Protein AF-R7I5U3-F1 (afdb_monomer_lite)

Structure (mmCIF, N/CA/C/O backbone):
data_AF-R7I5U3-F1
#
_entry.id   AF-R7I5U3-F1
#
loop_
_atom_site.group_PDB
_atom_site.id
_atom_site.type_symbol
_atom_site.label_atom_id
_atom_site.label_alt_id
_atom_site.label_comp_id
_atom_site.label_asym_id
_atom_site.label_entity_id
_atom_site.label_seq_id
_atom_site.pdbx_PDB_ins_code
_atom_site.Cartn_x
_atom_site.Cartn_y
_atom_site.Cartn_z
_atom_site.occupancy
_atom_site.B_iso_or_equiv
_atom_site.auth_seq_id
_atom_site.auth_comp_id
_atom_site.auth_asym_id
_atom_site.auth_atom_id
_atom_site.pdbx_PDB_model_num
ATOM 1 N N . MET A 1 1 ? 17.805 25.022 -20.061 1.00 55.03 1 MET A N 1
ATOM 2 C CA . MET A 1 1 ? 18.228 23.949 -20.995 1.00 55.03 1 MET A CA 1
ATOM 3 C C . MET A 1 1 ? 17.853 22.538 -20.528 1.00 55.03 1 MET A C 1
ATOM 5 O O . MET A 1 1 ? 17.214 21.851 -21.310 1.00 55.03 1 MET A O 1
ATOM 9 N N . GLU A 1 2 ? 18.171 22.097 -19.298 1.00 58.34 2 GLU A N 1
ATOM 10 C CA . GLU A 1 2 ? 17.779 20.752 -18.794 1.00 58.34 2 GLU A CA 1
ATOM 11 C C . GLU A 1 2 ? 16.257 20.509 -18.832 1.00 58.34 2 GLU A C 1
ATOM 13 O O . GLU A 1 2 ? 15.817 19.548 -19.460 1.00 58.34 2 GLU A O 1
ATOM 18 N N . CYS A 1 3 ? 15.448 21.423 -18.274 1.00 56.50 3 CYS A N 1
ATOM 19 C CA . CYS A 1 3 ? 13.983 21.308 -18.304 1.00 56.50 3 CYS A CA 1
ATOM 20 C C . CYS A 1 3 ? 13.439 21.276 -19.739 1.00 56.50 3 CYS A C 1
ATOM 22 O O . CYS A 1 3 ? 12.719 20.353 -20.096 1.00 56.50 3 CYS A O 1
ATOM 24 N N . LYS A 1 4 ? 13.855 22.223 -20.596 1.00 60.97 4 LYS A N 1
ATOM 25 C CA . LYS A 1 4 ? 13.428 22.302 -22.008 1.00 60.97 4 LYS A CA 1
ATOM 26 C C . LYS A 1 4 ? 13.752 21.020 -22.790 1.00 60.97 4 LYS A C 1
ATOM 28 O O . LYS A 1 4 ? 12.966 20.612 -23.633 1.00 60.97 4 LYS A O 1
ATOM 33 N N . ARG A 1 5 ? 14.872 20.356 -22.485 1.00 64.25 5 ARG A N 1
ATOM 34 C CA . ARG A 1 5 ? 15.287 19.095 -23.121 1.00 64.25 5 ARG A CA 1
ATOM 35 C C . ARG A 1 5 ? 14.478 17.887 -22.641 1.00 64.25 5 ARG A C 1
ATOM 37 O O . ARG A 1 5 ? 14.132 17.023 -23.432 1.00 64.25 5 ARG A O 1
ATOM 44 N N . ILE A 1 6 ? 14.206 17.803 -21.343 1.00 64.19 6 ILE A N 1
ATOM 45 C CA . ILE A 1 6 ? 13.430 16.701 -20.757 1.00 64.19 6 ILE A CA 1
ATOM 46 C C . ILE A 1 6 ? 11.965 16.822 -21.185 1.00 64.19 6 ILE A C 1
ATOM 48 O O . ILE A 1 6 ? 11.371 15.851 -21.644 1.00 64.19 6 ILE A O 1
ATOM 52 N N . ILE A 1 7 ? 11.431 18.041 -21.168 1.00 61.38 7 ILE A N 1
ATOM 53 C CA . ILE A 1 7 ? 10.089 18.361 -21.658 1.00 61.38 7 ILE A CA 1
ATOM 54 C C . ILE A 1 7 ? 9.967 18.130 -23.174 1.00 61.38 7 ILE A C 1
ATOM 56 O O . ILE A 1 7 ? 8.913 17.699 -23.632 1.00 61.38 7 ILE A O 1
ATOM 60 N N . SER A 1 8 ? 11.023 18.334 -23.973 1.00 61.25 8 SER A N 1
ATOM 61 C CA . SER A 1 8 ? 10.965 18.076 -25.422 1.00 61.25 8 SER A CA 1
ATOM 62 C C . SER A 1 8 ? 11.029 16.588 -25.796 1.00 61.25 8 SER A C 1
ATOM 64 O O . SER A 1 8 ? 10.743 16.209 -26.938 1.00 61.25 8 SER A O 1
ATOM 66 N N . GLU A 1 9 ? 11.343 15.697 -24.850 1.00 68.81 9 GLU A N 1
ATOM 67 C CA . GLU A 1 9 ? 11.298 14.262 -25.101 1.00 68.81 9 GLU A CA 1
ATOM 68 C C . GLU A 1 9 ? 9.861 13.724 -25.054 1.00 68.81 9 GLU A C 1
ATOM 70 O O . GLU A 1 9 ? 9.331 13.396 -23.991 1.00 68.81 9 GLU A O 1
ATOM 75 N N . LYS A 1 10 ? 9.286 13.446 -26.235 1.00 68.56 10 LYS A N 1
ATOM 76 C CA . LYS A 1 10 ? 7.972 12.779 -26.406 1.00 68.56 10 LYS A CA 1
ATOM 77 C C . LYS A 1 10 ? 7.779 11.501 -25.559 1.00 68.56 10 LYS A C 1
ATOM 79 O O . LYS A 1 10 ? 6.658 11.060 -25.340 1.00 68.56 10 LYS A O 1
ATOM 84 N N . LYS A 1 11 ? 8.864 10.865 -25.096 1.00 62.97 11 LYS A N 1
ATOM 85 C CA . LYS A 1 11 ? 8.825 9.662 -24.244 1.00 62.97 11 LYS A CA 1
ATOM 86 C C . LYS A 1 11 ? 8.378 9.943 -22.810 1.00 62.97 11 LYS A C 1
ATOM 88 O O . LYS A 1 11 ? 7.820 9.048 -22.194 1.00 62.97 11 LYS A O 1
ATOM 93 N N . ILE A 1 12 ? 8.676 11.128 -22.277 1.00 71.25 12 ILE A N 1
ATOM 94 C CA . ILE A 1 12 ? 8.297 11.499 -20.907 1.00 71.25 12 ILE A CA 1
ATOM 95 C C . ILE A 1 12 ? 6.809 11.809 -20.864 1.00 71.25 12 ILE A C 1
ATOM 97 O O . ILE A 1 12 ? 6.116 11.264 -20.020 1.00 71.25 12 ILE A O 1
ATOM 101 N N . TRP A 1 13 ? 6.302 12.540 -21.853 1.00 74.19 13 TRP A N 1
ATOM 102 C CA . TRP A 1 13 ? 4.867 12.771 -22.010 1.00 74.19 13 TRP A CA 1
ATOM 103 C C . TRP A 1 13 ? 4.068 11.485 -22.220 1.00 74.19 13 TRP A C 1
ATOM 105 O O . TRP A 1 13 ? 3.013 11.322 -21.622 1.00 74.19 13 TRP A O 1
ATOM 115 N N . LEU A 1 14 ? 4.597 10.526 -22.990 1.00 68.75 14 LEU A N 1
ATOM 116 C CA . LEU A 1 14 ? 3.963 9.212 -23.110 1.00 68.75 14 LEU A CA 1
ATOM 117 C C . LEU A 1 14 ? 3.950 8.456 -21.775 1.00 68.75 14 LEU A C 1
ATOM 119 O O . LEU A 1 14 ? 2.947 7.836 -21.455 1.00 68.75 14 LEU A O 1
ATOM 123 N N . LEU A 1 15 ? 5.033 8.510 -20.992 1.00 71.88 15 LEU A N 1
ATOM 124 C CA . LEU A 1 15 ? 5.065 7.903 -19.658 1.00 71.88 15 LEU A CA 1
ATOM 125 C C . LEU A 1 15 ? 4.045 8.560 -18.718 1.00 71.88 15 LEU A C 1
ATOM 127 O O . LEU A 1 15 ? 3.314 7.844 -18.046 1.00 71.88 15 LEU A O 1
ATOM 131 N N . VAL A 1 16 ? 3.987 9.894 -18.700 1.00 75.25 16 VAL A N 1
ATOM 132 C CA . VAL A 1 16 ? 3.009 10.674 -17.926 1.00 75.25 16 VAL A CA 1
ATOM 133 C C . VAL A 1 16 ? 1.592 10.250 -18.297 1.00 75.25 16 VAL A C 1
ATOM 135 O O . VAL A 1 16 ? 0.823 9.912 -17.407 1.00 75.25 16 VAL A O 1
ATOM 138 N N . LEU A 1 17 ? 1.274 10.176 -19.593 1.00 72.25 17 LEU A N 1
ATOM 139 C CA . LEU A 1 17 ? -0.041 9.755 -20.079 1.00 72.25 17 LEU A CA 1
ATOM 140 C C . LEU A 1 17 ? -0.365 8.307 -19.693 1.00 72.25 17 LEU A C 1
ATOM 142 O O . LEU A 1 17 ? -1.458 8.035 -19.214 1.00 72.25 17 LEU A O 1
ATOM 146 N N . VAL A 1 18 ? 0.578 7.378 -19.862 1.00 68.12 18 VAL A N 1
ATOM 147 C CA . VAL A 1 18 ? 0.372 5.965 -19.505 1.00 68.12 18 VAL A CA 1
ATOM 148 C C . VAL A 1 18 ? 0.143 5.808 -18.003 1.00 68.12 18 VAL A C 1
ATOM 150 O O . VAL A 1 18 ? -0.809 5.146 -17.607 1.00 68.12 18 VAL A O 1
ATOM 153 N N . LEU A 1 19 ? 0.974 6.432 -17.163 1.00 70.06 19 LEU A N 1
ATOM 154 C CA . LEU A 1 19 ? 0.813 6.379 -15.709 1.00 70.06 19 LEU A CA 1
ATOM 155 C C . LEU A 1 19 ? -0.480 7.060 -15.258 1.00 70.06 19 LEU A C 1
ATOM 157 O O . LEU A 1 19 ? -1.141 6.549 -14.363 1.00 70.06 19 LEU A O 1
ATOM 161 N N . PHE A 1 20 ? -0.866 8.162 -15.900 1.00 78.44 20 PHE A N 1
ATOM 162 C CA . PHE A 1 20 ? -2.133 8.845 -15.659 1.00 78.44 20 PHE A CA 1
ATOM 163 C C . PHE A 1 20 ? -3.337 7.944 -15.968 1.00 78.44 20 PHE A C 1
ATOM 165 O O . PHE A 1 20 ? -4.187 7.736 -15.105 1.00 78.44 20 PHE A O 1
ATOM 172 N N . VAL A 1 21 ? -3.377 7.343 -17.162 1.00 70.75 21 VAL A N 1
ATOM 173 C CA . VAL A 1 21 ? -4.465 6.443 -17.578 1.00 70.75 21 VAL A CA 1
ATOM 174 C C . VAL A 1 21 ? -4.519 5.201 -16.689 1.00 70.75 21 VAL A C 1
ATOM 176 O O . VAL A 1 21 ? -5.592 4.842 -16.211 1.00 70.75 21 VAL A O 1
ATOM 179 N N . ILE A 1 22 ? -3.373 4.569 -16.409 1.00 73.06 22 ILE A N 1
ATOM 180 C CA . ILE A 1 22 ? -3.304 3.411 -15.506 1.00 73.06 22 ILE A CA 1
ATOM 181 C C . ILE A 1 22 ? -3.803 3.789 -14.110 1.00 73.06 22 ILE A C 1
ATOM 183 O O . ILE A 1 22 ? -4.559 3.026 -13.521 1.00 73.06 22 ILE A O 1
ATOM 187 N N . ASN A 1 23 ? -3.423 4.957 -13.587 1.00 80.75 23 ASN A N 1
ATOM 188 C CA . ASN A 1 23 ? -3.857 5.415 -12.271 1.00 80.75 23 ASN A CA 1
ATOM 189 C C . ASN A 1 23 ? -5.383 5.578 -12.193 1.00 80.75 23 ASN A C 1
ATOM 191 O O . ASN A 1 23 ? -5.994 5.116 -11.234 1.00 80.75 23 ASN A O 1
ATOM 195 N N . LEU A 1 24 ? -6.009 6.175 -13.210 1.00 79.19 24 LEU A N 1
ATOM 196 C CA . LEU A 1 24 ? -7.467 6.317 -13.252 1.00 79.19 24 LEU A CA 1
ATOM 197 C C . LEU A 1 24 ? -8.178 4.972 -13.427 1.00 79.19 24 LEU A C 1
ATOM 199 O O . LEU A 1 24 ? -9.157 4.710 -12.735 1.00 79.19 24 LEU A O 1
ATOM 203 N N . LEU A 1 25 ? -7.672 4.091 -14.297 1.00 71.50 25 LEU A N 1
ATOM 204 C CA . LEU A 1 25 ? -8.241 2.754 -14.491 1.00 71.50 25 LEU A CA 1
ATOM 205 C C . LEU A 1 25 ? -8.122 1.886 -13.234 1.00 71.50 25 LEU A C 1
ATOM 207 O O . LEU A 1 25 ? -9.058 1.161 -12.910 1.00 71.50 25 LEU A O 1
ATOM 211 N N . LEU A 1 26 ? -6.996 1.964 -12.518 1.00 73.38 26 LEU A N 1
ATOM 212 C CA . LEU A 1 26 ? -6.799 1.270 -11.245 1.00 73.38 26 LEU A CA 1
ATOM 213 C C . LEU A 1 26 ? -7.704 1.829 -10.153 1.00 73.38 26 LEU A C 1
ATOM 215 O O . LEU A 1 26 ? -8.273 1.064 -9.383 1.00 73.38 26 LEU A O 1
ATOM 219 N N . PHE A 1 27 ? -7.861 3.149 -10.080 1.00 79.06 27 PHE A N 1
ATOM 220 C CA . PHE A 1 27 ? -8.810 3.748 -9.153 1.00 79.06 27 PHE A CA 1
ATOM 221 C C . PHE A 1 27 ? -10.243 3.301 -9.471 1.00 79.06 27 PHE A C 1
ATOM 223 O O . PHE A 1 27 ? -10.938 2.824 -8.580 1.00 79.06 27 PHE A O 1
ATOM 230 N N . ALA A 1 28 ? -10.655 3.350 -10.741 1.00 73.50 28 ALA A N 1
ATOM 231 C CA . ALA A 1 28 ? -11.969 2.893 -11.182 1.00 73.50 28 ALA A CA 1
ATOM 232 C C . ALA A 1 28 ? -12.201 1.407 -10.868 1.00 73.50 28 ALA A C 1
ATOM 234 O O . ALA A 1 28 ? -13.245 1.052 -10.326 1.00 73.50 28 ALA A O 1
ATOM 235 N N . SER A 1 29 ? -11.233 0.535 -11.169 1.00 67.06 29 SER A N 1
ATOM 236 C CA . SER A 1 29 ? -11.353 -0.903 -10.905 1.00 67.06 29 SER A CA 1
ATOM 237 C C . SER A 1 29 ? -11.411 -1.206 -9.412 1.00 67.06 29 SER A C 1
ATOM 239 O O . SER A 1 29 ? -12.210 -2.039 -8.992 1.00 67.06 29 SER A O 1
ATOM 241 N N . LEU A 1 30 ? -10.638 -0.487 -8.596 1.00 67.88 30 LEU A N 1
ATOM 242 C CA . LEU A 1 30 ? -10.693 -0.625 -7.148 1.00 67.88 30 LEU A CA 1
ATOM 243 C C . LEU A 1 30 ? -12.000 -0.115 -6.575 1.00 67.88 30 LEU A C 1
ATOM 245 O O . LEU A 1 30 ? -12.495 -0.758 -5.662 1.00 67.88 30 LEU A O 1
ATOM 249 N N . GLN A 1 31 ? -12.576 0.973 -7.086 1.00 70.56 31 GLN A N 1
ATOM 250 C CA . GLN A 1 31 ? -13.908 1.396 -6.654 1.00 70.56 31 GLN A CA 1
ATOM 251 C C . GLN A 1 31 ? -14.981 0.384 -7.074 1.00 70.56 31 GLN A C 1
ATOM 253 O O . GLN A 1 31 ? -15.892 0.125 -6.295 1.00 70.56 31 GLN A O 1
ATOM 258 N N . MET A 1 32 ? -14.834 -0.264 -8.238 1.00 61.50 32 MET A N 1
ATOM 259 C CA . MET A 1 32 ? -15.730 -1.343 -8.683 1.00 61.50 32 MET A CA 1
ATOM 260 C C . MET A 1 32 ? -15.578 -2.631 -7.855 1.00 61.50 32 MET A C 1
ATOM 262 O O . MET A 1 32 ? -16.527 -3.399 -7.733 1.00 61.50 32 MET A O 1
ATOM 266 N N . GLU A 1 33 ? -14.392 -2.889 -7.297 1.00 52.12 33 GLU A N 1
ATOM 267 C CA . GLU A 1 33 ? -14.101 -4.066 -6.466 1.00 52.12 33 GLU A CA 1
ATOM 268 C C . GLU A 1 33 ? -14.397 -3.821 -4.971 1.00 52.12 33 GLU A C 1
ATOM 270 O O . GLU A 1 33 ? -14.913 -4.704 -4.285 1.00 52.12 33 GLU A O 1
ATOM 275 N N . HIS A 1 34 ? -14.097 -2.622 -4.446 1.00 46.09 34 HIS A N 1
ATOM 276 C CA . HIS A 1 34 ? -14.433 -2.213 -3.073 1.00 46.09 34 HIS A CA 1
ATOM 277 C C . HIS A 1 34 ? -15.923 -1.974 -2.889 1.00 46.09 34 HIS A C 1
ATOM 279 O O . HIS A 1 34 ? -16.414 -2.118 -1.764 1.00 46.09 34 HIS A O 1
ATOM 285 N N . SER A 1 35 ? -16.646 -1.662 -3.968 1.00 45.41 35 SER A N 1
ATOM 286 C CA . SER A 1 35 ? -18.092 -1.739 -3.968 1.00 45.41 35 SER A CA 1
ATOM 287 C C . SER A 1 35 ? -18.499 -3.216 -3.848 1.00 45.41 35 SER A C 1
ATOM 289 O O . SER A 1 35 ? -18.861 -3.894 -4.804 1.00 45.41 35 SER A O 1
ATOM 291 N N . LYS A 1 36 ? -18.543 -3.706 -2.602 1.00 41.16 36 LYS A N 1
ATOM 292 C CA . LYS A 1 36 ? -19.412 -4.829 -2.191 1.00 41.16 36 LYS A CA 1
ATOM 293 C C . LYS A 1 36 ? -20.891 -4.581 -2.559 1.00 41.16 36 LYS A C 1
ATOM 295 O O . LYS A 1 36 ? -21.723 -5.477 -2.470 1.00 41.16 36 LYS A O 1
ATOM 300 N N . ILE A 1 37 ? -21.184 -3.362 -2.999 1.00 37.59 37 ILE A N 1
ATOM 301 C CA . ILE A 1 37 ? -22.385 -2.859 -3.641 1.00 37.59 37 ILE A CA 1
ATOM 302 C C . ILE A 1 37 ? -22.209 -3.041 -5.158 1.00 37.59 37 ILE A C 1
ATOM 304 O O . ILE A 1 37 ? -21.301 -2.468 -5.745 1.00 37.59 37 ILE A O 1
ATOM 308 N N . GLY A 1 38 ? -23.033 -3.866 -5.802 1.00 38.56 38 GLY A N 1
ATOM 309 C CA . GLY A 1 38 ? -22.925 -4.123 -7.243 1.00 38.56 38 GLY A CA 1
ATOM 310 C C . GLY A 1 38 ? -22.929 -2.848 -8.098 1.00 38.56 38 GLY A C 1
ATOM 311 O O . GLY A 1 38 ? -23.612 -1.889 -7.755 1.00 38.56 38 GLY A O 1
ATOM 312 N N . ASN A 1 39 ? -22.175 -2.888 -9.206 1.00 40.72 39 ASN A N 1
ATOM 313 C CA . ASN A 1 39 ? -22.045 -1.896 -10.285 1.00 40.72 39 ASN A CA 1
ATOM 314 C C . ASN A 1 39 ? -22.204 -0.421 -9.862 1.00 40.72 39 ASN A C 1
ATOM 316 O O . ASN A 1 39 ? -23.306 0.041 -9.596 1.00 40.72 39 ASN A O 1
ATOM 320 N N . ILE A 1 40 ? -21.130 0.368 -9.955 1.00 41.66 40 ILE A N 1
ATOM 321 C CA . ILE A 1 40 ? -21.120 1.830 -9.721 1.00 41.66 40 ILE A CA 1
ATOM 322 C C . ILE A 1 40 ? -22.217 2.572 -10.517 1.00 41.66 40 ILE A C 1
ATOM 324 O O . ILE A 1 40 ? -22.818 3.518 -10.022 1.00 41.66 40 ILE A O 1
ATOM 328 N N . TRP A 1 41 ? -22.559 2.103 -11.720 1.00 38.62 41 TRP A N 1
ATOM 329 C CA . TRP A 1 41 ? -23.683 2.644 -12.498 1.00 38.62 41 TRP A CA 1
ATOM 330 C C . TRP A 1 41 ? -25.049 2.426 -11.828 1.00 38.62 41 TRP A C 1
ATOM 332 O O . TRP A 1 41 ? -25.949 3.253 -11.963 1.00 38.62 41 TRP A O 1
ATOM 342 N N . SER A 1 42 ? -25.183 1.357 -11.039 1.00 43.25 42 SER A N 1
ATOM 343 C CA . SER A 1 42 ? -26.342 1.123 -10.185 1.00 43.25 42 SER A CA 1
ATOM 344 C C . SER A 1 42 ? -26.386 2.103 -9.012 1.00 43.25 42 SER A C 1
ATOM 346 O O . SER A 1 42 ? -27.478 2.559 -8.718 1.00 43.25 42 SER A O 1
ATOM 348 N N . TYR A 1 43 ? -25.255 2.540 -8.431 1.00 46.06 43 TYR A N 1
ATOM 349 C CA . TYR A 1 43 ? -25.210 3.493 -7.301 1.00 46.06 43 TYR A CA 1
ATOM 350 C C . TYR A 1 43 ? -25.944 4.808 -7.599 1.00 46.06 43 TYR A C 1
ATOM 352 O O . TYR A 1 43 ? -26.825 5.208 -6.840 1.00 46.06 43 TYR A O 1
ATOM 360 N N . LYS A 1 44 ? -25.651 5.440 -8.743 1.00 49.56 44 LYS A N 1
ATOM 361 C CA . LYS A 1 44 ? -26.286 6.705 -9.151 1.00 49.56 44 LYS A CA 1
ATOM 362 C C . LYS A 1 44 ? -27.787 6.535 -9.420 1.00 49.56 44 LYS A C 1
ATOM 364 O O . LYS A 1 44 ? -28.594 7.346 -8.977 1.00 49.56 44 LYS A O 1
ATOM 369 N N . SER A 1 45 ? -28.172 5.440 -10.082 1.00 44.31 45 SER A N 1
ATOM 370 C CA . SER A 1 45 ? -29.585 5.106 -10.329 1.00 44.31 45 SER A CA 1
ATOM 371 C C . SER A 1 45 ? -30.339 4.654 -9.066 1.00 44.31 45 SER A C 1
ATOM 373 O O . SER A 1 45 ? -31.547 4.853 -8.958 1.00 44.31 45 SER A O 1
ATOM 375 N N . ALA A 1 46 ? -29.626 4.063 -8.104 1.00 47.25 46 ALA A N 1
ATOM 376 C CA . ALA A 1 46 ? -30.134 3.534 -6.847 1.00 47.25 46 ALA A CA 1
ATOM 377 C C . ALA A 1 46 ? -30.367 4.652 -5.840 1.00 47.25 46 ALA A C 1
ATOM 379 O O . ALA A 1 46 ? -31.449 4.703 -5.276 1.00 47.25 46 ALA A O 1
ATOM 380 N N . LYS A 1 47 ? -29.405 5.567 -5.658 1.00 51.66 47 LYS A N 1
ATOM 381 C CA . LYS A 1 47 ? -29.537 6.742 -4.783 1.00 51.66 47 LYS A CA 1
ATOM 382 C C . LYS A 1 47 ? -30.740 7.596 -5.197 1.00 51.66 47 LYS A C 1
ATOM 384 O O . LYS A 1 47 ? -31.618 7.842 -4.379 1.00 51.66 47 LYS A O 1
ATOM 389 N N . TYR A 1 48 ? -30.851 7.891 -6.494 1.00 51.47 48 TYR A N 1
ATOM 390 C CA . TYR A 1 48 ? -31.979 8.635 -7.062 1.00 51.47 48 TYR A CA 1
ATOM 391 C C . TYR A 1 48 ? -33.338 7.923 -6.894 1.00 51.47 48 TYR A C 1
ATOM 393 O O . TYR A 1 48 ? -34.351 8.571 -6.648 1.00 51.47 48 TYR A O 1
ATOM 401 N N . LYS A 1 49 ? -33.385 6.584 -7.004 1.00 49.41 49 LYS A N 1
ATOM 402 C CA . LYS A 1 49 ? -34.612 5.803 -6.745 1.00 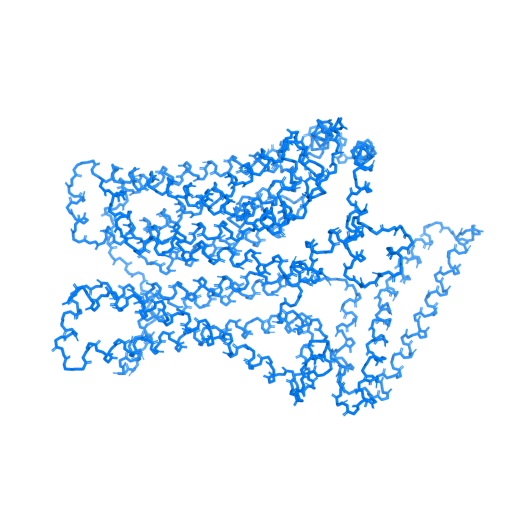49.41 49 LYS A CA 1
ATOM 403 C C . LYS A 1 49 ? -34.958 5.703 -5.256 1.00 49.41 49 LYS A C 1
ATOM 405 O O . LYS A 1 49 ? -36.134 5.660 -4.924 1.00 49.41 49 LYS A O 1
ATOM 410 N N . LEU A 1 50 ? -33.961 5.658 -4.375 1.00 50.28 50 LEU A N 1
ATOM 411 C CA . LEU A 1 50 ? -34.133 5.449 -2.934 1.00 50.28 50 LEU A CA 1
ATOM 412 C C . LEU A 1 50 ? -34.560 6.731 -2.204 1.00 50.28 50 LEU A C 1
ATOM 414 O O . LEU A 1 50 ? -35.336 6.654 -1.255 1.00 50.28 50 LEU A O 1
ATOM 418 N N . GLU A 1 51 ? -34.115 7.896 -2.683 1.00 53.81 51 GLU A N 1
ATOM 419 C CA . GLU A 1 51 ? -34.585 9.217 -2.231 1.00 53.81 51 GLU A CA 1
ATOM 420 C C . GLU A 1 51 ? -36.061 9.480 -2.576 1.00 53.81 51 GLU A C 1
ATOM 422 O O . GLU A 1 51 ? -36.697 10.306 -1.928 1.00 53.81 51 GLU A O 1
ATOM 427 N N . LYS A 1 52 ? -36.627 8.759 -3.556 1.00 55.44 52 LYS A N 1
ATOM 428 C CA . LYS A 1 52 ? -38.021 8.908 -4.011 1.00 55.44 52 LYS A CA 1
ATOM 429 C C . LYS A 1 52 ? -38.998 7.835 -3.498 1.00 55.44 52 LYS A C 1
ATOM 431 O O . LYS A 1 52 ? -40.173 7.909 -3.835 1.00 55.44 52 LYS A O 1
ATOM 436 N N . MET A 1 53 ? -38.547 6.851 -2.715 1.00 54.91 53 MET A N 1
ATOM 437 C CA . MET A 1 53 ? -39.396 5.764 -2.188 1.00 54.91 53 MET A CA 1
ATOM 438 C C . MET A 1 53 ? -39.938 6.078 -0.787 1.00 54.91 53 MET A C 1
ATOM 440 O O . MET A 1 53 ? -39.203 6.581 0.067 1.00 54.91 53 MET A O 1
ATOM 444 N N . THR A 1 54 ? -41.197 5.714 -0.521 1.00 56.28 54 THR A N 1
ATOM 445 C CA . THR A 1 54 ? -41.796 5.783 0.829 1.00 56.28 54 THR A CA 1
ATOM 446 C C . THR A 1 54 ? -41.209 4.706 1.751 1.00 56.28 54 THR A C 1
ATOM 448 O O . THR A 1 54 ? -40.698 3.683 1.290 1.00 56.28 54 THR A O 1
ATOM 451 N N . ASP A 1 55 ? -41.266 4.903 3.074 1.00 54.78 55 ASP A N 1
ATOM 452 C CA . ASP A 1 55 ? -40.626 3.990 4.040 1.00 54.78 55 ASP A CA 1
ATOM 453 C C . ASP A 1 55 ? -41.171 2.547 3.978 1.00 54.78 55 ASP A C 1
ATOM 455 O O . ASP A 1 55 ? -40.408 1.597 4.161 1.00 54.78 55 ASP A O 1
ATOM 459 N N . ALA A 1 56 ? -42.433 2.367 3.573 1.00 50.06 56 ALA A N 1
ATOM 460 C CA . ALA A 1 56 ? -43.043 1.057 3.320 1.00 50.06 56 ALA A CA 1
ATOM 461 C C . ALA A 1 56 ? -42.504 0.349 2.050 1.00 50.06 56 ALA A C 1
ATOM 463 O O . ALA A 1 56 ? -42.426 -0.880 1.992 1.00 50.06 56 ALA A O 1
ATOM 464 N N . GLU A 1 57 ? -42.072 1.095 1.026 1.00 50.56 57 GLU A N 1
ATOM 465 C CA . GLU A 1 57 ? -41.517 0.547 -0.226 1.00 50.56 57 GLU A CA 1
ATOM 466 C C . GLU A 1 57 ? -40.033 0.165 -0.094 1.00 50.56 57 GLU A C 1
ATOM 468 O O . GLU A 1 57 ? -39.565 -0.803 -0.713 1.00 50.56 57 GLU A O 1
ATOM 473 N N . LYS A 1 58 ? -39.296 0.879 0.770 1.00 54.47 58 LYS A N 1
ATOM 474 C CA . LYS A 1 58 ? -37.911 0.547 1.152 1.00 54.47 58 LYS A CA 1
ATOM 475 C C . LYS A 1 58 ? -37.822 -0.812 1.844 1.00 54.47 58 LYS A C 1
ATOM 477 O O . LYS A 1 58 ? -36.821 -1.517 1.700 1.00 54.47 58 LYS A O 1
ATOM 482 N N . GLU A 1 59 ? -38.864 -1.197 2.578 1.00 51.44 59 GLU A N 1
ATOM 483 C CA . GLU A 1 59 ? -38.907 -2.464 3.301 1.00 51.44 59 GLU A CA 1
ATOM 484 C C . GLU A 1 59 ? -39.157 -3.662 2.371 1.00 51.44 59 GLU A C 1
ATOM 486 O O . GLU A 1 59 ? -38.510 -4.703 2.518 1.00 51.44 59 GLU A O 1
ATOM 491 N N . LYS A 1 60 ? -40.002 -3.476 1.347 1.00 46.72 60 LYS A N 1
ATOM 492 C CA . LYS A 1 60 ? -40.364 -4.493 0.344 1.00 46.72 60 LYS A CA 1
ATOM 493 C C . LYS A 1 60 ? -39.273 -4.726 -0.712 1.00 46.72 60 LYS A C 1
ATOM 495 O O . LYS A 1 60 ? -39.099 -5.845 -1.190 1.00 46.72 60 LYS A O 1
ATOM 500 N N . THR A 1 61 ? -38.484 -3.702 -1.048 1.00 45.59 61 THR A N 1
ATOM 501 C CA . THR A 1 61 ? -37.483 -3.750 -2.136 1.00 45.59 61 THR A CA 1
ATOM 502 C C . THR A 1 61 ? -36.063 -4.068 -1.638 1.00 45.59 61 THR A C 1
ATOM 504 O O . THR A 1 61 ? -35.067 -3.527 -2.120 1.00 45.59 61 THR A O 1
ATOM 507 N N . LYS A 1 62 ? -35.916 -4.980 -0.670 1.00 44.50 62 LYS A N 1
ATOM 508 C CA . LYS A 1 62 ? -34.605 -5.425 -0.159 1.00 44.50 62 LYS A CA 1
ATOM 509 C C . LYS A 1 62 ? -33.951 -6.467 -1.080 1.00 44.50 62 LYS A C 1
ATOM 511 O O . LYS A 1 62 ? -33.760 -7.624 -0.716 1.00 44.50 62 LYS A O 1
ATOM 516 N N . LYS A 1 63 ? -33.499 -6.050 -2.269 1.00 49.41 63 LYS A N 1
ATOM 517 C CA . LYS A 1 63 ? -32.375 -6.741 -2.936 1.00 49.41 63 LYS A CA 1
ATOM 518 C C . LYS A 1 63 ? -31.115 -6.475 -2.103 1.00 49.41 63 LYS A C 1
ATOM 520 O O . LYS A 1 63 ? -30.841 -5.324 -1.773 1.00 49.41 63 LYS A O 1
ATOM 525 N N . GLN A 1 64 ? -30.339 -7.518 -1.785 1.00 46.12 64 GLN A N 1
ATOM 526 C CA . GLN A 1 64 ? -29.160 -7.517 -0.886 1.00 46.12 64 GLN A CA 1
ATOM 527 C C . GLN A 1 64 ? -28.171 -6.335 -1.048 1.00 46.12 64 GLN A C 1
ATOM 529 O O . GLN A 1 64 ? -27.443 -6.022 -0.110 1.00 46.12 64 GLN A O 1
ATOM 534 N N . GLN A 1 65 ? -28.144 -5.669 -2.208 1.00 48.81 65 GLN A N 1
ATOM 535 C CA . GLN A 1 65 ? -27.287 -4.517 -2.517 1.00 48.81 65 GLN A CA 1
ATOM 536 C C . GLN A 1 65 ? -27.773 -3.194 -1.887 1.00 48.81 65 GLN A C 1
ATOM 538 O O . GLN A 1 65 ? -26.945 -2.425 -1.406 1.00 48.81 65 GLN A O 1
ATOM 543 N N . PHE A 1 66 ? -29.088 -2.945 -1.817 1.00 51.22 66 PHE A N 1
ATOM 544 C CA . PHE A 1 66 ? -29.652 -1.710 -1.239 1.00 51.22 66 PHE A CA 1
ATOM 545 C C . PHE A 1 66 ? -29.547 -1.683 0.290 1.00 51.22 66 PHE A C 1
ATOM 547 O O . PHE A 1 66 ? -29.324 -0.630 0.885 1.00 51.22 66 PHE A O 1
ATOM 554 N N . LEU A 1 67 ? -29.621 -2.859 0.923 1.00 52.56 67 LEU A N 1
ATOM 555 C CA . LEU A 1 67 ? -29.502 -3.007 2.372 1.00 52.56 67 LEU A CA 1
ATOM 556 C C . LEU A 1 67 ? -28.129 -2.545 2.881 1.00 52.56 67 LEU A C 1
ATOM 558 O O . LEU A 1 67 ? -28.050 -1.901 3.916 1.00 52.56 67 LEU A O 1
ATOM 562 N N . GLN A 1 68 ? -27.043 -2.826 2.153 1.00 52.91 68 GLN A N 1
ATOM 563 C CA . GLN A 1 68 ? -25.696 -2.439 2.590 1.00 52.91 68 GLN A CA 1
ATOM 564 C C . GLN A 1 68 ? -25.454 -0.926 2.522 1.00 52.91 68 GLN A C 1
ATOM 566 O O . GLN A 1 68 ? -24.771 -0.392 3.392 1.00 52.91 68 GLN A O 1
ATOM 571 N N . ILE A 1 69 ? -26.031 -0.238 1.530 1.00 56.34 69 ILE A N 1
ATOM 572 C CA . ILE A 1 69 ? -25.949 1.226 1.407 1.00 56.34 69 ILE A CA 1
ATOM 573 C C . ILE A 1 69 ? -26.755 1.887 2.526 1.00 56.34 69 ILE A C 1
ATOM 575 O O . ILE A 1 69 ? -26.233 2.758 3.215 1.00 56.34 69 ILE A O 1
ATOM 579 N N . ALA A 1 70 ? -27.991 1.429 2.750 1.00 59.03 70 ALA A N 1
ATOM 580 C CA . ALA A 1 70 ? -28.832 1.925 3.836 1.00 59.03 70 ALA A CA 1
ATOM 581 C C . ALA A 1 70 ? -28.177 1.687 5.207 1.00 59.03 70 ALA A C 1
ATOM 583 O O . ALA A 1 70 ? -28.126 2.596 6.027 1.00 59.03 70 ALA A O 1
ATOM 584 N N . LEU A 1 71 ? -27.576 0.509 5.422 1.00 62.19 71 LEU A N 1
ATOM 585 C CA . LEU A 1 71 ? -26.801 0.206 6.630 1.00 62.19 71 LEU A CA 1
ATOM 586 C C . LEU A 1 71 ? -25.565 1.102 6.777 1.00 62.19 71 LEU A C 1
ATOM 588 O O . LEU A 1 71 ? -25.230 1.488 7.892 1.00 62.19 71 LEU A O 1
ATOM 592 N N . TYR A 1 72 ? -24.863 1.429 5.687 1.00 67.38 72 TYR A N 1
ATOM 593 C CA . TYR A 1 72 ? -23.719 2.345 5.732 1.00 67.38 72 TYR A CA 1
ATOM 594 C C . TYR A 1 72 ? -24.160 3.772 6.084 1.00 67.38 72 TYR A C 1
ATOM 596 O O . TYR A 1 72 ? -23.578 4.388 6.973 1.00 67.38 72 TYR A O 1
ATOM 604 N N . GLN A 1 73 ? -25.226 4.272 5.455 1.00 67.69 73 GLN A N 1
ATOM 605 C CA . GLN A 1 73 ? -25.795 5.585 5.763 1.00 67.69 73 GLN A CA 1
ATOM 606 C C . GLN A 1 73 ? -26.308 5.652 7.204 1.00 67.69 73 GLN A C 1
ATOM 608 O O . GLN A 1 73 ? -26.031 6.623 7.900 1.00 67.69 73 GLN A O 1
ATOM 613 N N . GLN A 1 74 ? -26.990 4.607 7.678 1.00 69.62 74 GLN A N 1
ATOM 614 C CA . GLN A 1 74 ? -27.445 4.509 9.063 1.00 69.62 74 GLN A CA 1
ATOM 615 C C . GLN A 1 74 ? -26.260 4.531 10.035 1.00 69.62 74 GLN A C 1
ATOM 617 O O . GLN A 1 74 ? -26.246 5.347 10.947 1.00 69.62 74 GLN A O 1
ATOM 622 N N . LYS A 1 75 ? -25.201 3.755 9.770 1.00 75.00 75 LYS A N 1
ATOM 623 C CA . LYS A 1 75 ? -23.963 3.800 10.565 1.00 75.00 75 LYS A CA 1
ATOM 624 C C . LYS A 1 75 ? -23.309 5.179 10.580 1.00 75.00 75 LYS A C 1
ATOM 626 O O . LYS A 1 75 ? -22.799 5.586 11.617 1.00 75.00 75 LYS A O 1
ATOM 631 N N . ALA A 1 76 ? -23.309 5.897 9.457 1.00 73.75 76 ALA A N 1
ATOM 632 C CA . ALA A 1 76 ? -22.773 7.254 9.394 1.00 73.75 76 ALA A CA 1
ATOM 633 C C . ALA A 1 76 ? -23.621 8.238 10.223 1.00 73.75 76 ALA A C 1
ATOM 635 O O . ALA A 1 76 ? -23.068 9.100 10.905 1.00 73.75 76 ALA A O 1
ATOM 636 N N . LYS A 1 77 ? -24.953 8.078 10.229 1.00 78.44 77 LYS A N 1
ATOM 637 C CA . LYS A 1 77 ? -25.868 8.854 11.084 1.00 78.44 77 LYS A CA 1
ATOM 638 C C . LYS A 1 77 ? -25.662 8.559 12.566 1.00 78.44 77 LYS A C 1
ATOM 640 O O . LYS A 1 77 ? -25.535 9.492 13.356 1.00 78.44 77 LYS A O 1
ATOM 645 N N . ASP A 1 78 ? -25.583 7.282 12.927 1.00 82.19 78 ASP A N 1
ATOM 646 C CA . ASP A 1 78 ? -25.348 6.840 14.303 1.00 82.19 78 ASP A CA 1
ATOM 647 C C . ASP A 1 78 ? -23.986 7.342 14.804 1.00 82.19 78 ASP A C 1
ATOM 649 O O . ASP A 1 78 ? -23.891 7.906 15.892 1.00 82.19 78 ASP A O 1
ATOM 653 N N . TYR A 1 79 ? -22.950 7.263 13.960 1.00 86.00 79 TYR A N 1
ATOM 654 C CA . TYR A 1 79 ? -21.631 7.829 14.241 1.00 86.00 79 TYR A CA 1
ATOM 655 C C . TYR A 1 79 ? -21.692 9.329 14.554 1.00 86.00 79 TYR A C 1
ATOM 657 O O . TYR A 1 79 ? -21.122 9.756 15.557 1.00 86.00 79 TYR A O 1
ATOM 665 N N . ARG A 1 80 ? -22.389 10.129 13.734 1.00 84.56 80 ARG A N 1
ATOM 666 C CA . ARG A 1 80 ? -22.496 11.581 13.950 1.00 84.56 80 ARG A CA 1
ATOM 667 C C . ARG A 1 80 ? -23.202 11.916 15.265 1.00 84.56 80 ARG A C 1
ATOM 669 O O . ARG A 1 80 ? -22.761 12.820 15.969 1.00 84.56 80 ARG A O 1
ATOM 676 N N . LYS A 1 81 ? -24.248 11.165 15.631 1.00 84.62 81 LYS A N 1
ATOM 677 C CA . LYS A 1 81 ? -24.964 11.334 16.909 1.00 84.62 81 LYS A CA 1
ATOM 678 C C . LYS A 1 81 ? -24.101 10.972 18.119 1.00 84.62 81 LYS A C 1
ATOM 680 O O . LYS A 1 81 ? -24.126 11.674 19.126 1.00 84.62 81 LYS A O 1
ATOM 685 N N . ASP A 1 82 ? -23.333 9.890 18.024 1.00 86.50 82 ASP A N 1
ATOM 686 C CA . ASP A 1 82 ? -22.523 9.384 19.135 1.00 86.50 82 ASP A CA 1
ATOM 687 C C . ASP A 1 82 ? -21.094 9.955 19.175 1.00 86.50 82 ASP A C 1
ATOM 689 O O . ASP A 1 82 ? -20.330 9.639 20.091 1.00 86.50 82 ASP A O 1
ATOM 693 N N . TYR A 1 83 ? -20.710 10.823 18.235 1.00 85.31 83 TYR A N 1
ATOM 694 C CA . TYR A 1 83 ? -19.356 11.379 18.159 1.00 85.31 83 TYR A CA 1
ATOM 695 C C . TYR A 1 83 ? -18.955 12.148 19.424 1.00 85.31 83 TYR A C 1
ATOM 697 O O . TYR A 1 83 ? -17.877 11.915 19.975 1.00 85.31 83 TYR A O 1
ATOM 705 N N . THR A 1 84 ? -19.839 13.001 19.947 1.00 84.75 84 THR A N 1
ATOM 706 C CA . THR A 1 84 ? -19.588 13.739 21.195 1.00 84.75 84 THR A CA 1
ATOM 707 C C . THR A 1 84 ? -19.395 12.780 22.369 1.00 84.75 84 THR A C 1
ATOM 709 O O . THR A 1 84 ? -18.447 12.934 23.139 1.00 84.75 84 THR A O 1
ATOM 712 N N . LYS A 1 85 ? -20.210 11.717 22.447 1.00 85.88 85 LYS A N 1
ATOM 713 C CA . LYS A 1 85 ? -20.066 10.669 23.469 1.00 85.88 85 LYS A CA 1
ATOM 714 C C . LYS A 1 85 ? -18.746 9.911 23.326 1.00 85.88 85 LYS A C 1
ATOM 716 O O . LYS A 1 85 ? -18.139 9.568 24.334 1.00 85.88 85 LYS A O 1
ATOM 721 N N . LYS A 1 86 ? -18.269 9.654 22.100 1.00 85.25 86 LYS A N 1
ATOM 722 C CA . LYS A 1 86 ? -16.946 9.045 21.855 1.00 85.25 86 LYS A CA 1
ATOM 723 C C . LYS A 1 86 ? -15.832 9.910 22.450 1.00 85.25 86 LYS A C 1
ATOM 725 O O . LYS A 1 86 ? -14.954 9.374 23.118 1.00 85.25 86 LYS A O 1
ATOM 730 N N . ILE A 1 87 ? -15.868 11.226 22.234 1.00 85.25 87 ILE A N 1
ATOM 731 C CA . ILE A 1 87 ? -14.867 12.152 22.791 1.00 85.25 87 ILE A CA 1
ATOM 732 C C . ILE A 1 87 ? -14.942 12.184 24.323 1.00 85.25 87 ILE A C 1
ATOM 734 O O . ILE A 1 87 ? -13.911 12.182 24.992 1.00 85.25 87 ILE A O 1
ATOM 738 N N . GLU A 1 88 ? -16.146 12.170 24.894 1.00 85.88 88 GLU A N 1
ATOM 739 C CA . GLU A 1 88 ? -16.330 12.131 26.349 1.00 85.88 88 GLU A CA 1
ATOM 740 C C . GLU A 1 88 ? -15.839 10.821 26.969 1.00 85.88 88 GLU A C 1
ATOM 742 O O . GLU A 1 88 ? -15.200 10.857 28.020 1.00 85.88 88 GLU A O 1
ATOM 747 N N . ARG A 1 89 ? -16.027 9.685 26.286 1.00 86.69 89 ARG A N 1
ATOM 748 C CA . ARG A 1 89 ? -15.444 8.399 26.696 1.00 86.69 89 ARG A CA 1
ATOM 749 C C . ARG A 1 89 ? -13.923 8.440 26.739 1.00 86.69 89 ARG A C 1
ATOM 751 O O . ARG A 1 89 ? -13.365 7.966 27.709 1.00 86.69 89 ARG A O 1
ATOM 758 N N . ILE A 1 90 ? -13.251 9.077 25.774 1.00 85.06 90 ILE A N 1
ATOM 759 C CA . ILE A 1 90 ? -11.780 9.220 25.805 1.00 85.06 90 ILE A CA 1
ATOM 760 C C . ILE A 1 90 ? -11.319 9.928 27.089 1.00 85.06 90 ILE A C 1
ATOM 762 O O . ILE A 1 90 ? -10.278 9.584 27.648 1.00 85.06 90 ILE A O 1
ATOM 766 N N . ARG A 1 91 ? -12.093 10.907 27.573 1.00 83.50 91 ARG A N 1
ATOM 767 C CA . ARG A 1 91 ? -11.810 11.590 28.839 1.00 83.50 91 ARG A CA 1
ATOM 768 C C . ARG A 1 91 ? -12.092 10.695 30.046 1.00 83.50 91 ARG A C 1
ATOM 770 O O . ARG A 1 91 ? -11.222 10.570 30.896 1.00 83.50 91 ARG A O 1
ATOM 777 N N . ALA A 1 92 ? -13.257 10.050 30.091 1.00 83.50 92 ALA A N 1
ATOM 778 C CA . ALA A 1 92 ? -13.617 9.137 31.177 1.00 83.50 92 ALA A CA 1
ATOM 779 C C . ALA A 1 92 ? -12.634 7.954 31.293 1.00 83.50 92 ALA A C 1
ATOM 781 O O . ALA A 1 92 ? -12.228 7.584 32.394 1.00 83.50 92 ALA A O 1
ATOM 782 N N . ASP A 1 93 ? -12.191 7.412 30.157 1.00 82.56 93 ASP A N 1
ATOM 783 C CA . ASP A 1 93 ? -11.177 6.364 30.078 1.00 82.56 93 ASP A CA 1
ATOM 784 C C . ASP A 1 93 ? -9.844 6.870 30.641 1.00 82.56 93 ASP A C 1
ATOM 786 O O . ASP A 1 93 ? -9.239 6.198 31.475 1.00 82.56 93 ASP A O 1
ATOM 790 N N . ALA A 1 94 ? -9.413 8.079 30.263 1.00 79.81 94 ALA A N 1
ATOM 791 C CA . ALA A 1 94 ? -8.203 8.692 30.807 1.00 79.81 94 ALA A CA 1
ATOM 792 C C . ALA A 1 94 ? -8.285 8.908 32.328 1.00 79.81 94 ALA A C 1
ATOM 794 O O . ALA A 1 94 ? -7.315 8.628 33.029 1.00 79.81 94 ALA A O 1
ATOM 795 N N . ASP A 1 95 ? -9.432 9.349 32.847 1.00 80.12 95 ASP A N 1
ATOM 796 C CA . ASP A 1 95 ? -9.649 9.536 34.285 1.00 80.12 95 ASP A CA 1
ATO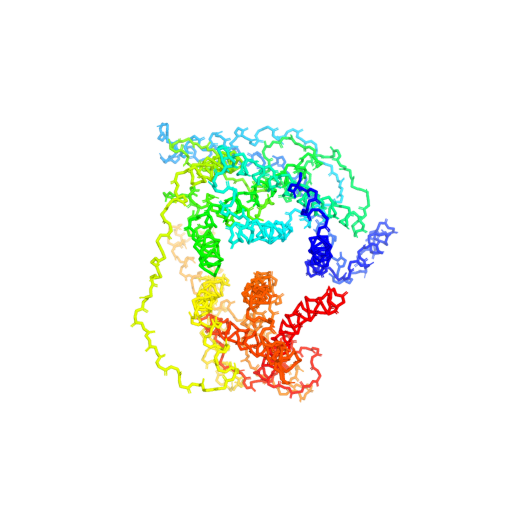M 797 C C . ASP A 1 95 ? -9.619 8.186 35.032 1.00 80.12 95 ASP A C 1
ATOM 799 O O . ASP A 1 95 ? -8.979 8.068 36.076 1.00 80.12 95 ASP A O 1
ATOM 803 N N . SER A 1 96 ? -10.198 7.122 34.458 1.00 78.00 96 SER A N 1
ATOM 804 C CA . SER A 1 96 ? -10.139 5.765 35.029 1.00 78.00 96 SER A CA 1
ATOM 805 C C . SER A 1 96 ? -8.724 5.161 35.022 1.00 78.00 96 SER A C 1
ATOM 807 O O . SER A 1 96 ? -8.346 4.422 35.934 1.00 78.00 96 SER A O 1
ATOM 809 N N . MET A 1 97 ? -7.903 5.507 34.023 1.00 73.44 97 MET A N 1
ATOM 810 C CA . MET A 1 97 ? -6.533 5.008 33.873 1.00 73.44 97 MET A CA 1
ATOM 811 C C . MET A 1 97 ? -5.532 5.689 34.821 1.00 73.44 97 MET A C 1
ATOM 813 O O . MET A 1 97 ? -4.463 5.125 35.068 1.00 73.44 97 MET A O 1
ATOM 817 N N . GLN A 1 98 ? -5.870 6.842 35.417 1.00 65.50 98 GLN A N 1
ATOM 818 C CA . GLN A 1 98 ? -5.030 7.514 36.427 1.00 65.50 98 GLN A CA 1
ATOM 819 C C . GLN A 1 98 ? -4.821 6.670 37.699 1.00 65.50 98 GLN A C 1
ATOM 821 O O . GLN A 1 98 ? -3.829 6.857 38.406 1.00 65.50 98 GLN A O 1
ATOM 826 N N . GLY A 1 99 ? -5.701 5.702 37.980 1.00 61.97 99 GLY A N 1
ATOM 827 C CA . GLY A 1 99 ? -5.551 4.766 39.102 1.00 61.97 99 GLY A CA 1
ATOM 828 C C . GLY A 1 99 ? -4.452 3.707 38.918 1.00 61.97 99 GLY A C 1
ATOM 829 O O . GLY A 1 99 ? -4.098 3.020 39.873 1.00 61.97 99 GLY A O 1
ATOM 830 N N . ILE A 1 100 ? -3.893 3.556 37.711 1.00 73.06 100 ILE A N 1
ATOM 831 C CA . ILE A 1 100 ? -2.907 2.515 37.383 1.00 73.06 100 ILE A CA 1
ATOM 832 C C . ILE A 1 100 ? -1.480 3.062 37.566 1.00 73.06 100 ILE A C 1
ATOM 834 O O . ILE A 1 100 ? -1.127 4.108 37.020 1.00 73.06 100 ILE A O 1
ATOM 838 N N . SER A 1 101 ? -0.610 2.317 38.264 1.00 61.34 101 SER A N 1
ATOM 839 C CA . SER A 1 101 ? 0.740 2.774 38.667 1.00 61.34 101 SER A CA 1
ATOM 840 C C . SER A 1 101 ? 1.639 3.257 37.515 1.00 61.34 101 SER A C 1
ATOM 842 O O . SER A 1 101 ? 2.497 4.121 37.702 1.00 61.34 101 SER A O 1
ATOM 844 N N . ILE A 1 102 ? 1.430 2.740 36.299 1.00 61.66 102 ILE A N 1
ATOM 845 C CA . ILE A 1 102 ? 2.165 3.134 35.087 1.00 61.66 102 ILE A CA 1
ATOM 846 C C . ILE A 1 102 ? 1.868 4.594 34.699 1.00 61.66 102 ILE A C 1
ATOM 848 O O . ILE A 1 102 ? 2.755 5.276 34.187 1.00 61.66 102 ILE A O 1
ATOM 852 N N . PHE A 1 103 ? 0.658 5.084 34.981 1.00 63.72 103 PHE A N 1
ATOM 853 C CA . PHE A 1 103 ? 0.215 6.450 34.688 1.00 63.72 103 PHE A CA 1
ATOM 854 C C . PHE A 1 103 ? 0.411 7.417 35.868 1.00 63.72 103 PHE A C 1
ATOM 856 O O . PHE A 1 103 ? 0.397 8.625 35.661 1.00 63.72 103 PHE A O 1
ATOM 863 N N . GLN A 1 104 ? 0.672 6.904 37.077 1.00 64.62 104 GLN A N 1
ATOM 864 C CA . GLN A 1 104 ? 0.964 7.705 38.279 1.00 64.62 104 GLN A CA 1
ATOM 865 C C . GLN A 1 104 ? 2.426 8.164 38.371 1.00 64.62 104 GLN A C 1
ATOM 867 O O . GLN A 1 104 ? 2.747 9.104 39.100 1.00 64.62 104 GLN A O 1
ATOM 872 N N . LYS A 1 105 ? 3.342 7.518 37.634 1.00 69.62 105 LYS A N 1
ATOM 873 C CA . LYS A 1 105 ? 4.754 7.921 37.609 1.00 69.62 105 LYS A CA 1
ATOM 874 C C . LYS A 1 105 ? 4.899 9.301 36.970 1.00 69.62 105 LYS A C 1
ATOM 876 O O . LYS A 1 105 ? 4.791 9.438 35.747 1.00 69.62 105 LYS A O 1
ATOM 881 N N . ARG A 1 106 ? 5.212 10.294 37.808 1.00 62.34 106 ARG A N 1
ATOM 882 C CA . ARG A 1 106 ? 5.427 11.692 37.418 1.00 62.34 106 ARG A CA 1
ATOM 883 C C . ARG A 1 106 ? 6.455 11.780 36.285 1.00 62.34 106 ARG A C 1
ATOM 885 O O . ARG A 1 106 ? 7.529 11.191 36.363 1.00 62.34 106 ARG A O 1
ATOM 892 N N . HIS A 1 107 ? 6.107 12.504 35.221 1.00 69.06 107 HIS A N 1
ATOM 893 C CA . HIS A 1 107 ? 6.908 12.686 33.997 1.00 69.06 107 HIS A CA 1
ATOM 894 C C . HIS A 1 107 ? 7.097 11.446 33.105 1.00 69.06 107 HIS A C 1
ATOM 896 O O . HIS A 1 107 ? 7.851 11.524 32.126 1.00 69.06 107 HIS A O 1
ATOM 902 N N . SER A 1 108 ? 6.395 10.341 33.370 1.00 79.56 108 SER A N 1
ATOM 903 C CA . SER A 1 108 ? 6.415 9.169 32.492 1.00 79.56 108 SER A CA 1
ATOM 904 C C . SER A 1 108 ? 5.799 9.466 31.117 1.00 79.56 108 SER A C 1
ATOM 906 O O . SER A 1 108 ? 4.917 10.316 30.964 1.00 79.56 108 SER A O 1
ATOM 908 N N . PHE A 1 109 ? 6.255 8.742 30.088 1.00 81.00 109 PHE A N 1
ATOM 909 C CA . PHE A 1 109 ? 5.683 8.838 28.740 1.00 81.00 109 PHE A CA 1
ATOM 910 C C . PHE A 1 109 ? 4.186 8.499 28.733 1.00 81.00 109 PHE A C 1
ATOM 912 O O . PHE A 1 109 ? 3.421 9.182 28.063 1.00 81.00 109 PHE A O 1
ATOM 919 N N . ALA A 1 110 ? 3.768 7.486 29.500 1.00 81.00 110 ALA A N 1
ATOM 920 C CA . ALA A 1 110 ? 2.377 7.045 29.573 1.00 81.00 110 ALA A CA 1
ATOM 921 C C . ALA A 1 110 ? 1.449 8.161 30.079 1.00 81.00 110 ALA A C 1
ATOM 923 O O . ALA A 1 110 ? 0.444 8.453 29.433 1.00 81.00 110 ALA A O 1
ATOM 924 N N . GLN A 1 111 ? 1.839 8.845 31.160 1.00 83.56 111 GLN A N 1
ATOM 925 C CA . GLN A 1 111 ? 1.107 9.993 31.695 1.00 83.56 111 GLN A CA 1
ATOM 926 C C . GLN A 1 111 ? 1.024 11.139 30.673 1.00 83.56 111 GLN A C 1
ATOM 928 O O . GLN A 1 111 ? -0.067 11.569 30.303 1.00 83.56 111 GLN A O 1
ATOM 933 N N . LYS A 1 112 ? 2.173 11.593 30.150 1.00 84.50 112 LYS A N 1
ATOM 934 C CA . LYS A 1 112 ? 2.227 12.694 29.169 1.00 84.50 112 LYS A CA 1
ATOM 935 C C . LYS A 1 112 ? 1.423 12.379 27.905 1.00 84.50 112 LYS A C 1
ATOM 937 O O . LYS A 1 112 ? 0.813 13.269 27.316 1.00 84.50 112 LYS A O 1
ATOM 942 N N . ASN A 1 113 ? 1.449 11.123 27.459 1.00 87.12 113 ASN A N 1
ATOM 943 C CA . ASN A 1 113 ? 0.705 10.666 26.293 1.00 87.12 113 ASN A CA 1
ATOM 944 C C . ASN A 1 113 ? -0.810 10.722 26.531 1.00 87.12 113 ASN A C 1
ATOM 946 O O . ASN A 1 113 ? -1.553 11.190 25.668 1.00 87.12 113 ASN A O 1
ATOM 950 N N . MET A 1 114 ? -1.259 10.284 27.707 1.00 84.62 114 MET A N 1
ATOM 951 C CA . MET A 1 114 ? -2.664 10.332 28.106 1.00 84.62 114 MET A CA 1
ATOM 952 C C . MET A 1 114 ? -3.171 11.780 28.182 1.00 84.62 114 MET A C 1
ATOM 954 O O . MET A 1 114 ? -4.153 12.118 27.524 1.00 84.62 114 MET A O 1
ATOM 958 N N . GLU A 1 115 ? -2.442 12.663 28.872 1.00 86.81 115 GLU A N 1
ATOM 959 C CA . GLU A 1 115 ? -2.769 14.094 28.973 1.00 86.81 115 GLU A CA 1
ATOM 960 C C . GLU A 1 115 ? -2.833 14.772 27.596 1.00 86.81 115 GLU A C 1
ATOM 962 O O . GLU A 1 115 ? -3.762 15.529 27.300 1.00 86.81 115 GLU A O 1
ATOM 967 N N . LYS A 1 116 ? -1.862 14.477 26.721 1.00 88.94 116 LYS A N 1
ATOM 968 C CA . LYS A 1 116 ? -1.852 14.985 25.346 1.00 88.94 116 LYS A CA 1
ATOM 969 C C . LYS A 1 116 ? -3.043 14.468 24.539 1.00 88.94 116 LYS A C 1
ATOM 971 O O . LYS A 1 116 ? -3.621 15.238 23.782 1.00 88.94 116 LYS A O 1
ATOM 976 N N . THR A 1 117 ? -3.417 13.200 24.700 1.00 88.56 117 THR A N 1
ATOM 977 C CA . THR A 1 117 ? -4.550 12.601 23.977 1.00 88.56 117 THR A CA 1
ATOM 978 C C . THR A 1 117 ? -5.859 13.289 24.345 1.00 88.56 117 THR A C 1
ATOM 980 O O . THR A 1 117 ? -6.587 13.723 23.454 1.00 88.56 117 THR A O 1
ATOM 983 N N . VAL A 1 118 ? -6.123 13.488 25.640 1.00 87.88 118 VAL A N 1
ATOM 984 C CA . VAL A 1 118 ? -7.312 14.225 26.099 1.00 87.88 118 VAL A CA 1
ATOM 985 C C . VAL A 1 118 ? -7.319 15.648 25.536 1.00 87.88 118 VAL A C 1
ATOM 987 O O . VAL A 1 118 ? -8.327 16.086 24.986 1.00 87.88 118 VAL A O 1
ATOM 990 N N . ARG A 1 119 ? -6.183 16.352 25.606 1.00 88.81 119 ARG A N 1
ATOM 991 C CA . ARG A 1 119 ? -6.048 17.721 25.086 1.00 88.81 119 ARG A CA 1
ATOM 992 C C . ARG A 1 119 ? -6.281 17.808 23.576 1.00 88.81 119 ARG A C 1
ATOM 994 O O . ARG A 1 119 ? -6.983 18.702 23.117 1.00 88.81 119 ARG A O 1
ATOM 1001 N N . ASP A 1 120 ? -5.709 16.887 22.804 1.00 88.94 120 ASP A N 1
ATOM 1002 C CA . ASP A 1 120 ? -5.836 16.873 21.347 1.00 88.94 120 ASP A CA 1
ATOM 1003 C C . ASP A 1 120 ? -7.304 16.662 20.919 1.00 88.94 120 ASP A C 1
ATOM 1005 O O . ASP A 1 120 ? -7.778 17.340 20.010 1.00 88.94 120 ASP A O 1
ATOM 1009 N N . PHE A 1 121 ? -8.051 15.772 21.589 1.00 88.06 121 PHE A N 1
ATOM 1010 C CA . PHE A 1 121 ? -9.463 15.512 21.269 1.00 88.06 121 PHE A CA 1
ATOM 1011 C C . PHE A 1 121 ? -10.441 16.567 21.812 1.00 88.06 121 PHE A C 1
ATOM 1013 O O . PHE A 1 121 ? -11.537 16.718 21.271 1.00 88.06 121 PHE A O 1
ATOM 1020 N N . GLN A 1 122 ? -10.064 17.350 22.827 1.00 85.81 122 GLN A N 1
ATOM 1021 C CA . GLN A 1 122 ? -10.884 18.473 23.301 1.00 85.81 122 GLN A CA 1
ATOM 1022 C C . GLN A 1 122 ? -11.086 19.547 22.223 1.00 85.81 122 GLN A C 1
ATOM 1024 O O . GLN A 1 122 ? -12.183 20.091 22.109 1.00 85.81 122 GLN A O 1
ATOM 1029 N N . ASN A 1 123 ? -10.077 19.783 21.379 1.00 83.31 123 ASN A N 1
ATOM 1030 C CA . ASN A 1 123 ? -10.130 20.775 20.296 1.00 83.31 123 ASN A CA 1
ATOM 1031 C C . ASN A 1 123 ? -11.216 20.490 19.246 1.00 83.31 123 ASN A C 1
ATOM 1033 O O . ASN A 1 123 ? -11.572 21.374 18.471 1.00 83.31 123 ASN A O 1
ATOM 1037 N N . VAL A 1 124 ? -11.723 19.256 19.195 1.00 85.06 124 VAL A N 1
ATOM 1038 C CA . VAL A 1 124 ? -12.716 18.807 18.210 1.00 85.06 124 VAL A CA 1
ATOM 1039 C C . VAL A 1 124 ? -14.074 18.472 18.837 1.00 85.06 124 VAL A C 1
ATOM 1041 O O . VAL A 1 124 ? -14.951 17.970 18.137 1.00 85.06 124 VAL A O 1
ATOM 1044 N N . LYS A 1 125 ? -14.278 18.767 20.133 1.00 79.62 125 LYS A N 1
ATOM 1045 C CA . LYS A 1 125 ? -15.518 18.445 20.866 1.00 79.62 125 LYS A CA 1
ATOM 1046 C C . LYS A 1 125 ? -16.740 19.229 20.369 1.00 79.62 125 LYS A C 1
ATOM 1048 O O . LYS A 1 125 ? -17.836 18.684 20.351 1.00 79.62 125 LYS A O 1
ATOM 1053 N N . THR A 1 126 ? -16.567 20.492 19.987 1.00 78.12 126 THR A N 1
ATOM 1054 C CA . THR A 1 126 ? -17.664 21.429 19.664 1.00 78.12 126 THR A CA 1
ATOM 1055 C C . THR A 1 126 ? -18.021 21.486 18.177 1.00 78.12 126 THR A C 1
ATOM 1057 O O . THR A 1 126 ? -18.762 22.366 17.747 1.00 78.12 126 THR A O 1
ATOM 1060 N N . ILE A 1 127 ? -17.489 20.571 17.366 1.00 80.62 127 ILE A N 1
ATOM 1061 C CA . ILE A 1 127 ? -17.691 20.587 15.917 1.00 80.62 127 ILE A CA 1
ATOM 1062 C C . ILE A 1 127 ? -19.100 20.087 15.574 1.00 80.62 127 ILE A C 1
ATOM 1064 O O . ILE A 1 127 ? -19.459 18.959 15.907 1.00 80.62 127 ILE A O 1
ATOM 1068 N N . ALA A 1 128 ? -19.863 20.897 14.838 1.00 78.56 128 ALA A N 1
ATOM 1069 C CA . ALA A 1 128 ? -21.103 20.457 14.207 1.00 78.56 128 ALA A CA 1
ATOM 1070 C C . ALA A 1 128 ? -20.789 19.518 13.028 1.00 78.56 128 ALA A C 1
ATOM 1072 O O . ALA A 1 128 ? -20.048 19.882 12.112 1.00 78.56 128 ALA A O 1
ATOM 1073 N N . LEU A 1 129 ? -21.329 18.297 13.068 1.00 84.75 129 LEU A N 1
ATOM 1074 C CA . LEU A 1 129 ? -21.145 17.296 12.016 1.00 84.75 129 LEU A CA 1
ATOM 1075 C C . LEU A 1 129 ? -22.312 17.355 11.030 1.00 84.75 129 LEU A C 1
ATOM 1077 O O . LEU A 1 129 ? -23.466 17.184 11.421 1.00 84.75 129 LEU A O 1
ATOM 1081 N N . GLU A 1 130 ? -22.006 17.552 9.751 1.00 84.25 130 GLU A N 1
ATOM 1082 C CA . GLU A 1 130 ? -23.007 17.708 8.690 1.00 84.25 130 GLU A CA 1
ATOM 1083 C C . GLU A 1 130 ? -23.162 16.426 7.860 1.00 84.25 130 GLU A C 1
ATOM 1085 O O . GLU A 1 130 ? -22.205 15.673 7.646 1.00 84.25 130 GLU A O 1
ATOM 1090 N N . GLU A 1 131 ? -24.370 16.176 7.349 1.00 79.69 131 GLU A N 1
ATOM 1091 C CA . GLU A 1 131 ? -24.604 15.076 6.408 1.00 79.69 131 GLU A CA 1
ATOM 1092 C C . GLU A 1 131 ? -24.041 15.415 5.019 1.00 79.69 131 GLU A C 1
ATOM 1094 O O . GLU A 1 131 ? -24.085 16.557 4.570 1.00 79.69 131 GLU A O 1
ATOM 1099 N N . GLY A 1 132 ? -23.498 14.418 4.320 1.00 76.31 132 GLY A N 1
ATOM 1100 C CA . GLY A 1 132 ? -23.007 14.591 2.956 1.00 76.31 132 GLY A CA 1
ATOM 1101 C C . GLY A 1 132 ? -22.485 13.294 2.347 1.00 76.31 132 GLY A C 1
ATOM 1102 O O . GLY A 1 132 ? -22.542 12.231 2.963 1.00 76.31 132 GLY A O 1
ATOM 1103 N N . GLU A 1 133 ? -21.984 13.387 1.116 1.00 76.69 133 GLU A N 1
ATOM 1104 C CA . GLU A 1 133 ? -21.439 12.246 0.377 1.00 76.69 133 GLU A CA 1
ATOM 1105 C C . GLU A 1 133 ? -20.035 11.871 0.888 1.00 76.69 133 GLU A C 1
ATOM 1107 O O . GLU A 1 133 ? -19.061 12.597 0.673 1.00 76.69 133 GLU A O 1
ATOM 1112 N N . ASP A 1 134 ? -19.929 10.725 1.565 1.00 81.75 134 ASP A N 1
ATOM 1113 C CA . ASP A 1 134 ? -18.697 10.277 2.234 1.00 81.75 134 ASP A CA 1
ATOM 1114 C C . ASP A 1 134 ? -17.860 9.326 1.360 1.00 81.75 134 ASP A C 1
ATOM 1116 O O . ASP A 1 134 ? -16.630 9.408 1.332 1.00 81.75 134 ASP A O 1
ATOM 1120 N N . LEU A 1 135 ? -18.519 8.470 0.571 1.00 77.12 135 LEU A N 1
ATOM 1121 C CA . LEU A 1 135 ? -17.891 7.351 -0.142 1.00 77.12 135 LEU A CA 1
ATOM 1122 C C . LEU A 1 135 ? -16.813 7.782 -1.142 1.00 77.12 135 LEU A C 1
ATOM 1124 O O . LEU A 1 135 ? -15.746 7.168 -1.202 1.00 77.12 135 LEU A O 1
ATOM 1128 N N . GLY A 1 136 ? -17.061 8.845 -1.910 1.00 79.69 136 GLY A N 1
ATOM 1129 C CA . GLY A 1 136 ? -16.089 9.345 -2.884 1.00 79.69 136 GLY A CA 1
ATOM 1130 C C . GLY A 1 136 ? -14.806 9.866 -2.231 1.00 79.69 136 GLY A C 1
ATOM 1131 O O . GLY A 1 136 ? -13.707 9.671 -2.760 1.00 79.69 136 GLY A O 1
ATOM 1132 N N . ILE A 1 137 ? -14.928 10.483 -1.056 1.00 87.00 137 ILE A N 1
ATOM 1133 C CA . ILE A 1 137 ? -13.790 11.009 -0.300 1.00 87.00 137 ILE A CA 1
ATOM 1134 C C . ILE A 1 137 ? -13.034 9.858 0.356 1.00 87.00 137 ILE A C 1
ATOM 1136 O O . ILE A 1 137 ? -11.818 9.769 0.205 1.00 87.00 137 ILE A O 1
ATOM 1140 N N . GLU A 1 138 ? -13.743 8.929 1.002 1.00 85.38 138 GLU A N 1
ATOM 1141 C CA . GLU A 1 138 ? -13.132 7.734 1.591 1.00 85.38 138 GLU A CA 1
ATOM 1142 C C . GLU A 1 138 ? -12.369 6.916 0.542 1.00 85.38 138 GLU A C 1
ATOM 1144 O O . GLU A 1 138 ? -11.232 6.495 0.778 1.00 85.38 138 GLU A O 1
ATOM 1149 N N . GLY A 1 139 ? -12.954 6.760 -0.649 1.00 82.31 139 GLY A N 1
ATOM 1150 C CA . GLY A 1 139 ? -12.345 6.058 -1.770 1.00 82.31 139 GLY A CA 1
ATOM 1151 C C . GLY A 1 139 ? -11.033 6.693 -2.233 1.00 82.31 139 GLY A C 1
ATOM 1152 O O . GLY A 1 139 ? -10.045 5.979 -2.427 1.00 82.31 139 GLY A O 1
ATOM 1153 N N . VAL A 1 140 ? -10.990 8.022 -2.384 1.00 88.50 140 VAL A N 1
ATOM 1154 C CA . VAL A 1 140 ? -9.758 8.748 -2.748 1.00 88.50 140 VAL A CA 1
ATOM 1155 C C . VAL A 1 140 ? -8.736 8.689 -1.618 1.00 88.50 140 VAL A C 1
ATOM 1157 O O . VAL A 1 140 ? -7.558 8.430 -1.868 1.00 88.50 140 VAL A O 1
ATOM 1160 N N . THR A 1 141 ? -9.169 8.859 -0.369 1.00 89.06 141 THR A N 1
ATOM 1161 C CA . THR A 1 141 ? -8.273 8.870 0.788 1.00 89.06 141 THR A CA 1
ATOM 1162 C C . THR A 1 141 ? -7.572 7.529 0.997 1.00 89.06 141 THR A C 1
ATOM 1164 O O . THR A 1 141 ? -6.392 7.504 1.351 1.00 89.06 141 THR A O 1
ATOM 1167 N N . GLN A 1 142 ? -8.255 6.414 0.740 1.00 84.56 142 GLN A N 1
ATOM 1168 C CA . GLN A 1 142 ? -7.692 5.067 0.877 1.00 84.56 142 GLN A CA 1
ATOM 1169 C C . GLN A 1 142 ? -6.860 4.622 -0.338 1.00 84.56 142 GLN A C 1
ATOM 1171 O O . GLN A 1 142 ? -6.089 3.659 -0.252 1.00 84.56 142 GLN A O 1
ATOM 1176 N N . TYR A 1 143 ? -6.982 5.309 -1.475 1.00 84.62 143 TYR A N 1
ATOM 1177 C CA . TYR A 1 143 ? -6.239 4.987 -2.685 1.00 84.62 143 TYR A CA 1
ATOM 1178 C C . TYR A 1 143 ? -4.805 5.522 -2.600 1.00 84.62 143 TYR A C 1
ATOM 1180 O O . TYR A 1 143 ? -4.544 6.708 -2.762 1.00 84.62 143 TYR A O 1
ATOM 1188 N N . TRP A 1 144 ? -3.844 4.631 -2.356 1.00 82.81 144 TRP A N 1
ATOM 1189 C CA . TRP A 1 144 ? -2.429 4.978 -2.173 1.00 82.81 144 TRP A CA 1
ATOM 1190 C C . TRP A 1 144 ? -1.570 4.709 -3.428 1.00 82.81 144 TRP A C 1
ATOM 1192 O O . TRP A 1 144 ? -0.433 5.154 -3.494 1.00 82.81 144 TRP A O 1
ATOM 1202 N N . TYR A 1 145 ? -2.091 4.040 -4.467 1.00 81.00 145 TYR A N 1
ATOM 1203 C CA . TYR A 1 145 ? -1.322 3.689 -5.679 1.00 81.00 145 TYR A CA 1
ATOM 1204 C C . TYR A 1 145 ? -0.804 4.888 -6.477 1.00 81.00 145 TYR A C 1
ATOM 1206 O O . TYR A 1 145 ? 0.183 4.764 -7.204 1.00 81.00 145 TYR A O 1
ATOM 1214 N N . TRP A 1 146 ? -1.433 6.055 -6.346 1.00 86.00 146 TRP A N 1
ATOM 1215 C CA . TRP A 1 146 ? -0.961 7.254 -7.032 1.00 86.00 146 TRP A CA 1
ATOM 1216 C C . TRP A 1 146 ? 0.427 7.686 -6.552 1.00 86.00 146 TRP A C 1
ATOM 1218 O O . TRP A 1 146 ? 1.225 8.132 -7.372 1.00 86.00 146 TRP A O 1
ATOM 1228 N N . THR A 1 147 ? 0.771 7.485 -5.272 1.00 86.00 147 THR A N 1
ATOM 1229 C CA . THR A 1 147 ? 2.123 7.786 -4.764 1.00 86.00 147 THR A CA 1
ATOM 1230 C C . THR A 1 147 ? 3.162 6.862 -5.400 1.00 86.00 147 THR A C 1
ATOM 1232 O O . THR A 1 147 ? 4.252 7.304 -5.763 1.00 86.00 147 THR A O 1
ATOM 1235 N N . VAL A 1 148 ? 2.801 5.598 -5.650 1.00 81.81 148 VAL A N 1
ATOM 1236 C CA . VAL A 1 148 ? 3.634 4.638 -6.391 1.00 81.81 148 VAL A CA 1
ATOM 1237 C C . VAL A 1 148 ? 3.826 5.078 -7.839 1.00 81.81 148 VAL A C 1
ATOM 1239 O O . VAL A 1 148 ? 4.940 5.011 -8.354 1.00 81.81 148 VAL A O 1
ATOM 1242 N N . ALA A 1 149 ? 2.778 5.570 -8.502 1.00 78.06 149 ALA A N 1
ATOM 1243 C CA . ALA A 1 149 ? 2.891 6.096 -9.861 1.00 78.06 149 ALA A CA 1
ATOM 1244 C C . ALA A 1 149 ? 3.849 7.303 -9.930 1.00 78.06 149 ALA A C 1
ATOM 1246 O O . ALA A 1 149 ? 4.684 7.368 -10.837 1.00 78.06 149 ALA A O 1
ATOM 1247 N N . VAL A 1 150 ? 3.797 8.212 -8.945 1.00 87.94 150 VAL A N 1
ATOM 1248 C CA . VAL A 1 150 ? 4.758 9.326 -8.815 1.00 87.94 150 VAL A CA 1
ATOM 1249 C C . VAL A 1 150 ? 6.186 8.811 -8.620 1.00 87.94 150 VAL A C 1
ATOM 1251 O O . VAL A 1 150 ? 7.106 9.295 -9.281 1.00 87.94 150 VAL A O 1
ATOM 1254 N N . LEU A 1 151 ? 6.386 7.791 -7.781 1.00 85.06 151 LEU A N 1
ATOM 1255 C CA . LEU A 1 151 ? 7.701 7.172 -7.583 1.00 85.06 151 LEU A CA 1
ATOM 1256 C C . LEU A 1 151 ? 8.251 6.526 -8.856 1.00 85.06 151 LEU A C 1
ATOM 1258 O O . LEU A 1 151 ? 9.413 6.744 -9.187 1.00 85.06 151 LEU A O 1
ATOM 1262 N N . ILE A 1 152 ? 7.430 5.784 -9.608 1.00 77.25 152 ILE A N 1
ATOM 1263 C CA . ILE A 1 152 ? 7.833 5.189 -10.894 1.00 77.25 152 ILE A CA 1
ATOM 1264 C C . ILE A 1 152 ? 8.281 6.279 -11.866 1.00 77.25 152 ILE A C 1
ATOM 1266 O O . ILE A 1 152 ? 9.325 6.156 -12.513 1.00 77.25 152 ILE A O 1
ATOM 1270 N N . PHE A 1 153 ? 7.508 7.361 -11.960 1.00 81.62 153 PHE A N 1
ATOM 1271 C CA . PHE A 1 153 ? 7.857 8.510 -12.783 1.00 81.62 153 PHE A CA 1
ATOM 1272 C C . PHE A 1 153 ? 9.205 9.114 -12.365 1.00 81.62 153 PHE A C 1
ATOM 1274 O O . PHE A 1 153 ? 10.094 9.280 -13.208 1.00 81.62 153 PHE A O 1
ATOM 1281 N N . GLY A 1 154 ? 9.395 9.356 -11.067 1.00 84.81 154 GLY A N 1
ATOM 1282 C CA . GLY A 1 154 ? 10.649 9.851 -10.510 1.00 84.81 154 GLY A CA 1
ATOM 1283 C C . GLY A 1 154 ? 11.834 8.919 -10.765 1.00 84.81 154 GLY A C 1
ATOM 1284 O O . GLY A 1 154 ? 12.905 9.380 -11.156 1.00 84.81 154 GLY A O 1
ATOM 1285 N N . PHE A 1 155 ? 11.644 7.603 -10.665 1.00 80.56 155 PHE A N 1
ATOM 1286 C CA . PHE A 1 155 ? 12.690 6.618 -10.946 1.00 80.56 155 PHE A CA 1
ATOM 1287 C C . PHE A 1 155 ? 13.132 6.637 -12.408 1.00 80.56 155 PHE A C 1
ATOM 1289 O O . PHE A 1 155 ? 14.329 6.556 -12.711 1.00 80.56 155 PHE A O 1
ATOM 1296 N N . VAL A 1 156 ? 12.184 6.787 -13.337 1.00 77.44 156 VAL A N 1
ATOM 1297 C CA . VAL A 1 156 ? 12.507 6.937 -14.760 1.00 77.44 156 VAL A CA 1
ATOM 1298 C C . VAL A 1 156 ? 13.243 8.254 -15.014 1.00 77.44 156 VAL A C 1
ATOM 1300 O O . VAL A 1 156 ? 14.196 8.267 -15.801 1.00 77.44 156 VAL A O 1
ATOM 1303 N N . LEU A 1 157 ? 12.846 9.344 -14.350 1.00 81.62 157 LEU A N 1
ATOM 1304 C CA . LEU A 1 157 ? 13.541 10.629 -14.441 1.00 81.62 157 LEU A CA 1
ATOM 1305 C C . LEU A 1 157 ? 14.983 10.530 -13.940 1.00 81.62 157 LEU A C 1
ATOM 1307 O O . LEU A 1 157 ? 15.901 10.836 -14.700 1.00 81.62 157 LEU A O 1
ATOM 1311 N N . VAL A 1 158 ? 15.195 10.025 -12.725 1.00 83.12 158 VAL A N 1
ATOM 1312 C CA . VAL A 1 158 ? 16.526 9.817 -12.134 1.00 83.12 158 VAL A CA 1
ATOM 1313 C C . VAL A 1 158 ? 17.403 8.952 -13.048 1.00 83.12 158 VAL A C 1
ATOM 1315 O O . VAL A 1 158 ? 18.540 9.309 -13.361 1.00 83.12 158 VAL A O 1
ATOM 1318 N N . SER A 1 159 ? 16.851 7.860 -13.583 1.00 73.38 159 SER A N 1
ATOM 1319 C CA . SER A 1 159 ? 17.571 6.977 -14.509 1.00 73.38 159 SER A CA 1
ATOM 1320 C C . SER A 1 159 ? 18.021 7.691 -15.785 1.00 73.38 159 SER A C 1
ATOM 1322 O O . SER A 1 159 ? 19.095 7.404 -16.323 1.00 73.38 159 SER A O 1
ATOM 1324 N N . LYS A 1 160 ? 17.207 8.622 -16.300 1.00 72.69 160 LYS A N 1
ATOM 1325 C CA . LYS A 1 160 ? 17.556 9.436 -17.472 1.00 72.69 160 LYS A CA 1
ATOM 1326 C C . LYS A 1 160 ? 18.611 10.492 -17.168 1.00 72.69 160 LYS A C 1
ATOM 1328 O O . LYS A 1 160 ? 19.435 10.752 -18.044 1.00 72.69 160 LYS A O 1
ATOM 1333 N N . LEU A 1 161 ? 18.590 11.079 -15.972 1.00 73.12 161 LEU A N 1
ATOM 1334 C CA . LEU A 1 161 ? 19.607 12.038 -15.543 1.00 73.12 161 LEU A CA 1
ATOM 1335 C C . LEU A 1 161 ? 20.990 11.367 -15.501 1.00 73.12 161 LEU A C 1
ATOM 1337 O O . LEU A 1 161 ? 21.911 11.856 -16.153 1.00 73.12 161 LEU A O 1
ATOM 1341 N N . ASN A 1 162 ? 21.093 10.179 -14.897 1.00 65.19 162 ASN A N 1
ATOM 1342 C CA . ASN A 1 162 ? 22.348 9.415 -14.830 1.00 65.19 162 ASN A CA 1
ATOM 1343 C C . ASN A 1 162 ? 22.853 8.932 -16.205 1.00 65.19 162 ASN A C 1
ATOM 1345 O O . ASN A 1 162 ? 24.038 8.997 -16.516 1.00 65.19 162 ASN A O 1
ATOM 1349 N N . LEU A 1 163 ? 21.953 8.504 -17.101 1.00 52.69 163 LEU A N 1
ATOM 1350 C CA . LEU A 1 163 ? 22.317 8.108 -18.474 1.00 52.69 163 LEU A CA 1
ATOM 1351 C C . LEU A 1 163 ? 23.114 9.188 -19.227 1.00 52.69 163 LEU A C 1
ATOM 1353 O O . LEU A 1 163 ? 23.872 8.845 -20.132 1.00 52.69 163 LEU A O 1
ATOM 1357 N N . ARG A 1 164 ? 22.945 10.471 -18.882 1.00 51.22 164 ARG A N 1
ATOM 1358 C CA . ARG A 1 164 ? 23.713 11.576 -19.468 1.00 51.22 164 ARG A CA 1
ATOM 1359 C C . ARG A 1 164 ? 25.133 11.650 -18.902 1.00 51.22 164 ARG A C 1
ATOM 1361 O O . ARG A 1 164 ? 26.065 11.898 -19.665 1.00 51.22 164 ARG A O 1
ATOM 1368 N N . GLU A 1 165 ? 25.306 11.404 -17.609 1.00 51.38 165 GLU A N 1
ATOM 1369 C CA . GLU A 1 165 ? 26.603 11.457 -16.917 1.00 51.38 165 GLU A CA 1
ATOM 1370 C C . GLU A 1 165 ? 27.565 10.340 -17.341 1.00 51.38 165 GLU A C 1
ATOM 1372 O O . GLU A 1 165 ? 28.762 10.437 -17.092 1.00 51.38 165 GLU A O 1
ATOM 1377 N N . GLN A 1 166 ? 27.071 9.324 -18.053 1.00 51.22 166 GLN A N 1
ATOM 1378 C CA . GLN A 1 166 ? 27.879 8.250 -18.643 1.00 51.22 166 GLN A CA 1
ATOM 1379 C C . GLN A 1 166 ? 28.201 8.469 -20.137 1.00 51.22 166 GLN A C 1
ATOM 1381 O O . GLN A 1 166 ? 28.798 7.602 -20.769 1.00 51.22 166 GLN A O 1
ATOM 1386 N N . THR A 1 167 ? 27.806 9.602 -20.735 1.00 55.94 167 THR A N 1
ATOM 1387 C CA . THR A 1 167 ? 28.144 9.939 -22.138 1.00 55.94 167 THR A CA 1
ATOM 1388 C C . THR A 1 167 ? 29.460 10.714 -22.254 1.00 55.94 167 THR A C 1
ATOM 1390 O O . THR A 1 167 ? 29.914 11.298 -21.273 1.00 55.94 167 THR A O 1
ATOM 1393 N N . SER A 1 168 ? 30.056 10.792 -23.452 1.00 54.62 168 SER A N 1
ATOM 1394 C CA . SER A 1 168 ? 31.291 11.560 -23.712 1.00 54.62 168 SER A CA 1
ATOM 1395 C C . SER A 1 168 ? 31.205 13.029 -23.259 1.00 54.62 168 SER A C 1
ATOM 1397 O O . SER A 1 168 ? 32.179 13.592 -22.772 1.00 54.62 168 SER A O 1
ATOM 1399 N N . LEU A 1 169 ? 30.009 13.626 -23.314 1.00 59.62 169 LEU A N 1
ATOM 1400 C CA . LEU A 1 169 ? 29.741 14.996 -22.859 1.00 59.62 169 LEU A CA 1
ATOM 1401 C C . LEU A 1 169 ? 29.928 15.187 -21.343 1.00 59.62 169 LEU A C 1
ATOM 1403 O O . LEU A 1 169 ? 30.162 16.300 -20.878 1.00 59.62 169 LEU A O 1
ATOM 1407 N N . SER A 1 170 ? 29.833 14.110 -20.561 1.00 58.91 170 SER A N 1
ATOM 1408 C CA . SER A 1 170 ? 30.097 14.157 -19.124 1.00 58.91 170 SER A CA 1
ATOM 1409 C C . SER A 1 170 ? 31.547 14.520 -18.827 1.00 58.91 170 SER A C 1
ATOM 1411 O O . SER A 1 170 ? 31.773 15.282 -17.900 1.00 58.91 170 SER A O 1
ATOM 1413 N N . TYR A 1 171 ? 32.510 14.077 -19.642 1.00 61.75 171 TYR A N 1
ATOM 1414 C CA . TYR A 1 171 ? 33.922 14.431 -19.477 1.00 61.75 171 TYR A CA 1
ATOM 1415 C C . TYR A 1 171 ? 34.169 15.934 -19.661 1.00 61.75 171 TYR A C 1
ATOM 1417 O O . TYR A 1 171 ? 34.941 16.515 -18.908 1.00 61.75 171 TYR A O 1
ATOM 1425 N N . VAL A 1 172 ? 33.430 16.587 -20.564 1.00 63.72 172 VAL A N 1
ATOM 1426 C CA . VAL A 1 172 ? 33.506 18.045 -20.787 1.00 63.72 172 VAL A CA 1
ATOM 1427 C C . VAL A 1 172 ? 32.854 18.827 -19.642 1.00 63.72 172 VAL A C 1
ATOM 1429 O O . VAL A 1 172 ? 33.376 19.831 -19.165 1.00 63.72 172 VAL A O 1
ATOM 1432 N N . ILE A 1 173 ? 31.715 18.345 -19.139 1.00 63.47 173 ILE A N 1
ATOM 1433 C CA . ILE A 1 173 ? 31.077 18.932 -17.952 1.00 63.47 173 ILE A CA 1
ATOM 1434 C C . ILE A 1 173 ? 31.980 18.747 -16.714 1.00 63.47 173 ILE A C 1
ATOM 1436 O O . ILE A 1 173 ? 32.020 19.619 -15.847 1.00 63.47 173 ILE A O 1
ATOM 1440 N N . ARG A 1 174 ? 32.737 17.639 -16.645 1.00 58.12 174 ARG A N 1
ATOM 1441 C CA . ARG A 1 174 ? 33.684 17.324 -15.561 1.00 58.12 174 ARG A CA 1
ATOM 1442 C C . ARG A 1 174 ? 34.900 18.252 -15.546 1.00 58.12 174 ARG A C 1
ATOM 1444 O O . ARG A 1 174 ? 35.387 18.522 -14.449 1.00 58.12 174 ARG A O 1
ATOM 1451 N N . SER A 1 175 ? 35.365 18.749 -16.692 1.00 62.41 175 SER A N 1
ATOM 1452 C CA . SER A 1 175 ? 36.510 19.671 -16.777 1.00 62.41 175 SER A CA 1
ATOM 1453 C C . SER A 1 175 ? 36.149 21.145 -16.546 1.00 62.41 175 SER A C 1
ATOM 1455 O O . SER A 1 175 ? 37.040 21.973 -16.400 1.00 62.41 175 SER A O 1
ATOM 1457 N N . SER A 1 176 ? 34.858 21.488 -16.460 1.00 64.00 176 SER A N 1
ATOM 1458 C CA . SER A 1 176 ? 34.397 22.873 -16.286 1.00 64.00 176 SER A CA 1
ATOM 1459 C C . SER A 1 176 ? 34.305 23.285 -14.803 1.00 64.00 176 SER A C 1
ATOM 1461 O O . SER A 1 176 ? 33.614 22.632 -14.012 1.00 64.00 176 SER A O 1
ATOM 1463 N N . TYR A 1 177 ? 34.945 24.399 -14.421 1.00 56.22 177 TYR A N 1
ATOM 1464 C CA . TYR A 1 177 ? 34.941 24.942 -13.049 1.00 56.22 177 TYR A CA 1
ATOM 1465 C C . TYR A 1 177 ? 33.517 25.235 -12.535 1.00 56.22 177 TYR A C 1
ATOM 1467 O O . TYR A 1 177 ? 32.685 25.792 -13.253 1.00 56.22 177 TYR A O 1
ATOM 1475 N N . ALA A 1 178 ? 33.210 24.812 -11.299 1.00 61.16 178 ALA A N 1
ATOM 1476 C CA . ALA A 1 178 ? 31.891 24.900 -10.641 1.00 61.16 178 ALA A CA 1
ATOM 1477 C C . ALA A 1 178 ? 30.689 24.292 -11.415 1.00 61.16 178 ALA A C 1
ATOM 1479 O O . ALA A 1 178 ? 29.540 24.391 -10.973 1.00 61.16 178 ALA A O 1
ATOM 1480 N N . GLY A 1 179 ? 30.919 23.633 -12.557 1.00 66.31 179 GLY A N 1
ATOM 1481 C CA . GLY A 1 179 ? 29.863 23.073 -13.403 1.00 66.31 179 GLY A CA 1
ATOM 1482 C C . GLY A 1 179 ? 29.109 21.915 -12.745 1.00 66.31 179 GLY A C 1
ATOM 1483 O O . GLY A 1 179 ? 27.908 21.764 -12.966 1.00 66.31 179 GLY A O 1
ATOM 1484 N N . ARG A 1 180 ? 29.793 21.139 -11.895 1.00 71.69 180 ARG A N 1
ATOM 1485 C CA . ARG A 1 180 ? 29.268 19.926 -11.237 1.00 71.69 180 ARG A CA 1
ATOM 1486 C C . ARG A 1 180 ? 28.191 20.253 -10.202 1.00 71.69 180 ARG A C 1
ATOM 1488 O O . ARG A 1 180 ? 27.075 19.750 -10.286 1.00 71.69 180 ARG A O 1
ATOM 1495 N N . GLU A 1 181 ? 28.491 21.182 -9.301 1.00 75.25 181 GLU A N 1
ATOM 1496 C CA . GLU A 1 181 ? 27.549 21.646 -8.280 1.00 75.25 181 GLU A CA 1
ATOM 1497 C C . GLU A 1 181 ? 26.347 22.364 -8.914 1.00 75.25 181 GLU A C 1
ATOM 1499 O O . GLU A 1 181 ? 25.192 22.056 -8.612 1.00 75.25 181 GLU A O 1
ATOM 1504 N N . LYS A 1 182 ? 26.596 23.266 -9.876 1.00 80.06 182 LYS A N 1
ATOM 1505 C CA . LYS A 1 182 ? 25.524 23.968 -10.603 1.00 80.06 182 LYS A CA 1
ATOM 1506 C C . LYS A 1 182 ? 24.623 23.004 -11.384 1.00 80.06 182 LYS A C 1
ATOM 1508 O O . LYS A 1 182 ? 23.438 23.301 -11.566 1.00 80.06 182 LYS A O 1
ATOM 1513 N N . LEU A 1 183 ? 25.155 21.878 -11.867 1.00 79.31 183 LEU A N 1
ATOM 1514 C CA . LEU A 1 183 ? 24.370 20.824 -12.510 1.00 79.31 183 LEU A CA 1
ATOM 1515 C C . LEU A 1 183 ? 23.514 20.067 -11.488 1.00 79.31 183 LEU A C 1
ATOM 1517 O O . LEU A 1 183 ? 22.308 19.953 -11.713 1.00 79.31 183 LEU A O 1
ATOM 1521 N N . CYS A 1 184 ? 24.093 19.658 -10.354 1.00 83.06 184 CYS A N 1
ATOM 1522 C CA . CYS A 1 184 ? 23.367 18.974 -9.281 1.00 83.06 184 CYS A CA 1
ATOM 1523 C C . CYS A 1 184 ? 22.191 19.819 -8.771 1.00 83.06 184 CYS A C 1
ATOM 1525 O O . CYS A 1 184 ? 21.060 19.341 -8.707 1.00 83.06 184 CYS A O 1
ATOM 1527 N N . TRP A 1 185 ? 22.393 21.120 -8.538 1.00 85.62 185 TRP A N 1
ATOM 1528 C CA . TRP A 1 185 ? 21.309 22.040 -8.166 1.00 85.62 185 TRP A CA 1
ATOM 1529 C C . TRP A 1 185 ? 20.198 22.148 -9.219 1.00 85.62 185 TRP A C 1
ATOM 1531 O O . TRP A 1 185 ? 19.023 22.324 -8.890 1.00 85.62 185 TRP A O 1
ATOM 1541 N N . LYS A 1 186 ? 20.536 22.068 -10.511 1.00 84.88 186 LYS A N 1
ATOM 1542 C CA . LYS A 1 186 ? 19.535 22.058 -11.592 1.00 84.88 186 LYS A CA 1
ATOM 1543 C C . LYS A 1 186 ? 18.779 20.729 -11.643 1.00 84.88 186 LYS A C 1
ATOM 1545 O O . LYS A 1 186 ? 17.574 20.747 -11.883 1.00 84.88 186 LYS A O 1
ATOM 1550 N N . GLN A 1 187 ? 19.454 19.606 -11.400 1.00 86.12 187 GLN A N 1
ATOM 1551 C CA . GLN A 1 187 ? 18.842 18.277 -11.327 1.00 86.12 187 GLN A CA 1
ATOM 1552 C C . GLN A 1 187 ? 17.907 18.161 -10.116 1.00 86.12 187 GLN A C 1
ATOM 1554 O O . GLN A 1 187 ? 16.769 17.734 -10.286 1.00 86.12 187 GLN A O 1
ATOM 1559 N N . LEU A 1 188 ? 18.318 18.631 -8.933 1.00 90.44 188 LEU A N 1
ATOM 1560 C CA . LEU A 1 188 ? 17.479 18.655 -7.729 1.00 90.44 188 LEU A CA 1
ATOM 1561 C C . LEU A 1 188 ? 16.215 19.500 -7.930 1.00 90.44 188 LEU A C 1
ATOM 1563 O O . LEU A 1 188 ? 15.113 19.021 -7.671 1.00 90.44 188 LEU A O 1
ATOM 1567 N N . ARG A 1 189 ? 16.341 20.719 -8.479 1.00 90.00 189 ARG A N 1
ATOM 1568 C CA . ARG A 1 189 ? 15.174 21.566 -8.798 1.00 90.00 189 ARG A CA 1
ATOM 1569 C C . ARG A 1 189 ? 14.228 20.913 -9.797 1.00 90.00 189 ARG A C 1
ATOM 1571 O O . ARG A 1 189 ? 13.014 21.017 -9.650 1.00 90.00 189 ARG A O 1
ATOM 1578 N N . LEU A 1 190 ? 14.772 20.235 -10.805 1.00 89.88 190 LEU A N 1
ATOM 1579 C CA . LEU A 1 190 ? 13.968 19.490 -11.766 1.00 89.88 190 LEU A CA 1
ATOM 1580 C C . LEU A 1 190 ? 13.231 18.328 -11.087 1.00 89.88 190 LEU A C 1
ATOM 1582 O O . LEU A 1 190 ? 12.036 18.167 -11.324 1.00 89.88 190 LEU A O 1
ATOM 1586 N N . LEU A 1 191 ? 13.912 17.523 -10.267 1.00 91.88 191 LEU A N 1
ATOM 1587 C CA . LEU A 1 191 ? 13.293 16.408 -9.545 1.00 91.88 191 LEU A CA 1
ATOM 1588 C C . LEU A 1 191 ? 12.184 16.913 -8.618 1.00 91.88 191 LEU A C 1
ATOM 1590 O O . LEU A 1 191 ? 11.077 16.385 -8.669 1.00 91.88 191 LEU A O 1
ATOM 1594 N N . PHE A 1 192 ? 12.434 17.985 -7.865 1.00 93.19 192 PHE A N 1
ATOM 1595 C CA . PHE A 1 192 ? 11.435 18.614 -7.003 1.00 93.19 192 PHE A CA 1
ATOM 1596 C C . PHE A 1 192 ? 10.221 19.105 -7.803 1.00 93.19 192 PHE A C 1
ATOM 1598 O O . PHE A 1 192 ? 9.102 18.645 -7.584 1.00 93.19 192 PHE A O 1
ATOM 1605 N N . GLY A 1 193 ? 10.444 19.977 -8.792 1.00 92.69 193 GLY A N 1
ATOM 1606 C CA . GLY A 1 193 ? 9.366 20.572 -9.583 1.00 92.69 193 GLY A CA 1
ATOM 1607 C C . GLY A 1 193 ? 8.554 19.535 -10.360 1.00 92.69 193 GLY A C 1
ATOM 1608 O O . GLY A 1 193 ? 7.329 19.584 -10.358 1.00 92.69 193 GLY A O 1
ATOM 1609 N N . SER A 1 194 ? 9.215 18.549 -10.974 1.00 90.62 194 SER A N 1
ATOM 1610 C CA . SER A 1 194 ? 8.522 17.488 -11.718 1.00 90.62 194 SER A CA 1
ATOM 1611 C C . SER A 1 194 ? 7.715 16.552 -10.816 1.00 90.62 194 SER A C 1
ATOM 1613 O O . SER A 1 194 ? 6.627 16.138 -11.213 1.00 90.62 194 SER A O 1
ATOM 1615 N N . THR A 1 195 ? 8.196 16.263 -9.602 1.00 93.69 195 THR A N 1
ATOM 1616 C CA . THR A 1 195 ? 7.467 15.451 -8.614 1.00 93.69 195 THR A CA 1
ATOM 1617 C C . THR A 1 195 ? 6.217 16.176 -8.130 1.00 93.69 195 THR A C 1
ATOM 1619 O O . THR A 1 195 ? 5.141 15.584 -8.127 1.00 93.69 195 THR A O 1
ATOM 1622 N N . VAL A 1 196 ? 6.333 17.465 -7.789 1.00 95.69 196 VAL A N 1
ATOM 1623 C CA . VAL A 1 196 ? 5.189 18.287 -7.365 1.00 95.69 196 VAL A CA 1
ATOM 1624 C C . VAL A 1 196 ? 4.167 18.411 -8.494 1.00 95.69 196 VAL A C 1
ATOM 1626 O O . VAL A 1 196 ? 2.994 18.128 -8.281 1.00 95.69 196 VAL A O 1
ATOM 1629 N N . MET A 1 197 ? 4.594 18.755 -9.714 1.00 94.62 197 MET A N 1
ATOM 1630 C CA . MET A 1 197 ? 3.669 18.904 -10.844 1.00 94.62 197 MET A CA 1
ATOM 1631 C C . MET A 1 197 ? 2.938 17.599 -11.180 1.00 94.62 197 MET A C 1
ATOM 1633 O O . MET A 1 197 ? 1.717 17.599 -11.328 1.00 94.62 197 MET A O 1
ATOM 1637 N N . PHE A 1 198 ? 3.663 16.482 -11.302 1.00 93.19 198 PHE A N 1
ATOM 1638 C CA . PHE A 1 198 ? 3.049 15.204 -11.663 1.00 93.19 198 PHE A CA 1
ATOM 1639 C C . PHE A 1 198 ? 2.210 14.617 -10.518 1.00 93.19 198 PHE A C 1
ATOM 1641 O O . PHE A 1 198 ? 1.131 14.082 -10.765 1.00 93.19 198 PHE A O 1
ATOM 1648 N N . GLY A 1 199 ? 2.657 14.763 -9.268 1.00 94.81 199 GLY A N 1
ATOM 1649 C CA . GLY A 1 199 ? 1.894 14.351 -8.092 1.00 94.81 199 GLY A CA 1
ATOM 1650 C C . GLY A 1 199 ? 0.584 15.118 -7.945 1.00 94.81 199 GLY A C 1
ATOM 1651 O O . GLY A 1 199 ? -0.462 14.494 -7.774 1.00 94.81 199 GLY A O 1
ATOM 1652 N N . SER A 1 200 ? 0.611 16.444 -8.112 1.00 95.88 200 SER A N 1
ATOM 1653 C CA . SER A 1 200 ? -0.600 17.270 -8.108 1.00 95.88 200 SER A CA 1
ATOM 1654 C C . SER A 1 200 ? -1.545 16.906 -9.251 1.00 95.88 200 SER A C 1
ATOM 1656 O O . SER A 1 200 ? -2.745 16.794 -9.020 1.00 95.88 200 SER A O 1
ATOM 1658 N N . LEU A 1 201 ? -1.026 16.650 -10.460 1.00 95.62 201 LEU A N 1
ATOM 1659 C CA . LEU A 1 201 ? -1.840 16.197 -11.594 1.00 95.62 201 LEU A CA 1
ATOM 1660 C C . LEU A 1 201 ? -2.599 14.904 -11.260 1.00 95.62 201 LEU A C 1
ATOM 1662 O O . LEU A 1 201 ? -3.809 14.835 -11.470 1.00 95.62 201 LEU A O 1
ATOM 1666 N N . LEU A 1 202 ? -1.908 13.891 -10.723 1.00 92.81 202 LEU A N 1
ATOM 1667 C CA . LEU A 1 202 ? -2.546 12.629 -10.345 1.00 92.81 202 LEU A CA 1
ATOM 1668 C C . LEU A 1 202 ? -3.559 12.824 -9.213 1.00 92.81 202 LEU A C 1
ATOM 1670 O O . LEU A 1 202 ? -4.678 12.327 -9.322 1.00 92.81 202 LEU A O 1
ATOM 1674 N N . TRP A 1 203 ? -3.211 13.570 -8.164 1.00 94.69 203 TRP A N 1
ATOM 1675 C CA . TRP A 1 203 ? -4.096 13.797 -7.020 1.00 94.69 203 TRP A CA 1
ATOM 1676 C C . TRP A 1 203 ? -5.374 14.553 -7.402 1.00 94.69 203 TRP A C 1
ATOM 1678 O O . TRP A 1 203 ? -6.477 14.090 -7.116 1.00 94.69 203 TRP A O 1
ATOM 1688 N N . ILE A 1 204 ? -5.243 15.667 -8.127 1.00 94.19 204 ILE A N 1
ATOM 1689 C CA . ILE A 1 204 ? -6.387 16.463 -8.593 1.00 94.19 204 ILE A CA 1
ATOM 1690 C C . ILE A 1 204 ? -7.267 15.630 -9.529 1.00 94.19 204 ILE A C 1
ATOM 1692 O O . ILE A 1 204 ? -8.490 15.650 -9.404 1.00 94.19 204 ILE A O 1
ATOM 1696 N N . SER A 1 205 ? -6.666 14.837 -10.425 1.00 93.06 205 SER A N 1
ATOM 1697 C CA . SER A 1 205 ? -7.438 13.974 -11.325 1.00 93.06 205 SER A CA 1
ATOM 1698 C C . SER A 1 205 ? -8.263 12.919 -10.589 1.00 93.06 205 SER A C 1
ATOM 1700 O O . SER A 1 205 ? -9.377 12.630 -11.014 1.00 93.06 205 SER A O 1
ATOM 1702 N N . LEU A 1 206 ? -7.768 12.388 -9.465 1.00 91.44 206 LEU A N 1
ATOM 1703 C CA . LEU A 1 206 ? -8.514 11.441 -8.633 1.00 91.44 206 LEU A CA 1
ATOM 1704 C C . LEU A 1 206 ? -9.696 12.105 -7.934 1.00 91.44 206 LEU A C 1
ATOM 1706 O O . LEU A 1 206 ? -10.766 11.509 -7.874 1.00 91.44 206 LEU A O 1
ATOM 1710 N N . LEU A 1 207 ? -9.522 13.334 -7.443 1.00 91.31 207 LEU A N 1
ATOM 1711 C CA . LEU A 1 207 ? -10.609 14.102 -6.836 1.00 91.31 207 LEU A CA 1
ATOM 1712 C C . LEU A 1 207 ? -11.718 14.383 -7.855 1.00 91.31 207 LEU A C 1
ATOM 1714 O O . LEU A 1 207 ? -12.881 14.094 -7.582 1.00 91.31 207 LEU A O 1
ATOM 1718 N N . ILE A 1 208 ? -11.355 14.859 -9.051 1.00 90.56 208 ILE A N 1
ATOM 1719 C CA . ILE A 1 208 ? -12.310 15.113 -10.140 1.00 90.56 208 ILE A CA 1
ATOM 1720 C C . ILE A 1 208 ? -13.015 13.815 -10.539 1.00 90.56 208 ILE A C 1
ATOM 1722 O O . ILE A 1 208 ? -14.240 13.769 -10.613 1.00 90.56 208 ILE A O 1
ATOM 1726 N N . PHE A 1 209 ? -12.255 12.744 -10.766 1.00 87.19 209 PHE A N 1
ATOM 1727 C CA . PHE A 1 209 ? -12.818 11.467 -11.188 1.00 87.19 209 PHE A CA 1
ATOM 1728 C C . PHE A 1 209 ? -13.719 10.851 -10.109 1.00 87.19 209 PHE A C 1
ATOM 1730 O O . PHE A 1 209 ? -14.754 10.281 -10.432 1.00 87.19 209 PHE A O 1
ATOM 1737 N N . SER A 1 210 ? -13.389 11.024 -8.828 1.00 84.94 210 SER A N 1
ATOM 1738 C CA . SER A 1 210 ? -14.264 10.625 -7.724 1.00 84.94 210 SER A CA 1
ATOM 1739 C C . SER A 1 210 ? -15.587 11.396 -7.733 1.00 84.94 210 SER A C 1
ATOM 1741 O O . SER A 1 210 ? -16.645 10.781 -7.634 1.00 84.94 210 SER A O 1
ATOM 1743 N N . CYS A 1 211 ? -15.563 12.710 -7.974 1.00 84.69 211 CYS A N 1
ATOM 1744 C CA . CYS A 1 211 ? -16.794 13.496 -8.127 1.00 84.69 211 CYS A CA 1
ATOM 1745 C C . CYS A 1 211 ? -17.629 13.034 -9.335 1.00 84.69 211 CYS A C 1
ATOM 1747 O O . CYS A 1 211 ? -18.852 12.975 -9.264 1.00 84.69 211 CYS A O 1
ATOM 1749 N N . VAL A 1 212 ? -16.987 12.630 -10.436 1.00 82.44 212 VAL A N 1
ATOM 1750 C CA . VAL A 1 212 ? -17.691 12.054 -11.597 1.00 82.44 212 VAL A CA 1
ATOM 1751 C C . VAL A 1 212 ? -18.378 10.729 -11.242 1.00 82.44 212 VAL A C 1
ATOM 1753 O O . VAL A 1 212 ? -19.496 10.483 -11.698 1.00 82.44 212 VAL A O 1
ATOM 1756 N N . LEU A 1 213 ? -17.736 9.883 -10.429 1.00 75.50 213 LEU A N 1
ATOM 1757 C CA . LEU A 1 213 ? -18.277 8.579 -10.030 1.00 75.50 213 LEU A CA 1
ATOM 1758 C C . LEU A 1 213 ? -19.396 8.679 -8.980 1.00 75.50 213 LEU A C 1
ATOM 1760 O O . LEU A 1 213 ? -20.400 7.979 -9.104 1.00 75.50 213 LEU A O 1
ATOM 1764 N N . TYR A 1 214 ? -19.222 9.519 -7.957 1.00 74.19 214 TYR A N 1
ATOM 1765 C CA . TYR A 1 214 ? -20.101 9.575 -6.779 1.00 74.19 214 TYR A CA 1
ATOM 1766 C C . TYR A 1 214 ? -21.060 10.776 -6.769 1.00 74.19 214 TYR A C 1
ATOM 1768 O O . TYR A 1 214 ? -22.015 10.783 -5.995 1.00 74.19 214 TYR A O 1
ATOM 1776 N N . GLY A 1 215 ? -20.866 11.749 -7.663 1.00 71.31 215 GLY A N 1
ATOM 1777 C CA . GLY A 1 215 ? -21.642 12.987 -7.741 1.00 71.31 215 GLY A CA 1
ATOM 1778 C C . GLY A 1 215 ? -20.849 14.212 -7.276 1.00 71.31 215 GLY A C 1
ATOM 1779 O O . GLY A 1 215 ? -19.877 14.103 -6.528 1.00 71.31 215 GLY A O 1
ATOM 1780 N N . PHE A 1 216 ? -21.274 15.390 -7.737 1.00 76.06 216 PHE A N 1
ATOM 1781 C CA . PHE A 1 216 ? -20.641 16.674 -7.409 1.00 76.06 216 PHE A CA 1
ATOM 1782 C C . PHE A 1 216 ? -21.231 17.344 -6.158 1.00 76.06 216 PHE A C 1
ATOM 1784 O O . PHE A 1 216 ? -20.703 18.365 -5.726 1.00 76.06 216 PHE A O 1
ATOM 1791 N N . ASP A 1 217 ? -22.254 16.751 -5.534 1.00 73.69 217 ASP A N 1
ATOM 1792 C CA . ASP A 1 217 ? -23.003 17.313 -4.394 1.00 73.69 217 ASP A CA 1
ATOM 1793 C C . ASP A 1 217 ? -22.238 17.233 -3.054 1.00 73.69 217 ASP A C 1
ATOM 1795 O O . ASP A 1 217 ? -22.811 17.106 -1.971 1.00 73.69 217 ASP A O 1
ATOM 1799 N N . VAL A 1 218 ? -20.907 17.270 -3.109 1.00 77.50 218 VAL A N 1
ATOM 1800 C CA . VAL A 1 218 ? -20.038 17.255 -1.934 1.00 77.50 218 VAL A CA 1
ATOM 1801 C C . VAL A 1 218 ? -19.974 18.667 -1.357 1.00 77.50 218 VAL A C 1
ATOM 1803 O O . VAL A 1 218 ? -19.398 19.568 -1.966 1.00 77.50 218 VAL A O 1
ATOM 1806 N N . ASN A 1 219 ? -20.492 18.867 -0.142 1.00 85.62 219 ASN A N 1
ATOM 1807 C CA . ASN A 1 219 ? -20.231 20.102 0.596 1.00 85.62 219 ASN A CA 1
ATOM 1808 C C . ASN A 1 219 ? -18.761 20.126 1.057 1.00 85.62 219 ASN A C 1
ATOM 1810 O O . ASN A 1 219 ? -18.398 19.516 2.060 1.00 85.62 219 ASN A O 1
ATOM 1814 N N . TRP A 1 220 ? -17.899 20.830 0.324 1.00 85.62 220 TRP A N 1
ATOM 1815 C CA . TRP A 1 220 ? -16.460 20.924 0.610 1.00 85.62 220 TRP A CA 1
ATOM 1816 C C . TRP A 1 220 ? -16.123 21.714 1.879 1.00 85.62 220 TRP A C 1
ATOM 1818 O O . TRP A 1 220 ? -15.018 21.569 2.411 1.00 85.62 220 TRP A O 1
ATOM 1828 N N . ASN A 1 221 ? -17.045 22.557 2.353 1.00 89.81 221 ASN A N 1
ATOM 1829 C CA . ASN A 1 221 ? -16.850 23.384 3.541 1.00 89.81 221 ASN A CA 1
ATOM 1830 C C . ASN A 1 221 ? -17.229 22.676 4.843 1.00 89.81 221 ASN A C 1
ATOM 1832 O O . ASN A 1 221 ? -16.845 23.171 5.904 1.00 89.81 221 ASN A O 1
ATOM 1836 N N . ARG A 1 222 ? -17.904 21.519 4.773 1.00 89.50 222 ARG A N 1
ATOM 1837 C CA . ARG A 1 222 ? -18.209 20.724 5.965 1.00 89.50 222 ARG A CA 1
ATOM 1838 C C . ARG A 1 222 ? -16.926 20.281 6.669 1.00 89.50 222 ARG A C 1
ATOM 1840 O O . ARG A 1 222 ? -15.860 20.140 6.053 1.00 89.50 222 ARG A O 1
ATOM 1847 N N . SER A 1 223 ? -17.033 20.052 7.974 1.00 90.25 223 SER A N 1
ATOM 1848 C CA . SER A 1 223 ? -15.910 19.579 8.781 1.00 90.25 223 SER A CA 1
ATOM 1849 C C . SER A 1 223 ? -15.445 18.194 8.323 1.00 90.25 223 SER A C 1
ATOM 1851 O O . SER A 1 223 ? -16.272 17.313 8.072 1.00 90.25 223 SER A O 1
ATOM 1853 N N . LEU A 1 224 ? -14.125 17.988 8.256 1.00 89.81 224 LEU A N 1
ATOM 1854 C CA . LEU A 1 224 ? -13.513 16.709 7.886 1.00 89.81 224 LEU A CA 1
ATOM 1855 C C . LEU A 1 224 ? -13.979 15.558 8.796 1.00 89.81 224 LEU A C 1
ATOM 1857 O O . LEU A 1 224 ? -14.202 14.449 8.317 1.00 89.81 224 LEU A O 1
ATOM 1861 N N . GLN A 1 225 ? -14.198 15.840 10.084 1.00 90.12 225 GLN A N 1
ATOM 1862 C CA . GLN A 1 225 ? -14.683 14.890 11.089 1.00 90.12 225 GLN A CA 1
ATOM 1863 C C . GLN A 1 225 ? -16.110 14.382 10.826 1.00 90.12 225 GLN A C 1
ATOM 1865 O O . GLN A 1 225 ? -16.523 13.399 11.433 1.00 90.12 225 GLN A O 1
ATOM 1870 N N . SER A 1 226 ? -16.866 15.005 9.913 1.00 87.88 226 SER A N 1
ATOM 1871 C CA . SER A 1 226 ? -18.210 14.532 9.533 1.00 87.88 226 SER A CA 1
ATOM 1872 C C . SER A 1 226 ? -18.181 13.151 8.867 1.00 87.88 226 SER A C 1
ATOM 1874 O O . SER A 1 226 ? -19.193 12.448 8.864 1.00 87.88 226 SER A O 1
ATOM 1876 N N . ILE A 1 227 ? -17.022 12.762 8.325 1.00 86.62 227 ILE A N 1
ATOM 1877 C CA . ILE A 1 227 ? -16.781 11.477 7.670 1.00 86.62 227 ILE A CA 1
ATOM 1878 C C . ILE A 1 227 ? -16.182 10.492 8.692 1.00 86.62 227 ILE A C 1
ATOM 1880 O O . ILE A 1 227 ? -15.120 10.781 9.256 1.00 86.62 227 ILE A O 1
ATOM 1884 N N . PRO A 1 228 ? -16.767 9.291 8.876 1.00 85.38 228 PRO A N 1
ATOM 1885 C CA . PRO A 1 228 ? -16.284 8.299 9.842 1.00 85.38 228 PRO A CA 1
ATOM 1886 C C . PRO A 1 228 ? -14.800 7.924 9.696 1.00 85.38 228 PRO A C 1
ATOM 1888 O O . PRO A 1 228 ? -14.120 7.686 10.695 1.00 85.38 228 PRO A O 1
ATOM 1891 N N . LEU A 1 229 ? -14.263 7.903 8.470 1.00 85.69 229 LEU A N 1
ATOM 1892 C CA . LEU A 1 229 ? -12.845 7.625 8.212 1.00 85.69 229 LEU A CA 1
ATOM 1893 C C . LEU A 1 229 ? -11.884 8.605 8.916 1.00 85.69 229 LEU A C 1
ATOM 1895 O O . LEU A 1 229 ? -10.772 8.220 9.275 1.00 85.69 229 LEU A O 1
ATOM 1899 N N . PHE A 1 230 ? -12.305 9.852 9.145 1.00 89.19 230 PHE A N 1
ATOM 1900 C CA . PHE A 1 230 ? -11.497 10.899 9.779 1.00 89.19 230 PHE A CA 1
ATOM 1901 C C . PHE A 1 230 ? -11.845 11.117 11.258 1.00 89.19 230 PHE A C 1
ATOM 1903 O O . PHE A 1 230 ? -11.425 12.104 11.860 1.00 89.19 230 PHE A O 1
ATOM 1910 N N . ALA A 1 231 ? -12.548 10.169 11.884 1.00 86.50 231 ALA A N 1
ATOM 1911 C CA . ALA A 1 231 ? -13.022 10.269 13.265 1.00 86.50 231 ALA A CA 1
ATOM 1912 C C . ALA A 1 231 ? -11.930 10.429 14.336 1.00 86.50 231 ALA A C 1
ATOM 1914 O O . ALA A 1 231 ? -12.254 10.654 15.504 1.00 86.50 231 ALA A O 1
ATOM 1915 N N . ASN A 1 232 ? -10.664 10.217 13.978 1.00 87.69 232 ASN A N 1
ATOM 1916 C CA . ASN A 1 232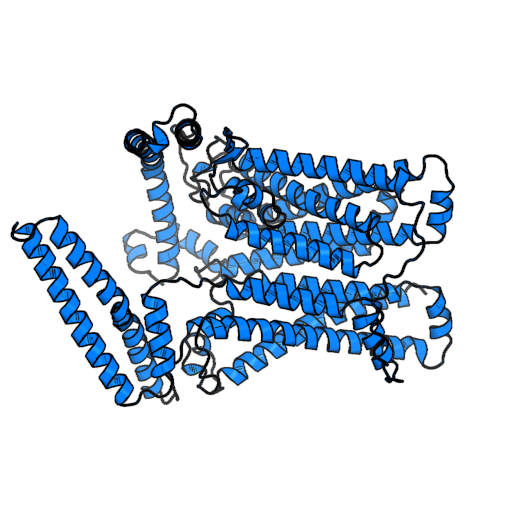 ? -9.516 10.328 14.875 1.00 87.69 232 ASN A CA 1
ATOM 1917 C C . ASN A 1 232 ? -8.644 11.560 14.564 1.00 87.69 232 ASN A C 1
ATOM 1919 O O . ASN A 1 232 ? -7.594 11.738 15.175 1.00 87.69 232 ASN A O 1
ATOM 1923 N N . VAL A 1 233 ? -9.056 12.417 13.624 1.00 88.62 233 VAL A N 1
ATOM 1924 C CA . VAL A 1 233 ? -8.348 13.664 13.319 1.00 88.62 233 VAL A CA 1
ATOM 1925 C C . VAL A 1 233 ? -8.615 14.685 14.424 1.00 88.62 233 VAL A C 1
ATOM 1927 O O . VAL A 1 233 ? -9.754 15.092 14.650 1.00 88.62 233 VAL A O 1
ATOM 1930 N N . THR A 1 234 ? -7.550 15.138 15.082 1.00 86.94 234 THR A N 1
ATOM 1931 C CA . THR A 1 234 ? -7.617 15.981 16.288 1.00 86.94 234 THR A CA 1
ATOM 1932 C C . THR A 1 234 ? -7.542 17.486 16.031 1.00 86.94 234 THR A C 1
ATOM 1934 O O . THR A 1 234 ? -7.522 18.274 16.972 1.00 86.94 234 THR A O 1
ATOM 1937 N N . PHE A 1 235 ? -7.502 17.919 14.770 1.00 86.56 235 PHE A N 1
ATOM 1938 C CA . PHE A 1 235 ? -7.516 19.336 14.405 1.00 86.56 235 PHE A CA 1
ATOM 1939 C C . PHE A 1 235 ? -8.728 19.660 13.537 1.00 86.56 235 PHE A C 1
ATOM 1941 O O . PHE A 1 235 ? -9.098 18.895 12.644 1.00 86.56 235 PHE A O 1
ATOM 1948 N N . HIS A 1 236 ? -9.343 20.814 13.785 1.00 86.94 236 HIS A N 1
ATOM 1949 C CA . HIS A 1 236 ? -10.466 21.283 12.986 1.00 86.94 236 HIS A CA 1
ATOM 1950 C C . HIS A 1 236 ? -9.982 21.708 11.596 1.00 86.94 236 HIS A C 1
ATOM 1952 O O . HIS A 1 236 ? -9.122 22.579 11.464 1.00 86.94 236 HIS A O 1
ATOM 1958 N N . CYS A 1 237 ? -10.527 21.086 10.554 1.00 89.56 237 CYS A N 1
ATOM 1959 C CA . CYS A 1 237 ? -10.280 21.481 9.175 1.00 89.56 237 CYS A CA 1
ATOM 1960 C C . CYS A 1 237 ? -11.493 21.170 8.298 1.00 89.56 237 CYS A C 1
ATOM 1962 O O . CYS A 1 237 ? -12.297 20.278 8.590 1.00 89.56 237 CYS A O 1
ATOM 1964 N N . ARG A 1 238 ? -11.618 21.925 7.206 1.00 92.06 238 ARG A N 1
ATOM 1965 C CA . ARG A 1 238 ? -12.602 21.652 6.152 1.00 92.06 238 ARG A CA 1
ATOM 1966 C C . ARG A 1 238 ? -12.131 20.485 5.293 1.00 92.06 238 ARG A C 1
ATOM 1968 O O . ARG A 1 238 ? -10.928 20.240 5.180 1.00 92.06 238 ARG A O 1
ATOM 1975 N N . ILE A 1 239 ? -13.057 19.808 4.621 1.00 91.81 239 ILE A N 1
ATOM 1976 C CA . ILE A 1 239 ? -12.723 18.671 3.750 1.00 91.81 239 ILE A CA 1
ATOM 1977 C C . ILE A 1 239 ? -11.659 19.022 2.711 1.00 91.81 239 ILE A C 1
ATOM 1979 O O . ILE A 1 239 ? -10.687 18.282 2.557 1.00 91.81 239 ILE A O 1
ATOM 1983 N N . TRP A 1 240 ? -11.797 20.162 2.028 1.00 90.44 240 TRP A N 1
ATOM 1984 C CA . TRP A 1 240 ? -10.819 20.560 1.013 1.00 90.44 240 TRP A CA 1
ATOM 1985 C C . TRP A 1 240 ? -9.418 20.778 1.611 1.00 90.44 240 TRP A C 1
ATOM 1987 O O . TRP A 1 240 ? -8.428 20.397 0.991 1.00 90.44 240 TRP A O 1
ATOM 1997 N N . GLN A 1 241 ? -9.320 21.309 2.837 1.00 93.88 241 GLN A N 1
ATOM 1998 C CA . GLN A 1 241 ? -8.042 21.502 3.536 1.00 93.88 241 GLN A CA 1
ATOM 1999 C C . GLN A 1 241 ? -7.403 20.158 3.893 1.00 93.88 241 GLN A C 1
ATOM 2001 O O . GLN A 1 241 ? -6.213 19.959 3.651 1.00 93.88 241 GLN A O 1
ATOM 2006 N N . GLY A 1 242 ? -8.198 19.220 4.417 1.00 92.19 242 GLY A N 1
ATOM 2007 C CA . GLY A 1 242 ? -7.741 17.868 4.740 1.00 92.19 242 GLY A CA 1
ATOM 2008 C C . GLY A 1 242 ? -7.227 17.113 3.512 1.00 92.19 242 GLY A C 1
ATOM 2009 O O . GLY A 1 242 ? -6.166 16.492 3.560 1.00 92.19 242 GLY A O 1
ATOM 2010 N N . LEU A 1 243 ? -7.927 17.224 2.381 1.00 93.38 243 LEU A N 1
ATOM 2011 C CA . LEU A 1 243 ? -7.532 16.575 1.129 1.00 93.38 243 LEU A CA 1
ATOM 2012 C C . LEU A 1 243 ? -6.311 17.227 0.473 1.00 93.38 243 LEU A C 1
ATOM 2014 O O . LEU A 1 243 ? -5.475 16.520 -0.092 1.00 93.38 243 LEU A O 1
ATOM 2018 N N . LEU A 1 244 ? -6.155 18.551 0.572 1.00 94.06 244 LEU A N 1
ATOM 2019 C CA . LEU A 1 244 ? -4.915 19.219 0.163 1.00 94.06 244 LEU A CA 1
ATOM 2020 C C . LEU A 1 244 ? -3.731 18.763 1.019 1.00 94.06 244 LEU A C 1
ATOM 2022 O O . LEU A 1 244 ? -2.678 18.427 0.475 1.00 94.06 244 LEU A O 1
ATOM 2026 N N . LEU A 1 245 ? -3.913 18.692 2.341 1.00 94.00 245 LEU A N 1
ATOM 2027 C CA . LEU A 1 245 ? -2.894 18.198 3.263 1.00 94.00 245 LEU A CA 1
ATOM 2028 C C . LEU A 1 245 ? -2.513 16.747 2.937 1.00 94.00 245 LEU A C 1
ATOM 2030 O O . LEU A 1 245 ? -1.329 16.424 2.872 1.00 94.00 245 LEU A O 1
ATOM 2034 N N . GLN A 1 246 ? -3.494 15.888 2.656 1.00 93.00 246 GLN A N 1
ATOM 2035 C CA . GLN A 1 246 ? -3.244 14.507 2.251 1.00 93.00 246 GLN A CA 1
ATOM 2036 C C . GLN A 1 246 ? -2.421 14.418 0.955 1.00 93.00 246 GLN A C 1
ATOM 2038 O O . GLN A 1 246 ? -1.457 13.648 0.884 1.00 93.00 246 GLN A O 1
ATOM 2043 N N . GLY A 1 247 ? -2.772 15.214 -0.059 1.00 94.12 247 GLY A N 1
ATOM 2044 C CA . GLY A 1 247 ? -2.004 15.305 -1.300 1.00 94.12 247 GLY A CA 1
ATOM 2045 C C . GLY A 1 247 ? -0.561 15.750 -1.044 1.00 94.12 247 GLY A C 1
ATOM 2046 O O . GLY A 1 247 ? 0.378 15.119 -1.530 1.00 94.12 247 GLY A O 1
ATOM 2047 N N . ALA A 1 248 ? -0.363 16.773 -0.209 1.00 94.81 248 ALA A N 1
ATOM 2048 C CA . ALA A 1 248 ? 0.964 17.265 0.161 1.00 94.81 248 ALA A CA 1
ATOM 2049 C C . ALA A 1 248 ? 1.808 16.198 0.882 1.00 94.81 248 ALA A C 1
ATOM 2051 O O . ALA A 1 248 ? 2.966 15.990 0.518 1.00 94.81 248 ALA A O 1
ATOM 2052 N N . ILE A 1 249 ? 1.224 15.467 1.840 1.00 93.50 249 ILE A N 1
ATOM 2053 C CA . ILE A 1 249 ? 1.875 14.342 2.537 1.00 93.50 249 ILE A CA 1
ATOM 2054 C C . ILE A 1 249 ? 2.340 13.283 1.528 1.00 93.50 249 ILE A C 1
ATOM 2056 O O . ILE A 1 249 ? 3.482 12.825 1.596 1.00 93.50 249 ILE A O 1
ATOM 2060 N N . GLY A 1 250 ? 1.489 12.917 0.564 1.00 92.50 250 GLY A N 1
ATOM 2061 C CA . GLY A 1 250 ? 1.826 11.912 -0.448 1.00 92.50 250 GLY A CA 1
ATOM 2062 C C . GLY A 1 250 ? 2.943 12.359 -1.394 1.00 92.50 250 GLY A C 1
ATOM 2063 O O . GLY A 1 250 ? 3.842 11.574 -1.700 1.00 92.50 250 GLY A O 1
ATOM 2064 N N . ILE A 1 251 ? 2.935 13.629 -1.814 1.00 95.50 251 ILE A N 1
ATOM 2065 C CA . ILE A 1 251 ? 3.988 14.213 -2.659 1.00 95.50 251 ILE A CA 1
ATOM 2066 C C . ILE A 1 251 ? 5.321 14.270 -1.903 1.00 95.50 251 ILE A C 1
ATOM 2068 O O . ILE A 1 251 ? 6.350 13.891 -2.463 1.00 95.50 251 ILE A O 1
ATOM 2072 N N . LEU A 1 252 ? 5.312 14.684 -0.631 1.00 93.81 252 LEU A N 1
ATOM 2073 C CA . LEU A 1 252 ? 6.506 14.693 0.221 1.00 93.81 252 LEU A CA 1
ATOM 2074 C C . LEU A 1 252 ? 7.077 13.282 0.404 1.00 93.81 252 LEU A C 1
ATOM 2076 O O . LEU A 1 252 ? 8.278 13.080 0.230 1.00 93.81 252 LEU A O 1
ATOM 2080 N N . GLY A 1 253 ? 6.222 12.294 0.685 1.00 91.88 253 GLY A N 1
ATOM 2081 C CA . GLY A 1 253 ? 6.633 10.896 0.823 1.00 91.88 253 GLY A CA 1
ATOM 2082 C C . GLY A 1 253 ? 7.263 10.330 -0.455 1.00 91.88 253 GLY A C 1
ATOM 2083 O O . GLY A 1 253 ? 8.319 9.693 -0.405 1.00 91.88 253 GLY A O 1
ATOM 2084 N N . ALA A 1 254 ? 6.672 10.618 -1.620 1.00 92.06 254 ALA A N 1
ATOM 2085 C CA . ALA A 1 254 ? 7.237 10.220 -2.909 1.00 92.06 254 ALA A CA 1
ATOM 2086 C C . ALA A 1 254 ? 8.580 10.920 -3.193 1.00 92.06 254 ALA A C 1
ATOM 2088 O O . ALA A 1 254 ? 9.529 10.287 -3.658 1.00 92.06 254 ALA A O 1
ATOM 2089 N N . LEU A 1 255 ? 8.692 12.211 -2.870 1.00 94.56 255 LEU A N 1
ATOM 2090 C CA . LEU A 1 255 ? 9.916 12.986 -3.061 1.00 94.56 255 LEU A CA 1
ATOM 2091 C C . LEU A 1 255 ? 11.092 12.421 -2.251 1.00 94.56 255 LEU A C 1
ATOM 2093 O O . LEU A 1 255 ? 12.193 12.315 -2.794 1.00 94.56 255 LEU A O 1
ATOM 2097 N N . VAL A 1 256 ? 10.865 11.999 -1.000 1.00 93.50 256 VAL A N 1
ATOM 2098 C CA . VAL A 1 256 ? 11.889 11.324 -0.180 1.00 93.50 256 VAL A CA 1
ATOM 2099 C C . VAL A 1 256 ? 12.444 10.098 -0.914 1.00 93.50 256 VAL A C 1
ATOM 2101 O O . VAL A 1 256 ? 13.659 9.960 -1.054 1.00 93.50 256 VAL A O 1
ATOM 2104 N N . GLY A 1 257 ? 11.572 9.236 -1.447 1.00 90.44 257 GLY A N 1
ATOM 2105 C CA . GLY A 1 257 ? 11.989 8.042 -2.191 1.00 90.44 257 GLY A CA 1
ATOM 2106 C C . GLY A 1 257 ? 12.790 8.360 -3.460 1.00 90.44 257 GLY A C 1
ATOM 2107 O O . GLY A 1 257 ? 13.786 7.694 -3.749 1.00 90.44 257 GLY A O 1
ATOM 2108 N N . ILE A 1 258 ? 12.398 9.402 -4.200 1.00 92.06 258 ILE A N 1
ATOM 2109 C CA . ILE A 1 258 ? 13.088 9.840 -5.427 1.00 92.06 258 ILE A CA 1
ATOM 2110 C C . ILE A 1 258 ? 14.479 10.397 -5.111 1.00 92.06 258 ILE A C 1
ATOM 2112 O O . ILE A 1 258 ? 15.437 10.076 -5.815 1.00 92.06 258 ILE A O 1
ATOM 2116 N N . LEU A 1 259 ? 14.612 11.210 -4.060 1.00 92.94 259 LEU A N 1
ATOM 2117 C CA . LEU A 1 259 ? 15.894 11.798 -3.669 1.00 92.94 259 LEU A CA 1
ATOM 2118 C C . LEU A 1 259 ? 16.864 10.753 -3.115 1.00 92.94 259 LEU A C 1
ATOM 2120 O O . LEU A 1 259 ? 18.040 10.775 -3.468 1.00 92.94 259 LEU A O 1
ATOM 2124 N N . VAL A 1 260 ? 16.381 9.792 -2.325 1.00 91.38 260 VAL A N 1
ATOM 2125 C CA . VAL A 1 260 ? 17.214 8.671 -1.863 1.00 91.38 260 VAL A CA 1
ATOM 2126 C C . VAL A 1 260 ? 17.690 7.831 -3.046 1.00 91.38 260 VAL A C 1
ATOM 2128 O O . VAL A 1 260 ? 18.872 7.503 -3.132 1.00 91.38 260 VAL A O 1
ATOM 2131 N N . MET A 1 261 ? 16.815 7.546 -4.015 1.00 87.81 261 MET A N 1
ATOM 2132 C CA . MET A 1 261 ? 17.228 6.870 -5.244 1.00 87.81 261 MET A CA 1
ATOM 2133 C C . MET A 1 261 ? 18.274 7.684 -6.018 1.00 87.81 261 MET A C 1
ATOM 2135 O O . MET A 1 261 ? 19.223 7.111 -6.551 1.00 87.81 261 MET A O 1
ATOM 2139 N N . TYR A 1 262 ? 18.127 9.009 -6.074 1.00 89.00 262 TYR A N 1
ATOM 2140 C CA . TYR A 1 262 ? 19.104 9.888 -6.708 1.00 89.00 262 TYR A CA 1
ATOM 2141 C C . TYR A 1 262 ? 20.476 9.804 -6.022 1.00 89.00 262 TYR A C 1
ATOM 2143 O O . TYR A 1 262 ? 21.477 9.622 -6.709 1.00 89.00 262 TYR A O 1
ATOM 2151 N N . VAL A 1 263 ? 20.529 9.803 -4.685 1.00 88.38 263 VAL A N 1
ATOM 2152 C CA . VAL A 1 263 ? 21.770 9.564 -3.926 1.00 88.38 263 VAL A CA 1
ATOM 2153 C C . VAL A 1 263 ? 22.365 8.192 -4.255 1.00 88.38 263 VAL A C 1
ATOM 2155 O O . VAL A 1 263 ? 23.545 8.101 -4.587 1.00 88.38 263 VAL A O 1
ATOM 2158 N N . LEU A 1 264 ? 21.561 7.122 -4.239 1.00 84.00 264 LEU A N 1
ATOM 2159 C CA . LEU A 1 264 ? 22.030 5.772 -4.586 1.00 84.00 264 LEU A CA 1
ATOM 2160 C C . LEU A 1 264 ? 22.606 5.705 -5.999 1.00 84.00 264 LEU A C 1
ATOM 2162 O O . LEU A 1 264 ? 23.559 4.979 -6.244 1.00 84.00 264 LEU A O 1
ATOM 2166 N N . VAL A 1 265 ? 22.043 6.470 -6.926 1.00 79.62 265 VAL A N 1
ATOM 2167 C CA . VAL A 1 265 ? 22.513 6.575 -8.307 1.00 79.62 265 VAL A CA 1
ATOM 2168 C C . VAL A 1 265 ? 23.859 7.288 -8.420 1.00 79.62 265 VAL A C 1
ATOM 2170 O O . VAL A 1 265 ? 24.630 6.961 -9.320 1.00 79.62 265 VAL A O 1
ATOM 2173 N N . LEU A 1 266 ? 24.154 8.226 -7.519 1.00 78.38 266 LEU A N 1
ATOM 2174 C CA . LEU A 1 266 ? 25.459 8.883 -7.439 1.00 78.38 266 LEU A CA 1
ATOM 2175 C C . LEU A 1 266 ? 26.529 7.971 -6.816 1.00 78.38 266 LEU A C 1
ATOM 2177 O O . LEU A 1 266 ? 27.697 8.090 -7.170 1.00 78.38 266 LEU A O 1
ATOM 2181 N N . VAL A 1 267 ? 26.137 7.070 -5.908 1.00 77.44 267 VAL A N 1
ATOM 2182 C CA . VAL A 1 267 ? 27.056 6.161 -5.195 1.00 77.44 267 VAL A CA 1
ATOM 2183 C C . VAL A 1 267 ? 27.289 4.848 -5.953 1.00 77.44 267 VAL A C 1
ATOM 2185 O O . VAL A 1 267 ? 28.404 4.332 -5.983 1.00 77.44 267 VAL A O 1
ATOM 2188 N N . LEU A 1 268 ? 26.243 4.277 -6.555 1.00 72.38 268 LEU A N 1
ATOM 2189 C CA . LEU A 1 268 ? 26.253 2.933 -7.132 1.00 72.38 268 LEU A CA 1
ATOM 2190 C C . LEU A 1 268 ? 26.292 2.965 -8.663 1.00 72.38 268 LEU A C 1
ATOM 2192 O O . LEU A 1 268 ? 25.553 3.690 -9.323 1.00 72.38 268 LEU A O 1
ATOM 2196 N N . ASN A 1 269 ? 27.087 2.067 -9.247 1.00 64.00 269 ASN A N 1
ATOM 2197 C CA . ASN A 1 269 ? 27.287 2.016 -10.701 1.00 64.00 269 ASN A CA 1
ATOM 2198 C C . ASN A 1 269 ? 26.269 1.134 -11.434 1.00 64.00 269 ASN A C 1
ATOM 2200 O O . ASN A 1 269 ? 25.899 1.404 -12.582 1.00 64.00 269 ASN A O 1
ATOM 2204 N N . HIS A 1 270 ? 25.808 0.061 -10.788 1.00 64.44 270 HIS A N 1
ATOM 2205 C CA . HIS A 1 270 ? 24.908 -0.908 -11.407 1.00 64.44 270 HIS A CA 1
ATOM 2206 C C . HIS A 1 270 ? 23.444 -0.570 -11.130 1.00 64.44 270 HIS A C 1
ATOM 2208 O O . HIS A 1 270 ? 22.968 -0.636 -9.998 1.00 64.44 270 HIS A O 1
ATOM 2214 N N . ARG A 1 271 ? 22.691 -0.305 -12.204 1.00 66.94 271 ARG A N 1
ATOM 2215 C CA . ARG A 1 271 ? 21.253 0.023 -12.144 1.00 66.94 271 ARG A CA 1
ATOM 2216 C C . ARG A 1 271 ? 20.419 -1.037 -11.437 1.00 66.94 271 ARG A C 1
ATOM 2218 O O . ARG A 1 271 ? 19.488 -0.695 -10.724 1.00 66.94 271 ARG A O 1
ATOM 2225 N N . GLN A 1 272 ? 20.753 -2.312 -11.627 1.00 64.31 272 GLN A N 1
ATOM 2226 C CA . GLN A 1 272 ? 20.016 -3.394 -10.977 1.00 64.31 272 GLN A CA 1
ATOM 2227 C C . GLN A 1 272 ? 20.247 -3.420 -9.465 1.00 64.31 272 GLN A C 1
ATOM 2229 O O . GLN A 1 272 ? 19.299 -3.675 -8.734 1.00 64.31 272 GLN A O 1
ATOM 2234 N N . ILE A 1 273 ? 21.450 -3.064 -8.999 1.00 65.56 273 ILE A N 1
ATOM 2235 C CA . ILE A 1 273 ? 21.737 -2.929 -7.566 1.00 65.56 273 ILE A CA 1
ATOM 2236 C C . ILE A 1 273 ? 20.944 -1.754 -6.993 1.00 65.56 273 ILE A C 1
ATOM 2238 O O . ILE A 1 273 ? 20.287 -1.924 -5.982 1.00 65.56 273 ILE A O 1
ATOM 2242 N N . ILE A 1 274 ? 20.896 -0.608 -7.681 1.00 71.19 274 ILE A N 1
ATOM 2243 C CA . ILE A 1 274 ? 20.090 0.550 -7.251 1.00 71.19 274 ILE A CA 1
ATOM 2244 C C . ILE A 1 274 ? 18.610 0.174 -7.095 1.00 71.19 274 ILE A C 1
ATOM 2246 O O . ILE A 1 274 ? 17.994 0.481 -6.075 1.00 71.19 274 ILE A O 1
ATOM 2250 N N . TYR A 1 275 ? 18.028 -0.502 -8.092 1.00 70.88 275 TYR A N 1
ATOM 2251 C CA . TYR A 1 275 ? 16.630 -0.931 -8.018 1.00 70.88 275 TYR A CA 1
ATOM 2252 C C . TYR A 1 275 ? 16.403 -1.975 -6.921 1.00 70.88 275 TYR A C 1
ATOM 2254 O O . TYR A 1 275 ? 15.406 -1.883 -6.206 1.00 70.88 275 TYR A O 1
ATOM 2262 N N . ALA A 1 276 ? 17.326 -2.926 -6.756 1.00 67.00 276 ALA A N 1
ATOM 2263 C CA . ALA A 1 276 ? 17.267 -3.917 -5.686 1.00 67.00 276 ALA A CA 1
ATOM 2264 C C . ALA A 1 276 ? 17.372 -3.260 -4.301 1.00 67.00 276 ALA A C 1
ATOM 2266 O O . ALA A 1 276 ? 16.586 -3.589 -3.421 1.00 67.00 276 ALA A O 1
ATOM 2267 N N . SER A 1 277 ? 18.261 -2.280 -4.120 1.00 73.38 277 SER A N 1
ATOM 2268 C CA . SER A 1 277 ? 18.402 -1.513 -2.879 1.00 73.38 277 SER A CA 1
ATOM 2269 C C . SER A 1 277 ? 17.143 -0.712 -2.559 1.00 73.38 277 SER A C 1
ATOM 2271 O O . SER A 1 277 ? 16.678 -0.754 -1.425 1.00 73.38 277 SER A O 1
ATOM 2273 N N . MET A 1 278 ? 16.537 -0.034 -3.540 1.00 80.25 278 MET A N 1
ATOM 2274 C CA . MET A 1 278 ? 15.258 0.652 -3.313 1.00 80.25 278 MET A CA 1
ATOM 2275 C C . MET A 1 278 ? 14.163 -0.337 -2.919 1.00 80.25 278 MET A C 1
ATOM 2277 O O . MET A 1 278 ? 13.444 -0.108 -1.950 1.00 80.25 278 MET A O 1
ATOM 2281 N N . ALA A 1 279 ? 14.052 -1.459 -3.629 1.00 70.69 279 ALA A N 1
ATOM 2282 C CA . ALA A 1 279 ? 13.062 -2.474 -3.305 1.00 70.69 279 ALA A CA 1
ATOM 2283 C C . ALA A 1 279 ? 13.307 -3.094 -1.912 1.00 70.69 279 ALA A C 1
ATOM 2285 O O . ALA A 1 279 ? 12.348 -3.336 -1.181 1.00 70.69 279 ALA A O 1
ATOM 2286 N N . PHE A 1 280 ? 14.570 -3.265 -1.503 1.00 74.25 280 PHE A N 1
ATOM 2287 C CA . PHE A 1 280 ? 14.959 -3.682 -0.154 1.00 74.25 280 PHE A CA 1
ATOM 2288 C C . PHE A 1 280 ? 14.531 -2.660 0.900 1.00 74.25 280 PHE A C 1
ATOM 2290 O O . PHE A 1 280 ? 13.895 -3.043 1.875 1.00 74.25 280 PHE A O 1
ATOM 2297 N N . LEU A 1 281 ? 14.780 -1.365 0.687 1.00 81.69 281 LEU A N 1
ATOM 2298 C CA . LEU A 1 281 ? 14.373 -0.305 1.617 1.00 81.69 281 LEU A CA 1
ATOM 2299 C C . LEU A 1 281 ? 12.851 -0.264 1.830 1.00 81.69 281 LEU A C 1
ATOM 2301 O O . LEU A 1 281 ? 12.390 -0.160 2.968 1.00 81.69 281 LEU A O 1
ATOM 2305 N N . TYR A 1 282 ? 12.060 -0.398 0.761 1.00 78.62 282 TYR A N 1
ATOM 2306 C CA . TYR A 1 282 ? 10.599 -0.487 0.875 1.00 78.62 282 TYR A CA 1
ATOM 2307 C C . TYR A 1 282 ? 10.141 -1.801 1.530 1.00 78.62 282 TYR A C 1
ATOM 2309 O O . TYR A 1 282 ? 9.216 -1.779 2.341 1.00 78.62 282 TYR A O 1
ATOM 2317 N N . GLY A 1 283 ? 10.788 -2.930 1.222 1.00 67.56 283 GLY A N 1
ATOM 2318 C CA . GLY A 1 283 ? 10.474 -4.238 1.807 1.00 67.56 283 GLY A CA 1
ATOM 2319 C C . GLY A 1 283 ? 10.775 -4.315 3.308 1.00 67.56 283 GLY A C 1
ATOM 2320 O O . GLY A 1 283 ? 9.927 -4.743 4.089 1.00 67.56 283 GLY A O 1
ATOM 2321 N N . VAL A 1 284 ? 11.946 -3.830 3.731 1.00 73.25 284 VAL A N 1
ATOM 2322 C CA . VAL A 1 284 ? 12.311 -3.696 5.151 1.00 73.25 284 VAL A CA 1
ATOM 2323 C C . VAL A 1 284 ? 11.387 -2.704 5.845 1.00 73.25 284 VAL A C 1
ATOM 2325 O O . VAL A 1 284 ? 10.925 -2.968 6.952 1.00 73.25 284 VAL A O 1
ATOM 2328 N N . GLY A 1 285 ? 11.049 -1.592 5.187 1.00 76.19 285 GLY A N 1
ATOM 2329 C CA . GLY A 1 285 ? 10.116 -0.628 5.754 1.00 76.19 285 GLY A CA 1
ATOM 2330 C C . GLY A 1 285 ? 8.729 -1.220 6.004 1.00 76.19 285 GLY A C 1
ATOM 2331 O O . GLY A 1 285 ? 8.155 -1.023 7.072 1.00 76.19 285 GLY A O 1
ATOM 2332 N N . TYR A 1 286 ? 8.227 -2.032 5.073 1.00 74.19 286 TYR A N 1
ATOM 2333 C CA . TYR A 1 286 ? 7.000 -2.793 5.278 1.00 74.19 286 TYR A CA 1
ATOM 2334 C C . TYR A 1 286 ? 7.099 -3.715 6.502 1.00 74.19 286 TYR A C 1
ATOM 2336 O O . TYR A 1 286 ? 6.197 -3.710 7.343 1.00 74.19 286 TYR A O 1
ATOM 2344 N N . PHE A 1 287 ? 8.207 -4.449 6.652 1.00 68.12 287 PHE A N 1
ATOM 2345 C CA . PHE A 1 287 ? 8.441 -5.300 7.819 1.00 68.12 287 PHE A CA 1
ATOM 2346 C C . PHE A 1 287 ? 8.416 -4.497 9.126 1.00 68.12 287 PHE A C 1
ATOM 2348 O O . PHE A 1 287 ? 7.687 -4.864 10.045 1.00 68.12 287 PHE A O 1
ATOM 2355 N N . PHE A 1 288 ? 9.120 -3.366 9.199 1.00 71.88 288 PHE A N 1
ATOM 2356 C CA . PHE A 1 288 ? 9.131 -2.519 10.396 1.00 71.88 288 PHE A CA 1
ATOM 2357 C C . PHE A 1 288 ? 7.760 -1.935 10.729 1.00 71.88 288 PHE A C 1
ATOM 2359 O O . PHE A 1 288 ? 7.389 -1.934 11.902 1.00 71.88 288 PHE A O 1
ATOM 2366 N N . SER A 1 289 ? 6.967 -1.549 9.722 1.00 70.69 289 SER A N 1
ATOM 2367 C CA . SER A 1 289 ? 5.588 -1.080 9.932 1.00 70.69 289 SER A CA 1
ATOM 2368 C C . SER A 1 289 ? 4.687 -2.120 10.615 1.00 70.69 289 SER A C 1
ATOM 2370 O O . SER A 1 289 ? 3.668 -1.769 11.203 1.00 70.69 289 SER A O 1
ATOM 2372 N N . LYS A 1 290 ? 5.050 -3.408 10.539 1.00 68.25 290 LYS A N 1
ATOM 2373 C CA . LYS A 1 290 ? 4.316 -4.522 11.153 1.00 68.25 290 LYS A CA 1
ATOM 2374 C C . LYS A 1 290 ? 4.978 -5.065 12.418 1.00 68.25 290 LYS A C 1
ATOM 2376 O O . LYS A 1 290 ? 4.270 -5.453 13.340 1.00 68.25 290 LYS A O 1
ATOM 2381 N N . ALA A 1 291 ? 6.307 -5.096 12.476 1.00 64.94 291 ALA A N 1
ATOM 2382 C CA . ALA A 1 291 ? 7.061 -5.655 13.596 1.00 64.94 291 ALA A CA 1
ATOM 2383 C C . ALA A 1 291 ? 7.026 -4.757 14.847 1.00 64.94 291 ALA A C 1
ATOM 2385 O O . ALA A 1 291 ? 6.953 -5.266 15.967 1.00 64.94 291 ALA A O 1
ATOM 2386 N N . PHE A 1 292 ? 7.042 -3.433 14.662 1.00 63.28 292 PHE A N 1
ATOM 2387 C CA . PHE A 1 292 ? 7.125 -2.449 15.750 1.00 63.28 292 PHE A CA 1
ATOM 2388 C C . PHE A 1 292 ? 5.769 -1.857 16.164 1.00 63.28 292 PHE A C 1
ATOM 2390 O O . PHE A 1 292 ? 5.712 -0.751 16.690 1.00 63.28 292 PHE A O 1
ATOM 2397 N N . VAL A 1 293 ? 4.674 -2.593 15.952 1.00 56.19 293 VAL A N 1
ATOM 2398 C CA . VAL A 1 293 ? 3.323 -2.148 16.327 1.00 56.19 293 VAL A CA 1
ATOM 2399 C C . VAL A 1 293 ? 3.147 -2.146 17.854 1.00 56.19 293 VAL A C 1
ATOM 2401 O O . VAL A 1 293 ? 3.416 -3.155 18.510 1.00 56.19 293 VAL A O 1
ATOM 2404 N N . ASN A 1 294 ? 2.636 -1.023 18.368 1.00 54.41 294 ASN A N 1
ATOM 2405 C CA . ASN A 1 294 ? 2.113 -0.764 19.714 1.00 54.41 294 ASN A CA 1
ATOM 2406 C C . ASN A 1 294 ? 3.107 -0.916 20.881 1.00 54.41 294 ASN A C 1
ATOM 2408 O O . ASN A 1 294 ? 3.359 -2.014 21.380 1.00 54.41 294 ASN A O 1
ATOM 2412 N N . GLY A 1 295 ? 3.587 0.222 21.397 1.00 53.81 295 GLY A N 1
ATOM 2413 C CA . GLY A 1 295 ? 4.107 0.356 22.770 1.00 53.81 295 GLY A CA 1
ATOM 2414 C C . GLY A 1 295 ? 5.490 -0.252 23.047 1.00 53.81 295 GLY A C 1
ATOM 2415 O O . GLY A 1 295 ? 5.940 -0.263 24.193 1.00 53.81 295 GLY A O 1
ATOM 2416 N N . LYS A 1 296 ? 6.189 -0.747 22.018 1.00 59.16 296 LYS A N 1
ATOM 2417 C CA . LYS A 1 296 ? 7.542 -1.321 22.125 1.00 59.16 296 LYS A CA 1
ATOM 2418 C C . LYS A 1 296 ? 8.633 -0.257 21.930 1.00 59.16 296 LYS A C 1
ATOM 2420 O O . LYS A 1 296 ? 8.454 0.715 21.197 1.00 59.16 296 LYS A O 1
ATOM 2425 N N . LYS A 1 297 ? 9.808 -0.456 22.547 1.00 60.19 297 LYS A N 1
ATOM 2426 C CA . LYS A 1 297 ? 11.002 0.382 22.302 1.00 60.19 297 LYS A CA 1
ATOM 2427 C C . LYS A 1 297 ? 11.334 0.360 20.798 1.00 60.19 297 LYS A C 1
ATOM 2429 O O . LYS A 1 297 ? 11.499 -0.716 20.234 1.00 60.19 297 LYS A O 1
ATOM 2434 N N . GLY A 1 298 ? 11.416 1.532 20.161 1.00 62.44 298 GLY A N 1
ATOM 2435 C CA . GLY A 1 298 ? 11.703 1.659 18.722 1.00 62.44 298 GLY A CA 1
ATOM 2436 C C . GLY A 1 298 ? 10.489 1.883 17.811 1.00 62.44 298 GLY A C 1
ATOM 2437 O O . GLY A 1 298 ? 10.654 1.896 16.598 1.00 62.44 298 GLY A O 1
ATOM 2438 N N . GLU A 1 299 ? 9.291 2.118 18.355 1.00 71.25 299 GLU A N 1
ATOM 2439 C CA . GLU A 1 299 ? 8.055 2.383 17.590 1.00 71.25 299 GLU A CA 1
ATOM 2440 C C . GLU A 1 299 ? 8.180 3.516 16.547 1.00 71.25 299 GLU A C 1
ATOM 2442 O O . GLU A 1 299 ? 7.595 3.443 15.469 1.00 71.25 299 GLU A O 1
ATOM 2447 N N . VAL A 1 300 ? 9.023 4.523 16.807 1.00 71.50 300 VAL A N 1
ATOM 2448 C CA . VAL A 1 300 ? 9.353 5.596 15.848 1.00 71.50 300 VAL A CA 1
ATOM 2449 C C . VAL A 1 300 ? 9.928 5.037 14.538 1.00 71.50 300 VAL A C 1
ATOM 2451 O O . VAL A 1 300 ? 9.605 5.548 13.471 1.00 71.50 300 VAL A O 1
ATOM 2454 N N . LEU A 1 301 ? 10.710 3.951 14.577 1.00 68.31 301 LEU A N 1
ATOM 2455 C CA . LEU A 1 301 ? 11.229 3.277 13.375 1.00 68.31 301 LEU A CA 1
ATOM 2456 C C . LEU A 1 301 ? 10.111 2.607 12.560 1.00 68.31 301 LEU A C 1
ATOM 2458 O O . LEU A 1 301 ? 10.231 2.458 11.344 1.00 68.31 301 LEU A O 1
ATOM 2462 N N . GLY A 1 302 ? 9.001 2.256 13.216 1.00 68.50 302 GLY A N 1
ATOM 2463 C CA . GLY A 1 302 ? 7.771 1.807 12.571 1.00 68.50 302 GLY A CA 1
ATOM 2464 C C . GLY A 1 302 ? 7.093 2.904 11.743 1.00 68.50 302 GLY A C 1
ATOM 2465 O O . GLY A 1 302 ? 6.471 2.585 10.733 1.00 68.50 302 GLY A O 1
ATOM 2466 N N . LEU A 1 303 ? 7.266 4.186 12.088 1.00 72.44 303 LEU A N 1
ATOM 2467 C CA . LEU A 1 303 ? 6.797 5.321 11.279 1.00 72.44 303 LEU A CA 1
ATOM 2468 C C . LEU A 1 303 ? 7.847 5.788 10.262 1.00 72.44 303 LEU A C 1
ATOM 2470 O O . LEU A 1 303 ? 7.504 6.071 9.115 1.00 72.44 303 LEU A O 1
ATOM 2474 N N . CYS A 1 304 ? 9.116 5.852 10.675 1.00 69.12 304 CYS A N 1
ATOM 2475 C CA . CYS A 1 304 ? 10.266 6.315 9.891 1.00 69.12 304 CYS A CA 1
ATOM 2476 C C . CYS A 1 304 ? 10.714 5.287 8.846 1.00 69.12 304 CYS A C 1
ATOM 2478 O O . CYS A 1 304 ? 11.885 4.912 8.782 1.00 69.12 304 CYS A O 1
ATOM 2480 N N . ASN A 1 305 ? 9.783 4.806 8.030 1.00 78.50 305 ASN A N 1
ATOM 2481 C CA . ASN A 1 305 ? 10.071 3.821 7.009 1.00 78.50 305 ASN A CA 1
ATOM 2482 C C . ASN A 1 305 ? 9.506 4.235 5.643 1.00 78.50 305 ASN A C 1
ATOM 2484 O O . ASN A 1 305 ? 8.509 4.951 5.533 1.00 78.50 305 ASN A O 1
ATOM 2488 N N . PHE A 1 306 ? 10.147 3.746 4.580 1.00 78.88 306 PHE A N 1
ATOM 2489 C CA . PHE A 1 306 ? 9.783 4.092 3.207 1.00 78.88 306 PHE A CA 1
ATOM 2490 C C . PHE A 1 306 ? 8.387 3.595 2.807 1.00 78.88 306 PHE A C 1
ATOM 2492 O O . PHE A 1 306 ? 7.738 4.217 1.971 1.00 78.88 306 PHE A O 1
ATOM 2499 N N . TYR A 1 307 ? 7.895 2.505 3.398 1.00 81.31 307 TYR A N 1
ATOM 2500 C CA . TYR A 1 307 ? 6.564 1.975 3.101 1.00 81.31 307 TYR A CA 1
ATOM 2501 C C . TYR A 1 307 ? 5.445 2.882 3.627 1.00 81.31 307 TYR A C 1
ATOM 2503 O O . TYR A 1 307 ? 4.486 3.149 2.905 1.00 81.31 307 TYR A O 1
ATOM 2511 N N . THR A 1 308 ? 5.580 3.411 4.842 1.00 81.62 308 THR A N 1
ATOM 2512 C CA . THR A 1 308 ? 4.621 4.342 5.446 1.00 81.62 308 THR A CA 1
ATOM 2513 C C . THR A 1 308 ? 4.491 5.613 4.603 1.00 81.62 308 THR A C 1
ATOM 2515 O O . THR A 1 308 ? 3.386 6.112 4.408 1.00 81.62 308 THR A O 1
ATOM 2518 N N . PHE A 1 309 ? 5.585 6.072 3.983 1.00 84.38 309 PHE A N 1
ATOM 2519 C CA . PHE A 1 309 ? 5.580 7.213 3.058 1.00 84.38 309 PHE A CA 1
ATOM 2520 C C . PHE A 1 309 ? 4.738 7.002 1.791 1.00 84.38 309 PHE A C 1
ATOM 2522 O O . PHE A 1 309 ? 4.354 7.977 1.149 1.00 84.38 309 PHE A O 1
ATOM 2529 N N . LEU A 1 310 ? 4.399 5.756 1.440 1.00 84.31 310 LEU A N 1
ATOM 2530 C CA . LEU A 1 310 ? 3.495 5.464 0.324 1.00 84.31 310 LEU A CA 1
ATOM 2531 C C . LEU A 1 310 ? 2.025 5.698 0.669 1.00 84.31 310 LEU A C 1
ATOM 2533 O O . LEU A 1 310 ? 1.202 5.763 -0.243 1.00 84.31 310 LEU A O 1
ATOM 2537 N N . LYS A 1 311 ? 1.674 5.796 1.956 1.00 85.00 311 LYS A N 1
ATOM 2538 C CA . LYS A 1 311 ? 0.289 5.750 2.438 1.00 85.00 311 LYS A CA 1
ATOM 2539 C C . LYS A 1 311 ? -0.135 7.042 3.138 1.00 85.00 311 LYS A C 1
ATOM 2541 O O . LYS A 1 311 ? -0.339 7.052 4.353 1.00 85.00 311 LYS A O 1
ATOM 2546 N N . PRO A 1 312 ? -0.358 8.123 2.375 1.00 85.88 312 PRO A N 1
ATOM 2547 C CA . PRO A 1 312 ? -0.730 9.417 2.940 1.00 85.88 312 PRO A CA 1
ATOM 2548 C C . PRO A 1 312 ? -2.064 9.384 3.695 1.00 85.88 312 PRO A C 1
ATOM 2550 O O . PRO A 1 312 ? -2.223 10.117 4.663 1.00 85.88 312 PRO A O 1
ATOM 2553 N N . GLY A 1 313 ? -3.000 8.514 3.293 1.00 85.56 313 GLY A N 1
ATOM 2554 C CA . GLY A 1 313 ? -4.285 8.357 3.980 1.00 85.56 313 GLY A CA 1
ATOM 2555 C C . GLY A 1 313 ? -4.126 7.902 5.429 1.00 85.56 313 GLY A C 1
ATOM 2556 O O . GLY A 1 313 ? -4.649 8.556 6.320 1.00 85.56 313 GLY A O 1
ATOM 2557 N N . GLN A 1 314 ? -3.330 6.853 5.675 1.00 85.56 314 GLN A N 1
ATOM 2558 C CA . GLN A 1 314 ? -3.119 6.321 7.029 1.00 85.56 314 GLN A CA 1
ATOM 2559 C C . GLN A 1 314 ? -2.462 7.347 7.957 1.00 85.56 314 GLN A C 1
ATOM 2561 O O . GLN A 1 314 ? -2.895 7.503 9.090 1.00 85.56 314 GLN A O 1
ATOM 2566 N N . ILE A 1 315 ? -1.472 8.094 7.453 1.00 87.12 315 ILE A N 1
ATOM 2567 C CA . ILE A 1 315 ? -0.769 9.141 8.216 1.00 87.12 315 ILE A CA 1
ATOM 2568 C C . ILE A 1 315 ? -1.734 10.233 8.705 1.00 87.12 315 ILE A C 1
ATOM 2570 O O . ILE A 1 315 ? -1.507 10.820 9.762 1.00 87.12 315 ILE A O 1
ATOM 2574 N N . LEU A 1 316 ? -2.788 10.515 7.933 1.00 88.19 316 LEU A N 1
ATOM 2575 C CA . LEU A 1 316 ? -3.790 11.519 8.276 1.00 88.19 316 LEU A CA 1
ATOM 2576 C C . LEU A 1 316 ? -4.909 10.955 9.167 1.00 88.19 316 LEU A C 1
ATOM 2578 O O . LEU A 1 316 ? -5.353 11.645 10.077 1.00 88.19 316 LEU A O 1
ATOM 2582 N N . THR A 1 317 ? -5.380 9.730 8.909 1.00 87.25 317 THR A N 1
ATOM 2583 C CA . THR A 1 317 ? -6.567 9.154 9.570 1.00 87.25 317 THR A CA 1
ATOM 2584 C C . THR A 1 317 ? -6.262 8.438 10.885 1.00 87.25 317 THR A C 1
ATOM 2586 O O . THR A 1 317 ? -7.140 8.323 11.738 1.00 87.25 317 THR A O 1
ATOM 2589 N N . GLU A 1 318 ? -5.054 7.898 11.052 1.00 84.75 318 GLU A N 1
ATOM 2590 C CA . GLU A 1 318 ? -4.670 7.144 12.249 1.00 84.75 318 GLU A CA 1
ATOM 2591 C C . GLU A 1 318 ? -4.111 8.096 13.316 1.00 84.75 318 GLU A C 1
ATOM 2593 O O . GLU A 1 318 ? -3.151 8.832 13.081 1.00 84.75 318 GLU A O 1
ATOM 2598 N N . TYR A 1 319 ? -4.711 8.082 14.511 1.00 85.88 319 TYR A N 1
ATOM 2599 C CA . TYR A 1 319 ? -4.182 8.821 15.653 1.00 85.88 319 TYR A CA 1
ATOM 2600 C C . TYR A 1 319 ? -3.240 7.931 16.448 1.00 85.88 319 TYR A C 1
ATOM 2602 O O . TYR A 1 319 ? -3.669 6.974 17.090 1.00 85.88 319 TYR A O 1
ATOM 2610 N N . HIS A 1 320 ? -1.959 8.283 16.424 1.00 85.50 320 HIS A N 1
ATOM 2611 C CA . HIS A 1 320 ? -0.954 7.686 17.290 1.00 85.50 320 HIS A CA 1
ATOM 2612 C C . HIS A 1 320 ? 0.051 8.733 17.760 1.00 85.50 320 HIS A C 1
ATOM 2614 O O . HIS A 1 320 ? 0.449 9.623 16.994 1.00 85.50 320 HIS A O 1
ATOM 2620 N N . ASN A 1 321 ? 0.472 8.605 19.015 1.00 87.19 321 ASN A N 1
ATOM 2621 C CA . ASN A 1 321 ? 1.497 9.435 19.631 1.00 87.19 321 ASN A CA 1
ATOM 2622 C C . ASN A 1 321 ? 2.771 8.614 19.799 1.00 87.19 321 ASN A C 1
ATOM 2624 O O . ASN A 1 321 ? 2.835 7.694 20.609 1.00 87.19 321 ASN A O 1
ATOM 2628 N N . TYR A 1 322 ? 3.799 8.986 19.051 1.00 84.81 322 TYR A N 1
ATOM 2629 C CA . TYR A 1 322 ? 5.093 8.330 19.098 1.00 84.81 322 TYR A CA 1
ATOM 2630 C C . TYR A 1 322 ? 5.945 8.892 20.233 1.00 84.81 322 TYR A C 1
ATOM 2632 O O . TYR A 1 322 ? 5.961 10.100 20.485 1.00 84.81 322 TYR A O 1
ATOM 2640 N N . ASN A 1 323 ? 6.692 8.008 20.893 1.00 84.25 323 ASN A N 1
ATOM 2641 C CA . ASN A 1 323 ? 7.648 8.382 21.927 1.00 84.25 323 ASN A CA 1
ATOM 2642 C C . ASN A 1 323 ? 8.945 8.929 21.314 1.00 84.25 323 ASN A C 1
ATOM 2644 O O . ASN A 1 323 ? 9.816 8.162 20.902 1.00 84.25 323 ASN A O 1
ATOM 2648 N N . TRP A 1 324 ? 9.085 10.253 21.280 1.00 79.19 324 TRP A N 1
ATOM 2649 C CA . TRP A 1 324 ? 10.303 10.936 20.853 1.00 79.19 324 TRP A CA 1
ATOM 2650 C C . TRP A 1 324 ? 11.099 11.377 22.086 1.00 79.19 324 TRP A C 1
ATOM 2652 O O . TRP A 1 324 ? 10.846 12.440 22.647 1.00 79.19 324 TRP A O 1
ATOM 2662 N N . PHE A 1 325 ? 12.021 10.528 22.553 1.00 81.19 325 PHE A N 1
ATOM 2663 C CA . PHE A 1 325 ? 12.857 10.775 23.743 1.00 81.19 325 PHE A CA 1
ATOM 2664 C C . PHE A 1 325 ? 12.063 11.202 25.000 1.00 81.19 325 PHE A C 1
ATOM 2666 O O . PHE A 1 325 ? 12.442 12.123 25.717 1.00 81.19 325 PHE A O 1
ATOM 2673 N N . GLY A 1 326 ? 10.934 10.543 25.277 1.00 78.88 326 GLY A N 1
ATOM 2674 C CA . GLY A 1 326 ? 10.069 10.832 26.429 1.00 78.88 326 GLY A CA 1
ATOM 2675 C C . GLY A 1 326 ? 8.994 11.895 26.173 1.00 78.88 326 GLY A C 1
ATOM 2676 O O . GLY A 1 326 ? 8.202 12.181 27.075 1.00 78.88 326 GLY A O 1
ATOM 2677 N N . ILE A 1 327 ? 8.936 12.461 24.962 1.00 84.88 327 ILE A N 1
ATOM 2678 C CA . ILE A 1 327 ? 7.927 13.437 24.537 1.00 84.88 327 ILE A CA 1
ATOM 2679 C C . ILE A 1 327 ? 6.940 12.760 23.570 1.00 84.88 327 ILE A C 1
ATOM 2681 O O . ILE A 1 327 ? 7.367 12.220 22.547 1.00 84.88 327 ILE A O 1
ATOM 2685 N N . PRO A 1 328 ? 5.622 12.784 23.845 1.00 87.75 328 PRO A N 1
ATOM 2686 C CA . PRO A 1 328 ? 4.621 12.248 22.930 1.00 87.75 328 PRO A CA 1
ATOM 2687 C C . PRO A 1 328 ? 4.385 13.212 21.763 1.00 87.75 328 PRO A C 1
ATOM 2689 O O . PRO A 1 328 ? 3.843 14.306 21.931 1.00 87.75 328 PRO A O 1
ATOM 2692 N N . LEU A 1 329 ? 4.771 12.803 20.556 1.00 87.06 329 LEU A N 1
ATOM 2693 C CA . LEU A 1 329 ? 4.560 13.570 19.329 1.00 87.06 329 LEU A CA 1
ATOM 2694 C C . LEU A 1 329 ? 3.550 12.866 18.422 1.00 87.06 329 LEU A C 1
ATOM 2696 O O . LEU A 1 329 ? 3.632 11.664 18.192 1.00 87.06 329 LEU A O 1
ATOM 2700 N N . GLY A 1 330 ? 2.593 13.629 17.892 1.00 87.75 330 GLY A N 1
ATOM 2701 C CA . GLY A 1 330 ? 1.565 13.082 17.004 1.00 87.75 330 GLY A CA 1
ATOM 2702 C C . GLY A 1 330 ? 2.142 12.605 15.668 1.00 87.75 330 GLY A C 1
ATOM 2703 O O . GLY A 1 330 ? 3.103 13.185 15.158 1.00 87.75 330 GLY A O 1
ATOM 2704 N N . THR A 1 331 ? 1.503 11.594 15.083 1.00 87.38 331 THR A N 1
ATOM 2705 C CA . THR A 1 331 ? 1.889 10.937 13.818 1.00 87.38 331 THR A CA 1
ATOM 2706 C C . THR A 1 331 ? 2.263 11.923 12.706 1.00 87.38 331 THR A C 1
ATOM 2708 O O . THR A 1 331 ? 3.367 11.852 12.167 1.00 87.38 331 THR A O 1
ATOM 2711 N N . LEU A 1 332 ? 1.394 12.900 12.415 1.00 88.88 332 LEU A N 1
ATOM 2712 C CA . LEU A 1 332 ? 1.627 13.901 11.368 1.00 88.88 332 LEU A CA 1
ATOM 2713 C C . LEU A 1 332 ? 2.893 14.739 11.617 1.00 88.88 332 LEU A C 1
ATOM 2715 O O . LEU A 1 332 ? 3.673 14.972 10.696 1.00 88.88 332 LEU A O 1
ATOM 2719 N N . LYS A 1 333 ? 3.122 15.174 12.864 1.00 89.25 333 LYS A N 1
ATOM 2720 C CA . LYS A 1 333 ? 4.290 15.995 13.220 1.00 89.25 333 LYS A CA 1
ATOM 2721 C C . LYS A 1 333 ? 5.586 15.209 13.040 1.00 89.25 333 LYS A C 1
ATOM 2723 O O . LYS A 1 333 ? 6.523 15.720 12.436 1.00 89.25 333 LYS A O 1
ATOM 2728 N N . VAL A 1 334 ? 5.629 13.965 13.522 1.00 89.00 334 VAL A N 1
ATOM 2729 C CA . VAL A 1 334 ? 6.816 13.107 13.375 1.00 89.00 334 VAL A CA 1
ATOM 2730 C C . VAL A 1 334 ? 7.085 12.808 11.903 1.00 89.00 334 VAL A C 1
ATOM 2732 O O . VAL A 1 334 ? 8.221 12.958 11.459 1.00 89.00 334 VAL A O 1
ATOM 2735 N N . PHE A 1 335 ? 6.048 12.483 11.126 1.00 89.25 335 PHE A N 1
ATOM 2736 C CA . PHE A 1 335 ? 6.181 12.283 9.684 1.00 89.25 335 PHE A CA 1
ATOM 2737 C C . PHE A 1 335 ? 6.808 13.504 8.995 1.00 89.25 335 PHE A C 1
ATOM 2739 O O . PHE A 1 335 ? 7.778 13.346 8.256 1.00 89.25 335 PHE A O 1
ATOM 2746 N N . LEU A 1 336 ? 6.299 14.715 9.253 1.00 90.88 336 LEU A N 1
ATOM 2747 C CA . LEU A 1 336 ? 6.805 15.934 8.616 1.00 90.88 336 LEU A CA 1
ATOM 2748 C C . LEU A 1 336 ? 8.267 16.204 8.980 1.00 90.88 336 LEU A C 1
ATOM 2750 O O . LEU A 1 336 ? 9.067 16.481 8.088 1.00 90.88 336 LEU A O 1
ATOM 2754 N N . MET A 1 337 ? 8.638 16.070 10.257 1.00 90.69 337 MET A N 1
ATOM 2755 C CA . MET A 1 337 ? 10.029 16.249 10.694 1.00 90.69 337 MET A CA 1
ATOM 2756 C C . MET A 1 337 ? 10.976 15.271 9.991 1.00 90.69 337 MET A C 1
ATOM 2758 O O . MET A 1 337 ? 12.021 15.675 9.485 1.00 90.69 337 MET A O 1
ATOM 2762 N N . VAL A 1 338 ? 10.598 13.992 9.914 1.00 89.88 338 VAL A N 1
ATOM 2763 C CA . VAL A 1 338 ? 11.424 12.944 9.297 1.00 89.88 338 VAL A CA 1
ATOM 2764 C C . VAL A 1 338 ? 11.507 13.137 7.785 1.00 89.88 338 VAL A C 1
ATOM 2766 O O . VAL A 1 338 ? 12.594 13.049 7.217 1.00 89.88 338 VAL A O 1
ATOM 2769 N N . ALA A 1 339 ? 10.387 13.437 7.123 1.00 91.56 339 ALA A N 1
ATOM 2770 C CA . ALA A 1 339 ? 10.353 13.667 5.682 1.00 91.56 339 ALA A CA 1
ATOM 2771 C C . ALA A 1 339 ? 11.210 14.880 5.287 1.00 91.56 339 ALA A C 1
ATOM 2773 O O . ALA A 1 339 ? 12.048 14.771 4.392 1.00 91.56 339 ALA A O 1
ATOM 2774 N N . ILE A 1 340 ? 11.059 16.012 5.985 1.00 93.50 340 ILE A N 1
ATOM 2775 C CA . ILE A 1 340 ? 11.853 17.225 5.739 1.00 93.50 340 ILE A CA 1
ATOM 2776 C C . ILE A 1 340 ? 13.335 16.960 6.024 1.00 93.50 340 ILE A C 1
ATOM 2778 O O . ILE A 1 340 ? 14.179 17.277 5.185 1.00 93.50 340 ILE A O 1
ATOM 2782 N N . GLY A 1 341 ? 13.656 16.317 7.151 1.00 93.25 341 GLY A N 1
ATOM 2783 C CA . GLY A 1 341 ? 15.029 15.940 7.496 1.00 93.25 341 GLY A CA 1
ATOM 2784 C C . GLY A 1 341 ? 15.686 15.069 6.421 1.00 93.25 341 GLY A C 1
ATOM 2785 O O . GLY A 1 341 ? 16.798 15.359 5.987 1.00 93.25 341 GLY A O 1
ATOM 2786 N N . MET A 1 342 ? 14.974 14.058 5.912 1.00 92.12 342 MET A N 1
ATOM 2787 C CA . MET A 1 342 ? 15.456 13.175 4.842 1.00 92.12 342 MET A CA 1
ATOM 2788 C C . MET A 1 342 ? 15.636 13.896 3.502 1.00 92.12 342 MET A C 1
ATOM 2790 O O . MET A 1 342 ? 16.600 13.614 2.786 1.00 92.12 342 MET A O 1
ATOM 2794 N N . ILE A 1 343 ? 14.743 14.828 3.153 1.00 94.06 343 ILE A N 1
ATOM 2795 C CA . ILE A 1 343 ? 14.861 15.649 1.938 1.00 94.06 343 ILE A CA 1
ATOM 2796 C C . ILE A 1 343 ? 16.112 16.530 2.015 1.00 94.06 343 ILE A C 1
ATOM 2798 O O . ILE A 1 343 ? 16.903 16.549 1.067 1.00 94.06 343 ILE A O 1
ATOM 2802 N N . LEU A 1 344 ? 16.313 17.227 3.139 1.00 95.00 344 LEU A N 1
ATOM 2803 C CA . LEU A 1 344 ? 17.476 18.090 3.352 1.00 95.00 344 LEU A CA 1
ATOM 2804 C C . LEU A 1 344 ? 18.767 17.272 3.343 1.00 95.00 344 LEU A C 1
ATOM 2806 O O . LEU A 1 344 ? 19.677 17.581 2.575 1.00 95.00 344 LEU A O 1
ATOM 2810 N N . PHE A 1 345 ? 18.811 16.181 4.110 1.00 94.25 345 PHE A N 1
ATOM 2811 C CA . PHE A 1 345 ? 19.960 15.284 4.170 1.00 94.25 345 PHE A CA 1
ATOM 2812 C C . PHE A 1 345 ? 20.323 14.730 2.788 1.00 94.25 345 PHE A C 1
ATOM 2814 O O . PHE A 1 345 ? 21.460 14.871 2.346 1.00 94.25 345 PHE A O 1
ATOM 2821 N N . SER A 1 346 ? 19.351 14.183 2.050 1.00 92.38 346 SER A N 1
ATOM 2822 C CA . SER A 1 346 ? 19.594 13.619 0.713 1.00 92.38 346 SER A CA 1
ATOM 2823 C C . SER A 1 346 ? 20.062 14.680 -0.285 1.00 92.38 346 SER A C 1
ATOM 2825 O O . SER A 1 346 ? 20.914 14.402 -1.129 1.00 92.38 346 SER A O 1
ATOM 2827 N N . SER A 1 347 ? 19.542 15.907 -0.185 1.00 92.88 347 SER A N 1
ATOM 2828 C CA . SER A 1 347 ? 19.948 17.024 -1.047 1.00 92.88 347 SER A CA 1
ATOM 2829 C C . SER A 1 347 ? 21.386 17.458 -0.762 1.00 92.88 347 SER A C 1
ATOM 2831 O O . SER A 1 347 ? 22.180 17.580 -1.695 1.00 92.88 347 SER A O 1
ATOM 2833 N N . ILE A 1 348 ? 21.742 17.618 0.517 1.00 92.19 348 ILE A N 1
ATOM 2834 C CA . ILE A 1 348 ? 23.099 17.971 0.957 1.00 92.19 348 ILE A CA 1
ATOM 2835 C C . ILE A 1 348 ? 24.087 16.883 0.534 1.00 92.19 348 ILE A C 1
ATOM 2837 O O . ILE A 1 348 ? 25.084 17.182 -0.120 1.00 92.19 348 ILE A O 1
ATOM 2841 N N . VAL A 1 349 ? 23.782 15.614 0.824 1.00 90.44 349 VAL A N 1
ATOM 2842 C CA . VAL A 1 349 ? 24.617 14.470 0.432 1.00 90.44 349 VAL A CA 1
ATOM 2843 C C . VAL A 1 349 ? 24.795 14.420 -1.084 1.00 90.44 349 VAL A C 1
ATOM 2845 O O . VAL A 1 349 ? 25.914 14.243 -1.551 1.00 90.44 349 VAL A O 1
ATOM 2848 N N . SER A 1 350 ? 23.740 14.648 -1.872 1.00 87.25 350 SER A N 1
ATOM 2849 C CA . SER A 1 350 ? 23.846 14.679 -3.339 1.00 87.25 350 SER A CA 1
ATOM 2850 C C . SER A 1 350 ? 24.819 15.757 -3.828 1.00 87.25 350 SER A C 1
ATOM 2852 O O . SER A 1 350 ? 25.649 15.495 -4.699 1.00 87.25 350 SER A O 1
ATOM 2854 N N . ILE A 1 351 ? 24.755 16.959 -3.244 1.00 86.75 351 ILE A N 1
ATOM 2855 C CA . ILE A 1 351 ? 25.649 18.071 -3.590 1.00 86.75 351 ILE A CA 1
ATOM 2856 C C . ILE A 1 351 ? 27.091 17.736 -3.188 1.00 86.75 351 ILE A C 1
ATOM 2858 O O . ILE A 1 351 ? 27.995 17.866 -4.015 1.00 86.75 351 ILE A O 1
ATOM 2862 N N . LEU A 1 352 ? 27.309 17.232 -1.970 1.00 85.25 352 LEU A N 1
ATOM 2863 C CA . LEU A 1 352 ? 28.633 16.835 -1.481 1.00 85.25 352 LEU A CA 1
ATOM 2864 C C . LEU A 1 352 ? 29.245 15.713 -2.328 1.00 85.25 352 LEU A C 1
ATOM 2866 O O . LEU A 1 352 ? 30.396 15.825 -2.746 1.00 85.25 352 LEU A O 1
ATOM 2870 N N . LEU A 1 353 ? 28.478 14.672 -2.661 1.00 80.12 353 LEU A N 1
ATOM 2871 C CA . LEU A 1 353 ? 28.930 13.578 -3.527 1.00 80.12 353 LEU A CA 1
ATOM 2872 C C . LEU A 1 353 ? 29.287 14.078 -4.931 1.00 80.12 353 LEU A C 1
ATOM 2874 O O . LEU A 1 353 ? 30.312 13.672 -5.483 1.00 80.12 353 LEU A O 1
ATOM 2878 N N . SER A 1 354 ? 28.487 14.995 -5.488 1.00 75.50 354 SER A N 1
ATOM 2879 C CA . SER A 1 354 ? 28.764 15.612 -6.792 1.00 75.50 354 SER A CA 1
ATOM 2880 C C . SER A 1 354 ? 30.031 16.482 -6.787 1.00 75.50 354 SER A C 1
ATOM 2882 O O . SER A 1 354 ? 30.684 16.635 -7.824 1.00 75.50 354 SER A O 1
ATOM 2884 N N . LYS A 1 355 ? 30.399 17.024 -5.617 1.00 72.56 355 LYS A N 1
ATOM 2885 C CA . LYS A 1 355 ? 31.590 17.853 -5.407 1.00 72.56 355 LYS A CA 1
ATOM 2886 C C . LYS A 1 355 ? 32.850 17.014 -5.159 1.00 72.56 355 LYS A C 1
ATOM 2888 O O . LYS A 1 355 ? 33.866 17.279 -5.796 1.00 72.56 355 LYS A O 1
ATOM 2893 N N . PHE A 1 356 ? 32.780 16.005 -4.286 1.00 62.94 356 PHE A N 1
ATOM 2894 C CA . PHE A 1 356 ? 33.956 15.322 -3.725 1.00 62.94 356 PHE A CA 1
ATOM 2895 C C . PHE A 1 356 ? 34.159 13.870 -4.194 1.00 62.94 356 PHE A C 1
ATOM 2897 O O . PHE A 1 356 ? 35.287 13.474 -4.473 1.00 62.94 356 PHE A O 1
ATOM 2904 N N . CYS A 1 357 ? 33.104 13.059 -4.316 1.00 53.38 357 CYS A N 1
ATOM 2905 C CA . CYS A 1 357 ? 33.258 11.603 -4.479 1.00 53.38 357 CYS A CA 1
ATOM 2906 C C . CYS A 1 357 ? 33.397 11.119 -5.931 1.00 53.38 357 CYS A C 1
ATOM 2908 O O . CYS A 1 357 ? 33.805 9.983 -6.163 1.00 53.38 357 CYS A O 1
ATOM 2910 N N . TYR A 1 358 ? 33.129 11.963 -6.928 1.00 52.72 358 TYR A N 1
ATOM 2911 C CA . TYR A 1 358 ? 33.159 11.552 -8.340 1.00 52.72 358 TYR A CA 1
ATOM 2912 C C . TYR A 1 358 ? 34.570 11.435 -8.966 1.00 52.72 358 TYR A C 1
ATOM 2914 O O . TYR A 1 358 ? 34.687 11.217 -10.173 1.00 52.72 358 TYR A O 1
ATOM 2922 N N . LEU A 1 359 ? 35.638 11.570 -8.165 1.00 41.38 359 LEU A N 1
ATOM 2923 C CA . LEU A 1 359 ? 37.046 11.471 -8.590 1.00 41.38 359 LEU A CA 1
ATOM 2924 C C . LEU A 1 359 ? 37.640 10.052 -8.502 1.00 41.38 359 LEU A C 1
ATOM 2926 O O . LEU A 1 359 ? 38.663 9.796 -9.128 1.00 41.38 359 LEU A O 1
ATOM 2930 N N . SER A 1 360 ? 36.993 9.107 -7.809 1.00 42.47 360 SER A N 1
ATOM 2931 C CA . SER A 1 360 ? 37.499 7.733 -7.659 1.00 42.47 360 SER A CA 1
ATOM 2932 C C . SER A 1 360 ? 36.499 6.698 -8.176 1.00 42.47 360 SER A C 1
ATOM 2934 O O . SER A 1 360 ? 35.948 5.896 -7.433 1.00 42.47 360 SER A O 1
ATOM 2936 N N . GLN A 1 361 ? 36.250 6.689 -9.485 1.00 45.31 361 GLN A N 1
ATOM 2937 C CA . GLN A 1 361 ? 35.739 5.486 -10.148 1.00 45.31 361 GLN A CA 1
ATOM 2938 C C . GLN A 1 361 ? 36.905 4.751 -10.809 1.00 45.31 361 GLN A C 1
ATOM 2940 O O . GLN A 1 361 ? 36.946 4.572 -12.028 1.00 45.31 361 GLN A O 1
ATOM 2945 N N . LYS A 1 362 ? 37.853 4.270 -9.991 1.00 38.34 362 LYS A N 1
ATOM 2946 C CA . LYS A 1 362 ? 38.548 3.037 -10.372 1.00 38.34 362 LYS A CA 1
ATOM 2947 C C . LYS A 1 362 ? 37.454 1.983 -10.495 1.00 38.34 362 LYS A C 1
ATOM 2949 O O . LYS A 1 362 ? 36.695 1.753 -9.557 1.00 38.34 362 LYS A O 1
ATOM 2954 N N . LYS A 1 363 ? 37.331 1.401 -11.686 1.00 42.62 363 LYS A N 1
ATOM 2955 C CA . LYS A 1 363 ? 36.426 0.289 -11.973 1.00 42.62 363 LYS A CA 1
ATOM 2956 C C . LYS A 1 363 ? 36.881 -0.938 -11.172 1.00 42.62 363 LYS A C 1
ATOM 2958 O O . LYS A 1 363 ? 37.434 -1.861 -11.754 1.00 42.62 363 LYS A O 1
ATOM 2963 N N . SER A 1 364 ? 36.672 -0.974 -9.858 1.00 35.75 364 SER A N 1
ATOM 2964 C CA . SER A 1 364 ? 36.640 -2.255 -9.163 1.00 35.75 364 SER A CA 1
ATOM 2965 C C . SER A 1 364 ? 35.269 -2.853 -9.449 1.00 35.75 364 SER A C 1
ATOM 2967 O O . SER A 1 364 ? 34.267 -2.622 -8.774 1.00 35.75 364 SER A O 1
ATOM 2969 N N . SER A 1 365 ? 35.191 -3.595 -10.549 1.00 34.81 365 SER A N 1
ATOM 2970 C CA . SER A 1 365 ? 34.178 -4.629 -10.636 1.00 34.81 365 SER A CA 1
ATOM 2971 C C . SER A 1 365 ? 34.439 -5.555 -9.453 1.00 34.81 365 SER A C 1
ATOM 2973 O O . SER A 1 365 ? 35.416 -6.301 -9.469 1.00 34.81 365 SER A O 1
ATOM 2975 N N . PHE A 1 366 ? 33.616 -5.471 -8.409 1.00 32.03 366 PHE A N 1
ATOM 2976 C CA . PHE A 1 366 ? 33.545 -6.516 -7.397 1.00 32.03 366 PHE A CA 1
ATOM 2977 C C . PHE A 1 366 ? 32.959 -7.746 -8.097 1.00 32.03 366 PHE A C 1
ATOM 2979 O O . PHE A 1 366 ? 31.749 -7.980 -8.129 1.00 32.03 366 PHE A O 1
ATOM 2986 N N . VAL A 1 367 ? 33.828 -8.450 -8.818 1.00 36.25 367 VAL A N 1
ATOM 2987 C CA . VAL A 1 367 ? 33.529 -9.730 -9.430 1.00 36.25 367 VAL A CA 1
ATOM 2988 C C . VAL A 1 367 ? 33.706 -10.723 -8.301 1.00 36.25 367 VAL A C 1
ATOM 2990 O O . VAL A 1 367 ? 34.826 -11.045 -7.926 1.00 36.25 367 VAL A O 1
ATOM 2993 N N . LEU A 1 368 ? 32.596 -11.182 -7.726 1.00 34.88 368 LEU A N 1
ATOM 2994 C CA . LEU A 1 368 ? 32.626 -12.464 -7.034 1.00 34.88 368 LEU A CA 1
ATOM 2995 C C . LEU A 1 368 ? 33.154 -13.482 -8.059 1.00 34.88 368 LEU A C 1
ATOM 2997 O O . LEU A 1 368 ? 32.543 -13.575 -9.133 1.00 34.88 368 LEU A O 1
ATOM 3001 N N . PRO A 1 369 ? 34.269 -14.187 -7.793 1.00 38.09 369 PRO A N 1
ATOM 3002 C CA . PRO A 1 369 ? 34.890 -15.124 -8.724 1.00 38.09 369 PRO A CA 1
ATOM 3003 C C . PRO A 1 369 ? 34.081 -16.424 -8.759 1.00 38.09 369 PRO A C 1
ATOM 3005 O O . PRO A 1 369 ? 34.555 -17.501 -8.433 1.00 38.09 369 PRO A O 1
ATOM 3008 N N . ILE A 1 370 ? 32.808 -16.312 -9.123 1.00 40.69 370 ILE A N 1
ATOM 3009 C CA . ILE A 1 370 ? 31.952 -17.438 -9.459 1.00 40.69 370 ILE A CA 1
ATOM 3010 C C . ILE A 1 370 ? 31.814 -17.372 -10.976 1.00 40.69 370 ILE A C 1
ATOM 3012 O O . ILE A 1 370 ? 30.834 -16.857 -11.526 1.00 40.69 370 ILE A O 1
ATOM 3016 N N . SER A 1 371 ? 32.869 -17.800 -11.665 1.00 38.53 371 SER A N 1
ATOM 3017 C CA . SER A 1 371 ? 32.818 -18.059 -13.097 1.00 38.53 371 SER A CA 1
ATOM 3018 C C . SER A 1 371 ? 32.185 -19.429 -13.295 1.00 38.53 371 SER A C 1
ATOM 3020 O O . SER A 1 371 ? 32.866 -20.447 -13.320 1.00 38.53 371 SER A O 1
ATOM 3022 N N . LEU A 1 372 ? 30.859 -19.458 -13.425 1.00 44.72 372 LEU A N 1
ATOM 3023 C CA . LEU A 1 372 ? 30.209 -20.613 -14.026 1.00 44.72 372 LEU A CA 1
ATOM 3024 C C . LEU A 1 372 ? 30.586 -20.606 -15.515 1.00 44.72 372 LEU A C 1
ATOM 3026 O O . LEU A 1 372 ? 30.232 -19.662 -16.236 1.00 44.72 372 LEU A O 1
ATOM 3030 N N . GLU A 1 373 ? 31.332 -21.611 -15.972 1.00 47.28 373 GLU A N 1
ATOM 3031 C CA . GLU A 1 373 ? 31.671 -21.782 -17.386 1.00 47.28 373 GLU A CA 1
ATOM 3032 C C . GLU A 1 373 ? 30.399 -22.058 -18.194 1.00 47.28 373 GLU A C 1
ATOM 3034 O O . GLU A 1 373 ? 29.920 -23.177 -18.346 1.00 47.28 373 GLU A O 1
ATOM 3039 N N . TRP A 1 374 ? 29.789 -20.983 -18.682 1.00 50.41 374 TRP A N 1
ATOM 3040 C CA . TRP A 1 374 ? 28.586 -21.047 -19.498 1.00 50.41 374 TRP A CA 1
ATOM 3041 C C . TRP A 1 374 ? 28.968 -21.425 -20.936 1.00 50.41 374 TRP A C 1
ATOM 3043 O O . TRP A 1 374 ? 29.469 -20.586 -21.683 1.00 50.41 374 TRP A O 1
ATOM 3053 N N . GLN A 1 375 ? 28.708 -22.675 -21.325 1.00 54.31 375 GLN A N 1
ATOM 3054 C CA . GLN A 1 375 ? 29.083 -23.246 -22.631 1.00 54.31 375 GLN A CA 1
ATOM 3055 C C . GLN A 1 375 ? 28.105 -22.916 -23.783 1.00 54.31 375 GLN A C 1
ATOM 3057 O O . GLN A 1 375 ? 28.268 -23.383 -24.911 1.00 54.31 375 GLN A O 1
ATOM 3062 N N . GLY A 1 376 ? 27.068 -22.109 -23.534 1.00 54.19 376 GLY A N 1
ATOM 3063 C CA . GLY A 1 376 ? 26.055 -21.770 -24.536 1.00 54.19 376 GLY A CA 1
ATOM 3064 C C . GLY A 1 376 ? 26.603 -20.910 -25.682 1.00 54.19 376 GLY A C 1
ATOM 3065 O O . GLY A 1 376 ? 26.716 -19.696 -25.539 1.00 54.19 376 GLY A O 1
ATOM 3066 N N . LYS A 1 377 ? 26.864 -21.521 -26.847 1.00 62.56 377 LYS A N 1
ATOM 3067 C CA . LYS A 1 377 ? 27.324 -20.836 -28.078 1.00 62.56 377 LYS A CA 1
ATOM 3068 C C . LYS A 1 377 ? 26.209 -20.108 -28.852 1.00 62.56 377 LYS A C 1
ATOM 3070 O O . LYS A 1 377 ? 26.480 -19.427 -29.838 1.00 62.56 377 LYS A O 1
ATOM 3075 N N . SER A 1 378 ? 24.944 -20.251 -28.445 1.00 72.25 378 SER A N 1
ATOM 3076 C CA . SER A 1 378 ? 23.807 -19.627 -29.135 1.00 72.25 378 SER A CA 1
ATOM 3077 C C . SER A 1 378 ? 23.618 -18.160 -28.724 1.00 72.25 378 SER A C 1
ATOM 3079 O O . SER A 1 378 ? 23.831 -17.787 -27.571 1.00 72.25 378 SER A O 1
ATOM 3081 N N . ILE A 1 379 ? 23.145 -17.320 -29.654 1.00 69.06 379 ILE A N 1
ATOM 3082 C CA . ILE A 1 379 ? 22.857 -15.892 -29.400 1.00 69.06 379 ILE A CA 1
ATOM 3083 C C . ILE A 1 379 ? 21.879 -15.722 -28.227 1.00 69.06 379 ILE A C 1
ATOM 3085 O O . ILE A 1 379 ? 22.047 -14.828 -27.404 1.00 69.06 379 ILE A O 1
ATOM 3089 N N . LEU A 1 380 ? 20.871 -16.596 -28.126 1.00 68.56 380 LEU A N 1
ATOM 3090 C CA . LEU A 1 380 ? 19.924 -16.582 -27.009 1.00 68.56 380 LEU A CA 1
ATOM 3091 C C . LEU A 1 380 ? 20.609 -16.933 -25.687 1.00 68.56 380 LEU A C 1
ATOM 3093 O O . LEU A 1 380 ? 20.331 -16.291 -24.681 1.00 68.56 380 LEU A O 1
ATOM 3097 N N . GLY A 1 381 ? 21.525 -17.902 -25.693 1.00 70.44 381 GLY A N 1
ATOM 3098 C CA . GLY A 1 381 ? 22.284 -18.281 -24.510 1.00 70.44 381 GLY A CA 1
ATOM 3099 C C . GLY A 1 381 ? 23.163 -17.146 -23.977 1.00 70.44 381 GLY A C 1
ATOM 3100 O O . GLY A 1 381 ? 23.106 -16.816 -22.794 1.00 70.44 381 GLY A O 1
ATOM 3101 N N . LEU A 1 382 ? 23.917 -16.483 -24.854 1.00 70.88 382 LEU A N 1
ATOM 3102 C CA . LEU A 1 382 ? 24.754 -15.344 -24.465 1.00 70.88 382 LEU A CA 1
ATOM 3103 C C . LEU A 1 382 ? 23.924 -14.186 -23.889 1.00 70.88 382 LEU A C 1
ATOM 3105 O O . LEU A 1 382 ? 24.321 -13.567 -22.905 1.00 70.88 382 LEU A O 1
ATOM 3109 N N . GLU A 1 383 ? 22.742 -13.931 -24.447 1.00 73.50 383 GLU A N 1
ATOM 3110 C CA . GLU A 1 383 ? 21.825 -12.903 -23.946 1.00 73.50 383 GLU A CA 1
ATOM 3111 C C . GLU A 1 383 ? 21.177 -13.292 -22.601 1.00 73.50 383 GLU A C 1
ATOM 3113 O O . GLU A 1 383 ? 20.991 -12.426 -21.745 1.00 73.50 383 GLU A O 1
ATOM 3118 N N . VAL A 1 384 ? 20.885 -14.581 -22.365 1.00 74.75 384 VAL A N 1
ATOM 3119 C CA . VAL A 1 384 ? 20.450 -15.092 -21.048 1.00 74.75 384 VAL A CA 1
ATOM 3120 C C . VAL A 1 384 ? 21.543 -14.869 -20.005 1.00 74.75 384 VAL A C 1
ATOM 3122 O O . VAL A 1 384 ? 21.261 -14.320 -18.938 1.00 74.75 384 VAL A O 1
ATOM 3125 N N . LYS A 1 385 ? 22.793 -15.241 -20.315 1.00 75.62 385 LYS A N 1
ATOM 3126 C CA . LYS A 1 385 ? 23.946 -15.036 -19.427 1.00 75.62 385 LYS A CA 1
ATOM 3127 C C . LYS A 1 385 ? 24.137 -13.556 -19.099 1.00 75.62 385 LYS A C 1
ATOM 3129 O O . LYS A 1 385 ? 24.258 -13.198 -17.927 1.00 75.62 385 LYS A O 1
ATOM 3134 N N . GLN A 1 386 ? 24.086 -12.689 -20.110 1.00 71.69 386 GLN A N 1
ATOM 3135 C CA . GLN A 1 386 ? 24.191 -11.242 -19.914 1.00 71.69 386 GLN A CA 1
ATOM 3136 C C . GLN A 1 386 ? 23.064 -10.699 -19.028 1.00 71.69 386 GLN A C 1
ATOM 3138 O O . GLN A 1 386 ? 23.300 -9.883 -18.135 1.00 71.69 386 GLN A O 1
ATOM 3143 N N . LEU A 1 387 ? 21.826 -11.149 -19.245 1.00 69.94 387 LEU A N 1
ATOM 3144 C CA . LEU A 1 387 ? 20.670 -10.688 -18.483 1.00 69.94 387 LEU A CA 1
ATOM 3145 C C . LEU A 1 387 ? 20.683 -11.168 -17.026 1.00 69.94 387 LEU A C 1
ATOM 3147 O O . LEU A 1 387 ? 20.416 -10.376 -16.121 1.00 69.94 387 LEU A O 1
ATOM 3151 N N . LEU A 1 388 ? 20.980 -12.444 -16.785 1.00 72.12 388 LEU A N 1
ATOM 3152 C CA . LEU A 1 388 ? 20.925 -13.034 -15.448 1.00 72.12 388 LEU A CA 1
ATOM 3153 C C . LEU A 1 388 ? 22.197 -12.761 -14.636 1.00 72.12 388 LEU A C 1
ATOM 3155 O O . LEU A 1 388 ? 22.095 -12.405 -13.460 1.00 72.12 388 LEU A O 1
ATOM 3159 N N . TRP A 1 389 ? 23.378 -12.879 -15.248 1.00 70.38 389 TRP A N 1
ATOM 3160 C CA . TRP A 1 389 ? 24.665 -12.870 -14.545 1.00 70.38 389 TRP A CA 1
ATOM 3161 C C . TRP A 1 389 ? 25.383 -11.522 -14.621 1.00 70.38 389 TRP A C 1
ATOM 3163 O O . TRP A 1 389 ? 25.651 -10.912 -13.581 1.00 70.38 389 TRP A O 1
ATOM 3173 N N . ASP A 1 390 ? 25.634 -11.010 -15.831 1.00 65.31 390 ASP A N 1
ATOM 3174 C CA . ASP A 1 390 ? 26.404 -9.765 -16.013 1.00 65.31 390 ASP A CA 1
ATOM 3175 C C . ASP A 1 390 ? 25.645 -8.563 -15.458 1.00 65.31 390 ASP A C 1
ATOM 3177 O O . ASP A 1 390 ? 26.217 -7.623 -14.902 1.00 65.31 390 ASP A O 1
ATOM 3181 N N . ARG A 1 391 ? 24.318 -8.612 -15.563 1.00 66.12 391 ARG A N 1
ATOM 3182 C CA . ARG A 1 391 ? 23.454 -7.547 -15.068 1.00 66.12 391 ARG A CA 1
ATOM 3183 C C . ARG A 1 391 ? 23.010 -7.718 -13.640 1.00 66.12 391 ARG A C 1
ATOM 3185 O O . ARG A 1 391 ? 22.601 -6.712 -13.073 1.00 66.12 391 ARG A O 1
ATOM 3192 N N . LYS A 1 392 ? 23.185 -8.915 -13.070 1.00 69.38 392 LYS A N 1
ATOM 3193 C CA . LYS A 1 392 ? 22.673 -9.321 -11.754 1.00 69.38 392 LYS A CA 1
ATOM 3194 C C . LYS A 1 392 ? 21.155 -9.556 -11.734 1.00 69.38 392 LYS A C 1
ATOM 3196 O O . LYS A 1 392 ? 20.528 -9.440 -10.684 1.00 69.38 392 LYS A O 1
ATOM 3201 N N . GLY A 1 393 ? 20.567 -9.969 -12.863 1.00 66.44 393 GLY A N 1
ATOM 3202 C CA . GLY A 1 393 ? 19.140 -10.300 -12.951 1.00 66.44 393 GLY A CA 1
ATOM 3203 C C . GLY A 1 393 ? 18.745 -11.460 -12.035 1.00 66.44 393 GLY A C 1
ATOM 3204 O O . GLY A 1 393 ? 17.619 -11.497 -11.546 1.00 66.44 393 GLY A O 1
ATOM 3205 N N . ILE A 1 394 ? 19.685 -12.360 -11.731 1.00 72.12 394 ILE A N 1
ATOM 3206 C CA . ILE A 1 394 ? 19.466 -13.448 -10.774 1.00 72.12 394 ILE A CA 1
ATOM 3207 C C . ILE A 1 394 ? 19.311 -12.940 -9.336 1.00 72.12 394 ILE A C 1
ATOM 3209 O O . ILE A 1 394 ? 18.504 -13.471 -8.583 1.00 72.12 394 ILE A O 1
ATOM 3213 N N . TRP A 1 395 ? 20.001 -11.855 -8.971 1.00 67.25 395 TRP A N 1
ATOM 3214 C CA . TRP A 1 395 ? 19.822 -11.209 -7.671 1.00 67.25 395 TRP A CA 1
ATOM 3215 C C . TRP A 1 395 ? 18.459 -10.538 -7.575 1.00 67.25 395 TRP A C 1
ATOM 3217 O O . TRP A 1 395 ? 17.811 -10.625 -6.538 1.00 67.25 395 TRP A O 1
ATOM 3227 N N . LEU A 1 396 ? 17.987 -9.931 -8.668 1.00 69.25 396 LEU A N 1
ATOM 3228 C CA . LEU A 1 396 ? 16.629 -9.395 -8.743 1.00 69.25 396 LEU A CA 1
ATOM 3229 C C . LEU A 1 396 ? 15.574 -10.510 -8.600 1.00 69.25 396 LEU A C 1
ATOM 3231 O O . LEU A 1 396 ? 14.595 -10.327 -7.878 1.00 69.25 396 LEU A O 1
ATOM 3235 N N . LEU A 1 397 ? 15.782 -11.673 -9.235 1.00 72.62 397 LEU A N 1
ATOM 3236 C CA . LEU A 1 397 ? 14.925 -12.856 -9.066 1.00 72.62 397 LEU A CA 1
ATOM 3237 C C . LEU A 1 397 ? 14.904 -13.345 -7.613 1.00 72.62 397 LEU A C 1
ATOM 3239 O O . LEU A 1 397 ? 13.837 -13.415 -7.016 1.00 72.62 397 LEU A O 1
ATOM 3243 N N . MET A 1 398 ? 16.068 -13.623 -7.026 1.00 69.25 398 MET A N 1
ATOM 3244 C CA . MET A 1 398 ? 16.173 -14.103 -5.644 1.00 69.25 398 MET A CA 1
ATOM 3245 C C . MET A 1 398 ? 15.549 -13.116 -4.657 1.00 69.25 398 MET A C 1
ATOM 3247 O O . MET A 1 398 ? 14.780 -13.500 -3.779 1.00 69.25 398 MET A O 1
ATOM 3251 N N . PHE A 1 399 ? 15.821 -11.825 -4.844 1.00 67.62 399 PHE A N 1
ATOM 3252 C CA . PHE A 1 399 ? 15.247 -10.770 -4.025 1.00 67.62 399 PHE A CA 1
ATOM 3253 C C . PHE A 1 399 ? 13.719 -10.698 -4.170 1.00 67.62 399 PHE A C 1
ATOM 3255 O O . PHE A 1 399 ? 13.008 -10.605 -3.174 1.00 67.62 399 PHE A O 1
ATOM 3262 N N . SER A 1 400 ? 13.190 -10.780 -5.395 1.00 67.38 400 SER A N 1
ATOM 3263 C CA . SER A 1 400 ? 11.740 -10.780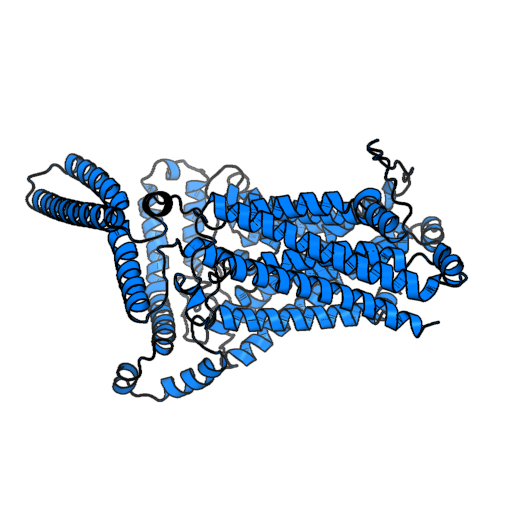 -5.624 1.00 67.38 400 SER A CA 1
ATOM 3264 C C . SER A 1 400 ? 11.037 -12.006 -5.053 1.00 67.38 400 SER A C 1
ATOM 3266 O O . SER A 1 400 ? 9.971 -11.855 -4.464 1.00 67.38 400 SER A O 1
ATOM 3268 N N . MET A 1 401 ? 11.638 -13.192 -5.151 1.00 71.62 401 MET A N 1
ATOM 3269 C CA . MET A 1 401 ? 11.135 -14.396 -4.489 1.00 71.62 401 MET A CA 1
ATOM 3270 C C . MET A 1 401 ? 11.103 -14.214 -2.972 1.00 71.62 401 MET A C 1
ATOM 3272 O O . MET A 1 401 ? 10.107 -14.543 -2.335 1.00 71.62 401 MET A O 1
ATOM 3276 N N . LEU A 1 402 ? 12.155 -13.631 -2.396 1.00 67.00 402 LEU A N 1
ATOM 3277 C CA . LEU A 1 402 ? 12.233 -13.340 -0.969 1.00 67.00 402 LEU A CA 1
ATOM 3278 C C . LEU A 1 402 ? 11.144 -12.343 -0.539 1.00 67.00 402 LEU A C 1
ATOM 3280 O O . LEU A 1 402 ? 10.394 -12.624 0.393 1.00 67.00 402 LEU A O 1
ATOM 3284 N N . VAL A 1 403 ? 10.977 -11.229 -1.258 1.00 65.19 403 VAL A N 1
ATOM 3285 C CA . VAL A 1 403 ? 9.893 -10.261 -1.011 1.00 65.19 403 VAL A CA 1
ATOM 3286 C C . VAL A 1 403 ? 8.519 -10.918 -1.142 1.00 65.19 403 VAL A C 1
ATOM 3288 O O . VAL A 1 403 ? 7.681 -10.746 -0.260 1.00 65.19 403 VAL A O 1
ATOM 3291 N N . MET A 1 404 ? 8.285 -11.712 -2.191 1.00 68.94 404 MET A N 1
ATOM 3292 C CA . MET A 1 404 ? 7.026 -12.439 -2.380 1.00 68.94 404 MET A CA 1
ATOM 3293 C C . MET A 1 404 ? 6.762 -13.415 -1.240 1.00 68.94 404 MET A C 1
ATOM 3295 O O . MET A 1 404 ? 5.649 -13.445 -0.718 1.00 68.94 404 MET A O 1
ATOM 3299 N N . ARG A 1 405 ? 7.776 -14.165 -0.799 1.00 67.00 405 ARG A N 1
ATOM 3300 C CA . ARG A 1 405 ? 7.683 -15.059 0.358 1.00 67.00 405 ARG A CA 1
ATOM 3301 C C . ARG A 1 405 ? 7.271 -14.281 1.606 1.00 67.00 405 ARG A C 1
ATOM 3303 O O . ARG A 1 405 ? 6.319 -14.677 2.272 1.00 67.00 405 ARG A O 1
ATOM 3310 N N . PHE A 1 406 ? 7.918 -13.153 1.890 1.00 61.50 406 PHE A N 1
ATOM 3311 C CA . PHE A 1 406 ? 7.597 -12.324 3.054 1.00 61.50 406 PHE A CA 1
ATOM 3312 C C . PHE A 1 406 ? 6.186 -11.724 3.006 1.00 61.50 406 PHE A C 1
ATOM 3314 O O . PHE A 1 406 ? 5.483 -11.740 4.015 1.00 61.50 406 PHE A O 1
ATOM 3321 N N . LEU A 1 407 ? 5.748 -11.230 1.847 1.00 60.03 407 LEU A N 1
ATOM 3322 C CA . LEU A 1 407 ? 4.405 -10.665 1.677 1.00 60.03 407 LEU A CA 1
ATOM 3323 C C . LEU A 1 407 ? 3.315 -11.739 1.775 1.00 60.03 407 LEU A C 1
ATOM 3325 O O . LEU A 1 407 ? 2.271 -11.516 2.388 1.00 60.03 407 LEU A O 1
ATOM 3329 N N . SER A 1 408 ? 3.572 -12.919 1.213 1.00 59.72 408 SER A N 1
ATOM 3330 C CA . SER A 1 408 ? 2.606 -14.019 1.168 1.00 59.72 408 SER A CA 1
ATOM 3331 C C . SER A 1 408 ? 2.380 -14.655 2.540 1.00 59.72 408 SER A C 1
ATOM 3333 O O . SER A 1 408 ? 1.252 -15.034 2.850 1.00 59.72 408 SER A O 1
ATOM 3335 N N . VAL A 1 409 ? 3.423 -14.711 3.380 1.00 51.00 409 VAL A N 1
ATOM 3336 C CA . VAL A 1 409 ? 3.370 -15.202 4.774 1.00 51.00 409 VAL A CA 1
ATOM 3337 C C . VAL A 1 409 ? 2.496 -14.321 5.678 1.00 51.00 409 VAL A C 1
ATOM 3339 O O . VAL A 1 409 ? 2.034 -14.781 6.716 1.00 51.00 409 VAL A O 1
ATOM 3342 N N . GLN A 1 410 ? 2.221 -13.072 5.289 1.00 46.56 410 GLN A N 1
ATOM 3343 C CA . GLN A 1 410 ? 1.432 -12.131 6.092 1.00 46.56 410 GLN A CA 1
ATOM 3344 C C . GLN A 1 410 ? -0.052 -12.033 5.698 1.00 46.56 410 GLN A C 1
ATOM 3346 O O . GLN A 1 410 ? -0.772 -11.202 6.259 1.00 46.56 410 GLN A O 1
ATOM 3351 N N . ALA A 1 411 ? -0.556 -12.881 4.787 1.00 45.25 411 ALA A N 1
ATOM 3352 C CA . ALA A 1 411 ? -1.998 -13.149 4.764 1.00 45.25 411 ALA A CA 1
ATOM 3353 C C . ALA A 1 411 ? -2.374 -13.627 6.175 1.00 45.25 411 ALA A C 1
ATOM 3355 O O . ALA A 1 411 ? -1.680 -14.504 6.681 1.00 45.25 411 ALA A O 1
ATOM 3356 N N . PRO A 1 412 ? -3.361 -13.004 6.844 1.00 45.22 412 PRO A N 1
ATOM 3357 C CA . PRO A 1 412 ? -3.483 -13.048 8.293 1.00 45.22 412 PRO A CA 1
ATOM 3358 C C . PRO A 1 412 ? -3.502 -14.494 8.765 1.00 45.22 412 PRO A C 1
ATOM 3360 O O . PRO A 1 412 ? -4.511 -15.183 8.634 1.00 45.22 412 PRO A O 1
ATOM 3363 N N . VAL A 1 413 ? -2.375 -14.929 9.326 1.00 46.12 413 VAL A N 1
ATOM 3364 C CA . VAL A 1 413 ? -2.344 -16.023 10.278 1.00 46.12 413 VAL A CA 1
ATOM 3365 C C . VAL A 1 413 ? -3.035 -15.440 11.498 1.00 46.12 413 VAL A C 1
ATOM 3367 O O . VAL A 1 413 ? -2.412 -14.881 12.397 1.00 46.12 413 VAL A O 1
ATOM 3370 N N . SER A 1 414 ? -4.363 -15.427 11.463 1.00 42.53 414 SER A N 1
ATOM 3371 C CA . SER A 1 414 ? -5.143 -15.210 12.661 1.00 42.53 414 SER A CA 1
ATOM 3372 C C . SER A 1 414 ? -4.855 -16.443 13.507 1.00 42.53 414 SER A C 1
ATOM 3374 O O . SER A 1 414 ? -5.393 -17.518 13.279 1.00 42.53 414 SER A O 1
ATOM 3376 N N . TYR A 1 415 ? -3.929 -16.303 14.454 1.00 49.56 415 TYR A N 1
ATOM 3377 C CA . TYR A 1 415 ? -3.553 -17.325 15.432 1.00 49.56 415 TYR A CA 1
ATOM 3378 C C . TYR A 1 415 ? -4.713 -17.682 16.392 1.00 49.56 415 TYR A C 1
ATOM 3380 O O . TYR A 1 415 ? -4.455 -18.141 17.502 1.00 49.56 415 TYR A O 1
ATOM 3388 N N . ASN A 1 416 ? -5.972 -17.510 15.977 1.00 57.56 416 ASN A N 1
ATOM 3389 C CA . ASN A 1 416 ? -7.162 -17.921 16.711 1.00 57.56 416 ASN A CA 1
ATOM 3390 C C . ASN A 1 416 ? -7.188 -19.452 16.814 1.00 57.56 416 ASN A C 1
ATOM 3392 O O . ASN A 1 416 ? -6.916 -20.147 15.828 1.00 57.56 416 ASN A O 1
ATOM 3396 N N . GLY A 1 417 ? -7.517 -19.970 18.001 1.00 61.94 417 GLY A N 1
ATOM 3397 C CA . GLY A 1 417 ? -7.638 -21.410 18.256 1.00 61.94 417 GLY A CA 1
ATOM 3398 C C . GLY A 1 417 ? -8.581 -22.099 17.266 1.00 61.94 417 GLY A C 1
ATOM 3399 O O . GLY A 1 417 ? -8.210 -23.111 16.675 1.00 61.94 417 GLY A O 1
ATOM 3400 N N . GLU A 1 418 ? -9.715 -21.461 16.969 1.00 66.19 418 GLU A N 1
ATOM 3401 C CA . GLU A 1 418 ? -10.725 -21.929 16.008 1.00 66.19 418 GLU A CA 1
ATOM 3402 C C . GLU A 1 418 ? -10.161 -22.214 14.608 1.00 66.19 418 GLU A C 1
ATOM 3404 O O . GLU A 1 418 ? -10.467 -23.234 13.996 1.00 66.19 418 GLU A O 1
ATOM 3409 N N . GLN A 1 419 ? -9.305 -21.339 14.070 1.00 69.12 419 GLN A N 1
ATOM 3410 C CA . GLN A 1 419 ? -8.750 -21.541 12.726 1.00 69.12 419 GLN A CA 1
ATOM 3411 C C . GLN A 1 419 ? -7.715 -22.659 12.685 1.00 69.12 419 GLN A C 1
ATOM 3413 O O . GLN A 1 419 ? -7.626 -23.365 11.681 1.00 69.12 419 GLN A O 1
ATOM 3418 N N . ARG A 1 420 ? -6.955 -22.851 13.769 1.00 73.00 420 ARG A N 1
ATOM 3419 C CA . ARG A 1 420 ? -6.049 -23.998 13.896 1.00 73.00 420 ARG A CA 1
ATOM 3420 C C . ARG A 1 420 ? -6.827 -25.307 13.982 1.00 73.00 420 ARG A C 1
ATOM 3422 O O . ARG A 1 420 ? -6.482 -26.234 13.254 1.00 73.00 420 ARG A O 1
ATOM 3429 N N . ALA A 1 421 ? -7.880 -25.354 14.796 1.00 74.62 421 ALA A N 1
ATOM 3430 C CA . ALA A 1 421 ? -8.763 -26.514 14.906 1.00 74.62 421 ALA A CA 1
ATOM 3431 C C . ALA A 1 421 ? -9.417 -26.852 13.555 1.00 74.62 421 ALA A C 1
ATOM 3433 O O . ALA A 1 421 ? -9.394 -27.997 13.111 1.00 74.62 421 ALA A O 1
ATOM 3434 N N . LEU A 1 422 ? -9.896 -25.836 12.837 1.00 77.25 422 LEU A N 1
ATOM 3435 C CA . LEU A 1 422 ? -10.520 -26.009 11.529 1.00 77.25 422 LEU A CA 1
ATOM 3436 C C . LEU A 1 422 ? -9.520 -26.465 10.454 1.00 77.25 422 LEU A C 1
ATOM 3438 O O . LEU A 1 422 ? -9.817 -27.377 9.689 1.00 77.25 422 LEU A O 1
ATOM 3442 N N . ASN A 1 423 ? -8.311 -25.897 10.416 1.00 79.75 423 ASN A N 1
ATOM 3443 C CA . ASN A 1 423 ? -7.257 -26.356 9.507 1.00 79.75 423 ASN A CA 1
ATOM 3444 C C . ASN A 1 423 ? -6.802 -27.791 9.819 1.00 79.75 423 ASN A C 1
ATOM 3446 O O . ASN A 1 423 ? -6.468 -28.522 8.890 1.00 79.75 423 ASN A O 1
ATOM 3450 N N . ALA A 1 424 ? -6.779 -28.197 11.094 1.00 81.38 424 ALA A N 1
ATOM 3451 C CA . ALA A 1 424 ? -6.506 -29.580 11.479 1.00 81.38 424 ALA A CA 1
ATOM 3452 C C . ALA A 1 424 ? -7.600 -30.521 10.952 1.00 81.38 424 ALA A C 1
ATOM 3454 O O . ALA A 1 424 ? -7.280 -31.504 10.290 1.00 81.38 424 ALA A O 1
ATOM 3455 N N . PHE A 1 425 ? -8.872 -30.144 11.111 1.00 83.38 425 PHE A N 1
ATOM 3456 C CA . PHE A 1 425 ? -10.003 -30.899 10.570 1.00 83.38 425 PHE A CA 1
ATOM 3457 C C . PHE A 1 425 ? -9.908 -31.086 9.044 1.00 83.38 425 PHE A C 1
ATOM 3459 O O . PHE A 1 425 ? -10.081 -32.192 8.544 1.00 83.38 425 PHE A O 1
ATOM 3466 N N . TYR A 1 426 ? -9.538 -30.043 8.288 1.00 85.38 426 TYR A N 1
ATOM 3467 C CA . TYR A 1 426 ? -9.332 -30.156 6.835 1.00 85.38 426 TYR A CA 1
ATOM 3468 C C . TYR A 1 426 ? -8.131 -31.017 6.422 1.00 85.38 426 TYR A C 1
ATOM 3470 O O . TYR A 1 426 ? -8.141 -31.546 5.311 1.00 85.38 426 TYR A O 1
ATOM 3478 N N . ARG A 1 427 ? -7.091 -31.134 7.260 1.00 83.31 427 ARG A N 1
ATOM 3479 C CA . ARG A 1 427 ? -5.936 -32.009 6.983 1.00 83.31 427 ARG A CA 1
ATOM 3480 C C . ARG A 1 427 ? -6.276 -33.483 7.161 1.00 83.31 427 ARG A C 1
ATOM 3482 O O . ARG A 1 427 ? -5.711 -34.308 6.459 1.00 83.31 427 ARG A O 1
ATOM 3489 N N . GLU A 1 428 ? -7.145 -33.792 8.115 1.00 84.25 428 GLU A N 1
ATOM 3490 C CA . GLU A 1 428 ? -7.464 -35.168 8.497 1.00 84.25 428 GLU A CA 1
ATOM 3491 C C . GLU A 1 428 ? -8.680 -35.712 7.735 1.00 84.25 428 GLU A C 1
ATOM 3493 O O . GLU A 1 428 ? -8.639 -36.831 7.234 1.00 84.25 428 GLU A O 1
ATOM 3498 N N . TYR A 1 429 ? -9.724 -34.892 7.570 1.00 83.06 429 TYR A N 1
ATOM 3499 C CA . TYR A 1 429 ? -11.010 -35.292 6.982 1.00 83.06 429 TYR A CA 1
ATOM 3500 C C . TYR A 1 429 ? -11.332 -34.582 5.659 1.00 83.06 429 TYR A C 1
ATOM 3502 O O . TYR A 1 429 ? -12.467 -34.601 5.182 1.00 83.06 429 TYR A O 1
ATOM 3510 N N . GLY A 1 430 ? -10.365 -33.889 5.059 1.00 80.38 430 GLY A N 1
ATOM 3511 C CA . GLY A 1 430 ? -10.576 -33.227 3.778 1.00 80.38 430 GLY A CA 1
ATOM 3512 C C . GLY A 1 430 ? -10.549 -34.212 2.605 1.00 80.38 430 GLY A C 1
ATOM 3513 O O . GLY A 1 430 ? -9.604 -34.986 2.464 1.00 80.38 430 GLY A O 1
ATOM 3514 N N . GLY A 1 431 ? -11.515 -34.118 1.690 1.00 81.56 431 GLY A N 1
ATOM 3515 C CA . GLY A 1 431 ? -11.623 -35.016 0.538 1.00 81.56 431 GLY A CA 1
ATOM 3516 C C . GLY A 1 431 ? -13.044 -35.521 0.322 1.00 81.56 431 GLY A C 1
ATOM 3517 O O . GLY A 1 431 ? -13.977 -34.723 0.236 1.00 81.56 431 GLY A O 1
ATOM 3518 N N . VAL A 1 432 ? -13.207 -36.832 0.158 1.00 80.88 432 VAL A N 1
ATOM 3519 C CA . VAL A 1 432 ? -14.529 -37.463 0.041 1.00 80.88 432 VAL A CA 1
ATOM 3520 C C . VAL A 1 432 ? -15.195 -37.482 1.424 1.00 80.88 432 VAL A C 1
ATOM 3522 O O . VAL A 1 432 ? -14.522 -37.670 2.434 1.00 80.88 432 VAL A O 1
ATOM 3525 N N . MET A 1 433 ? -16.500 -37.200 1.474 1.00 80.88 433 MET A N 1
ATOM 3526 C CA . MET A 1 433 ? -17.280 -37.200 2.719 1.00 80.88 433 MET A CA 1
ATOM 3527 C C . MET A 1 433 ? -17.689 -38.641 3.057 1.00 80.88 433 MET A C 1
ATOM 3529 O O . MET A 1 433 ? -18.803 -39.052 2.748 1.00 80.88 433 MET A O 1
ATOM 3533 N N . ASP A 1 434 ? -16.754 -39.407 3.623 1.00 81.56 434 ASP A N 1
ATOM 3534 C CA . ASP A 1 434 ? -16.952 -40.810 4.028 1.00 81.56 434 ASP A CA 1
ATOM 3535 C C . ASP A 1 434 ? -17.684 -40.923 5.384 1.00 81.56 434 ASP A C 1
ATOM 3537 O O . ASP A 1 434 ? -17.760 -39.955 6.140 1.00 81.56 434 ASP A O 1
ATOM 3541 N N . ASP A 1 435 ? -18.123 -42.122 5.780 1.00 81.94 435 ASP A N 1
ATOM 3542 C CA . ASP A 1 435 ? -18.819 -42.356 7.064 1.00 81.94 435 ASP A CA 1
ATOM 3543 C C . ASP A 1 435 ? -18.022 -41.872 8.290 1.00 81.94 435 ASP A C 1
ATOM 3545 O O . ASP A 1 435 ? -18.583 -41.350 9.254 1.00 81.94 435 ASP A O 1
ATOM 3549 N N . ARG A 1 436 ? -16.684 -41.947 8.228 1.00 85.44 436 ARG A N 1
ATOM 3550 C CA . ARG A 1 436 ? -15.782 -41.419 9.269 1.00 85.44 436 ARG A CA 1
ATOM 3551 C C . ARG A 1 436 ? -15.894 -39.902 9.445 1.00 85.44 436 ARG A C 1
ATOM 3553 O O . ARG A 1 436 ? -15.765 -39.409 10.562 1.00 85.44 436 ARG A O 1
ATOM 3560 N N . PHE A 1 437 ? -16.123 -39.165 8.355 1.00 86.00 437 PHE A N 1
ATOM 3561 C CA . PHE A 1 437 ? -16.326 -37.715 8.390 1.00 86.00 437 PHE A CA 1
ATOM 3562 C C . PHE A 1 437 ? -17.611 -37.381 9.152 1.00 86.00 437 PHE A C 1
ATOM 3564 O O . PHE A 1 437 ? -17.597 -36.531 10.042 1.00 86.00 437 PHE A O 1
ATOM 3571 N N . TYR A 1 438 ? -18.706 -38.074 8.825 1.00 84.25 438 TYR A N 1
ATOM 3572 C CA . TYR A 1 438 ? -20.008 -37.842 9.447 1.00 84.25 438 TYR A CA 1
ATOM 3573 C C . TYR A 1 438 ? -20.023 -38.257 10.922 1.00 84.25 438 TYR A C 1
ATOM 3575 O O . TYR A 1 438 ? -20.507 -37.488 11.748 1.00 84.25 438 TYR A O 1
ATOM 3583 N N . ALA A 1 439 ? -19.403 -39.390 11.275 1.00 85.50 439 ALA A N 1
ATOM 3584 C CA . ALA A 1 439 ? -19.260 -39.821 12.667 1.00 85.50 439 ALA A CA 1
ATOM 3585 C C . ALA A 1 439 ? -18.508 -38.784 13.520 1.00 85.50 439 ALA A C 1
ATOM 3587 O O . ALA A 1 439 ? -18.934 -38.443 14.623 1.00 85.50 439 ALA A O 1
ATOM 3588 N N . ARG A 1 440 ? -17.414 -38.218 12.989 1.00 85.75 440 ARG A N 1
ATOM 3589 C CA . ARG A 1 440 ? -16.661 -37.172 13.689 1.00 85.75 440 ARG A CA 1
ATOM 3590 C C . ARG A 1 440 ? -17.452 -35.869 13.804 1.00 85.75 440 ARG A C 1
ATOM 3592 O O . ARG A 1 440 ? -17.375 -35.206 14.835 1.00 85.75 440 ARG A O 1
ATOM 3599 N N . LEU A 1 441 ? -18.191 -35.482 12.763 1.00 85.50 441 LEU A N 1
ATOM 3600 C CA . LEU A 1 441 ? -19.014 -34.271 12.786 1.00 85.50 441 LEU A CA 1
ATOM 3601 C C . LEU A 1 441 ? -20.112 -34.359 13.858 1.00 85.50 441 LEU A C 1
ATOM 3603 O O . LEU A 1 441 ? -20.309 -33.396 14.597 1.00 85.50 441 LEU A O 1
ATOM 3607 N N . ASP A 1 442 ? -20.755 -35.521 13.980 1.00 86.06 442 ASP A N 1
ATOM 3608 C CA . ASP A 1 442 ? -21.803 -35.784 14.971 1.00 86.06 442 ASP A CA 1
ATOM 3609 C C . ASP A 1 442 ? -21.262 -35.780 16.415 1.00 86.06 442 ASP A C 1
ATOM 3611 O O . ASP A 1 442 ? -21.829 -35.148 17.312 1.00 86.06 442 ASP A O 1
ATOM 3615 N N . GLU A 1 443 ? -20.084 -36.375 16.639 1.00 86.94 443 GLU A N 1
ATOM 3616 C CA . GLU A 1 443 ? -19.376 -36.311 17.926 1.00 86.94 443 GLU A CA 1
ATOM 3617 C C . GLU A 1 443 ? -19.056 -34.857 18.322 1.00 86.94 443 GLU A C 1
ATOM 3619 O O . GLU A 1 443 ? -19.289 -34.436 19.462 1.00 86.94 443 GLU A O 1
ATOM 3624 N N . MET A 1 444 ? -18.548 -34.059 17.374 1.00 84.31 444 MET A N 1
ATOM 3625 C CA . MET A 1 444 ? -18.232 -32.649 17.610 1.00 84.31 444 MET A CA 1
ATOM 3626 C C . MET A 1 444 ? -19.490 -31.828 17.909 1.00 84.31 444 MET A C 1
ATOM 3628 O O . MET A 1 444 ? -19.450 -30.966 18.788 1.00 84.31 444 MET A O 1
ATOM 3632 N N . GLN A 1 445 ? -20.601 -32.104 17.224 1.00 84.12 445 GLN A N 1
ATOM 3633 C CA . GLN A 1 445 ? -21.885 -31.445 17.457 1.00 84.12 445 GLN A CA 1
ATOM 3634 C C . GLN A 1 445 ? -22.437 -31.776 18.849 1.00 84.12 445 GLN A C 1
ATOM 3636 O O . GLN A 1 445 ? -22.794 -30.870 19.605 1.00 84.12 445 GLN A O 1
ATOM 3641 N N . THR A 1 446 ? -22.428 -33.054 19.228 1.00 85.75 446 THR A N 1
ATOM 3642 C CA . THR A 1 446 ? -22.881 -33.516 20.547 1.00 85.75 446 THR A CA 1
ATOM 3643 C C . THR A 1 446 ? -22.059 -32.876 21.666 1.00 85.75 446 THR A C 1
ATOM 3645 O O . THR A 1 446 ? -22.606 -32.319 22.621 1.00 85.75 446 THR A O 1
ATOM 3648 N N . THR A 1 447 ? -20.734 -32.864 21.506 1.00 85.00 447 THR A N 1
ATOM 3649 C CA . THR A 1 447 ? -19.806 -32.245 22.462 1.00 85.00 447 THR A CA 1
ATOM 3650 C C . THR A 1 447 ? -20.019 -30.730 22.556 1.00 85.00 447 THR A C 1
ATOM 3652 O O . THR A 1 447 ? -20.009 -30.165 23.650 1.00 85.00 447 THR A O 1
ATOM 3655 N N . TYR A 1 448 ? -20.266 -30.053 21.431 1.00 83.00 448 TYR A N 1
ATOM 3656 C CA . TYR A 1 448 ? -20.532 -28.613 21.407 1.00 83.00 448 TYR A CA 1
ATOM 3657 C C . TYR A 1 448 ? -21.818 -28.246 22.164 1.00 83.00 448 TYR A C 1
ATOM 3659 O O . TYR A 1 448 ? -21.812 -27.321 22.980 1.00 83.00 448 TYR A O 1
ATOM 3667 N N . VAL A 1 449 ? -22.899 -29.009 21.968 1.00 85.00 449 VAL A N 1
ATOM 3668 C CA . VAL A 1 449 ? -24.170 -28.820 22.690 1.00 85.00 449 VAL A CA 1
ATOM 3669 C C . VAL A 1 449 ? -23.992 -29.055 24.194 1.00 85.00 449 VAL A C 1
ATOM 3671 O O . VAL A 1 449 ? -24.484 -28.267 25.006 1.00 85.00 449 VAL A O 1
ATOM 3674 N N . GLN A 1 450 ? -23.238 -30.086 24.588 1.00 86.44 450 GLN A N 1
ATOM 3675 C CA . GLN A 1 450 ? -22.923 -30.345 25.998 1.00 86.44 450 GLN A CA 1
ATOM 3676 C C . GLN A 1 450 ? -22.163 -29.178 26.644 1.00 86.44 450 GLN A C 1
ATOM 3678 O O . GLN A 1 450 ? -22.525 -28.738 27.737 1.00 86.44 450 GLN A O 1
ATOM 3683 N N . LEU A 1 451 ? -21.156 -28.627 25.959 1.00 83.94 451 LEU A N 1
ATOM 3684 C CA . LEU A 1 451 ? -20.399 -27.465 26.439 1.00 83.94 451 LEU A CA 1
ATOM 3685 C C . LEU A 1 451 ? -21.287 -26.218 26.565 1.00 83.94 451 LEU A C 1
ATOM 3687 O O . LEU A 1 451 ? -21.167 -25.471 27.539 1.00 83.94 451 LEU A O 1
ATOM 3691 N N . GLN A 1 452 ? -22.209 -25.999 25.622 1.00 81.12 452 GLN A N 1
ATOM 3692 C CA . GLN A 1 452 ? -23.157 -24.884 25.679 1.00 81.12 452 GLN A CA 1
ATOM 3693 C C . GLN A 1 452 ? -24.098 -24.999 26.886 1.00 81.12 452 GLN A C 1
ATOM 3695 O O . GLN A 1 452 ? -24.334 -24.010 27.585 1.00 81.12 452 GLN A O 1
ATOM 3700 N N . ASN A 1 453 ? -24.583 -26.207 27.176 1.00 84.75 453 ASN A N 1
ATOM 3701 C CA . ASN A 1 453 ? -25.425 -26.469 28.342 1.00 84.75 453 ASN A CA 1
ATOM 3702 C C . ASN A 1 453 ? -24.652 -26.290 29.659 1.00 84.75 453 ASN A C 1
ATOM 3704 O O . ASN A 1 453 ? -25.160 -25.648 30.577 1.00 84.75 453 ASN A O 1
ATOM 3708 N N . GLN A 1 454 ? -23.399 -26.755 29.737 1.00 82.94 454 GLN A N 1
ATOM 3709 C CA . GLN A 1 454 ? -22.529 -26.526 30.901 1.00 82.94 454 GLN A CA 1
ATOM 3710 C C . GLN A 1 454 ? -22.245 -25.037 31.142 1.00 82.94 454 GLN A C 1
ATOM 3712 O O . GLN A 1 454 ? -22.188 -24.595 32.290 1.00 82.94 454 GLN A O 1
ATOM 3717 N N . SER A 1 455 ? -22.093 -24.242 30.079 1.00 79.62 455 SER A N 1
ATOM 3718 C CA . SER A 1 455 ? -21.941 -22.789 30.205 1.00 79.62 455 SER A CA 1
ATOM 3719 C C . SER A 1 455 ? -23.183 -22.137 30.805 1.00 79.62 455 SER A C 1
ATOM 3721 O O . SER A 1 455 ? -23.048 -21.345 31.735 1.00 79.62 455 SER A O 1
ATOM 3723 N N . LYS A 1 456 ? -24.382 -22.501 30.330 1.00 81.88 456 LYS A N 1
ATOM 3724 C CA . LYS A 1 456 ? -25.650 -21.983 30.871 1.00 81.88 456 LYS A CA 1
ATOM 3725 C C . LYS A 1 456 ? -25.826 -22.341 32.348 1.00 81.88 456 LYS A C 1
ATOM 3727 O O . LYS A 1 456 ? -26.103 -21.464 33.159 1.00 81.88 456 LYS A O 1
ATOM 3732 N N . GLN A 1 457 ? -25.555 -23.595 32.716 1.00 82.31 457 GLN A N 1
ATOM 3733 C CA . GLN A 1 457 ? -25.633 -24.052 34.109 1.00 82.31 457 GLN A CA 1
ATOM 3734 C C . GLN A 1 457 ? -24.656 -23.308 35.033 1.00 82.31 457 GLN A C 1
ATOM 3736 O O . GLN A 1 457 ? -25.015 -22.930 36.149 1.00 82.31 457 GLN A O 1
ATOM 3741 N N . ASN A 1 458 ? -23.420 -23.064 34.586 1.00 79.75 458 ASN A N 1
ATOM 3742 C CA . ASN A 1 458 ? -22.445 -22.303 35.372 1.00 79.75 458 ASN A CA 1
ATOM 3743 C C . ASN A 1 458 ? -22.847 -20.826 35.522 1.00 79.75 458 ASN A C 1
ATOM 3745 O O . ASN A 1 458 ? -22.612 -20.232 36.575 1.00 79.75 458 ASN A O 1
ATOM 3749 N N . GLU A 1 459 ? -23.459 -20.234 34.496 1.00 76.75 459 GLU A N 1
ATOM 3750 C CA . GLU A 1 459 ? -23.951 -18.855 34.518 1.00 76.75 459 GLU A CA 1
ATOM 3751 C C . GLU A 1 459 ? -25.143 -18.693 35.480 1.00 76.75 459 GLU A C 1
ATOM 3753 O O . GLU A 1 459 ? -25.179 -17.758 36.284 1.00 76.75 459 GLU A O 1
ATOM 3758 N N . GLU A 1 460 ? -26.076 -19.647 35.471 1.00 79.69 460 GLU A N 1
ATOM 3759 C CA . GLU A 1 460 ? -27.197 -19.734 36.417 1.00 79.69 460 GLU A CA 1
ATOM 3760 C C . GLU A 1 460 ? -26.716 -19.971 37.857 1.00 79.69 460 GLU A C 1
ATOM 3762 O O . GLU A 1 460 ? -27.178 -19.305 38.785 1.00 79.69 460 GLU A O 1
ATOM 3767 N N . GLY A 1 461 ? -25.724 -20.845 38.055 1.00 76.69 461 GLY A N 1
ATOM 3768 C CA . GLY A 1 461 ? -25.117 -21.106 39.363 1.00 76.69 461 GLY A CA 1
ATOM 3769 C C . GLY A 1 461 ? -24.401 -19.892 39.969 1.00 76.69 461 GLY A C 1
ATOM 3770 O O . GLY A 1 461 ? -24.407 -19.722 41.189 1.00 76.69 461 GLY A O 1
ATOM 3771 N N . ASN A 1 462 ? -23.827 -19.020 39.134 1.00 73.38 462 ASN A N 1
ATOM 3772 C CA . ASN A 1 462 ? -23.243 -17.747 39.562 1.00 73.38 462 ASN A CA 1
ATOM 3773 C C . ASN A 1 462 ? -24.324 -16.706 39.905 1.00 73.38 462 ASN A C 1
ATOM 3775 O O . ASN A 1 462 ? -24.228 -16.047 40.938 1.00 73.38 462 ASN A O 1
ATOM 3779 N N . LYS A 1 463 ? -25.394 -16.602 39.098 1.00 74.56 463 LYS A N 1
ATOM 3780 C CA . LYS A 1 463 ? -26.558 -15.743 39.406 1.00 74.56 463 LYS A CA 1
ATOM 3781 C C . LYS A 1 463 ? -27.243 -16.148 40.716 1.00 74.56 463 LYS A C 1
ATOM 3783 O O . LYS A 1 463 ? -27.689 -15.282 41.458 1.00 74.56 463 LYS A O 1
ATOM 3788 N N . ALA A 1 464 ? -27.263 -17.444 41.023 1.00 75.88 464 ALA A N 1
ATOM 3789 C CA . ALA A 1 464 ? -27.776 -17.999 42.274 1.00 75.88 464 ALA A CA 1
ATOM 3790 C C . ALA A 1 464 ? -26.774 -17.947 43.452 1.00 75.88 464 ALA A C 1
ATOM 3792 O O . ALA A 1 464 ? -27.064 -18.497 44.512 1.00 75.88 464 ALA A O 1
ATOM 3793 N N . GLY A 1 465 ? -25.584 -17.353 43.282 1.00 68.81 465 GLY A N 1
ATOM 3794 C CA . GLY A 1 465 ? -24.581 -17.192 44.346 1.00 68.81 465 GLY A CA 1
ATOM 3795 C C . GLY A 1 465 ? -23.875 -18.479 44.803 1.00 68.81 465 GLY A C 1
ATOM 3796 O O . GLY A 1 465 ? -23.104 -18.444 45.758 1.00 68.81 465 GLY A O 1
ATOM 3797 N N . LYS A 1 466 ? -24.091 -19.616 44.126 1.00 65.50 466 LYS A N 1
ATOM 3798 C CA . LYS A 1 466 ? -23.542 -20.937 44.500 1.00 65.50 466 LYS A CA 1
ATOM 3799 C C . LYS A 1 466 ? -22.070 -21.127 44.103 1.00 65.50 466 LYS A C 1
ATOM 3801 O O . LYS A 1 466 ? -21.440 -22.098 44.515 1.00 65.50 466 LYS A O 1
ATOM 3806 N N . ILE A 1 467 ? -21.516 -20.230 43.284 1.00 63.16 467 ILE A N 1
ATOM 3807 C CA . ILE A 1 467 ? -20.145 -20.303 42.761 1.00 63.16 467 ILE A CA 1
ATOM 3808 C C . ILE A 1 467 ? -19.421 -18.996 43.096 1.00 63.16 467 ILE A C 1
ATOM 3810 O O . ILE A 1 467 ? -19.844 -17.924 42.677 1.00 63.16 467 ILE A O 1
ATOM 3814 N N . GLY A 1 468 ? -18.305 -19.073 43.828 1.00 70.75 468 GLY A N 1
ATOM 3815 C CA . GLY A 1 468 ? -17.459 -17.905 44.092 1.00 70.75 468 GLY A CA 1
ATOM 3816 C C . GLY A 1 468 ? -16.897 -17.304 42.795 1.00 70.75 468 GLY A C 1
ATOM 3817 O O . GLY A 1 468 ? -16.481 -18.047 41.902 1.00 70.75 468 GLY A O 1
ATOM 3818 N N . LYS A 1 469 ? -16.857 -15.966 42.699 1.00 66.44 469 LYS A N 1
ATOM 3819 C CA . LYS A 1 469 ? -16.491 -15.215 41.475 1.00 66.44 469 LYS A CA 1
ATOM 3820 C C . LYS A 1 469 ? -15.177 -15.675 40.830 1.00 66.44 469 LYS A C 1
ATOM 3822 O O . LYS A 1 469 ? -15.093 -15.764 39.610 1.00 66.44 469 LYS A O 1
ATOM 3827 N N . GLU A 1 470 ? -14.179 -16.017 41.638 1.00 68.44 470 GLU A N 1
ATOM 3828 C CA . GLU A 1 470 ? -12.854 -16.453 41.179 1.00 68.44 470 GLU A CA 1
ATOM 3829 C C . GLU A 1 470 ? -12.883 -17.867 40.561 1.00 68.44 470 GLU A C 1
ATOM 3831 O O . GLU A 1 470 ? -12.359 -18.098 39.470 1.00 68.44 470 GLU A O 1
ATOM 3836 N N . LYS A 1 471 ? -13.615 -18.805 41.183 1.00 73.94 471 LYS A N 1
ATOM 3837 C CA . LYS A 1 471 ? -13.850 -20.157 40.638 1.00 73.94 471 LYS A CA 1
ATOM 3838 C C . LYS A 1 471 ? -14.727 -20.133 39.383 1.00 73.94 471 LYS A C 1
ATOM 3840 O O . LYS A 1 471 ? -14.540 -20.959 38.492 1.00 73.94 471 LYS A O 1
ATOM 3845 N N . TYR A 1 472 ? -15.672 -19.195 39.298 1.00 72.69 472 TYR A N 1
ATOM 3846 C CA . TYR A 1 472 ? -16.486 -18.985 38.101 1.00 72.69 472 TYR A CA 1
ATOM 3847 C C . TYR A 1 472 ? -15.627 -18.523 36.917 1.00 72.69 472 TYR A C 1
ATOM 3849 O O . TYR A 1 472 ? -15.714 -19.111 35.843 1.00 72.69 472 TYR A O 1
ATOM 3857 N N . GLN A 1 473 ? -14.740 -17.542 37.119 1.00 69.56 473 GLN A N 1
ATOM 3858 C CA . GLN A 1 473 ? -13.848 -17.055 36.061 1.00 69.56 473 GLN A CA 1
ATOM 3859 C C . GLN A 1 473 ? -12.916 -18.151 35.520 1.00 69.56 473 GLN A C 1
ATOM 3861 O O . GLN A 1 473 ? -12.758 -18.262 34.304 1.00 69.56 473 GLN A O 1
ATOM 3866 N N . ALA A 1 474 ? -12.367 -19.010 36.386 1.00 72.50 474 ALA A N 1
ATOM 3867 C CA . ALA A 1 474 ? -11.557 -20.153 35.957 1.00 72.50 474 ALA A CA 1
ATOM 3868 C C . ALA A 1 474 ? -12.358 -21.161 35.106 1.00 72.50 474 ALA A C 1
ATOM 3870 O O . ALA A 1 474 ? -11.892 -21.583 34.045 1.00 72.50 474 ALA A O 1
ATOM 3871 N N . LYS A 1 475 ? -13.590 -21.498 35.523 1.00 75.00 475 LYS A N 1
ATOM 3872 C CA . LYS A 1 475 ? -14.489 -22.390 34.766 1.00 75.00 475 LYS A CA 1
ATOM 3873 C C . LYS A 1 475 ? -14.911 -21.800 33.420 1.00 75.00 475 LYS A C 1
ATOM 3875 O O . LYS A 1 475 ? -14.949 -22.526 32.431 1.00 75.00 475 LYS A O 1
ATOM 3880 N N . VAL A 1 476 ? -15.211 -20.501 33.370 1.00 74.25 476 VAL A N 1
ATOM 3881 C CA . VAL A 1 476 ? -15.552 -19.794 32.124 1.00 74.25 476 VAL A CA 1
ATOM 3882 C C . VAL A 1 476 ? -14.372 -19.816 31.161 1.00 74.25 476 VAL A C 1
ATOM 3884 O O . VAL A 1 476 ? -14.561 -20.125 29.991 1.00 74.25 476 VAL A O 1
ATOM 3887 N N . TYR A 1 477 ? -13.153 -19.567 31.644 1.00 72.25 477 TYR A N 1
ATOM 3888 C CA . TYR A 1 477 ? -11.954 -19.610 30.809 1.00 72.25 477 TYR A CA 1
ATOM 3889 C C . TYR A 1 477 ? -11.699 -21.009 30.216 1.00 72.25 477 TYR A C 1
ATOM 3891 O O . TYR A 1 477 ? -11.401 -21.138 29.027 1.00 72.25 477 TYR A O 1
ATOM 3899 N N . GLU A 1 478 ? -11.864 -22.072 31.010 1.00 77.38 478 GLU A N 1
ATOM 3900 C CA . GLU A 1 478 ? -11.729 -23.454 30.531 1.00 77.38 478 GLU A CA 1
ATOM 3901 C C . GLU A 1 478 ? -12.807 -23.818 29.495 1.00 77.38 478 GLU A C 1
ATOM 3903 O O . GLU A 1 478 ? -12.498 -24.385 28.442 1.00 77.38 478 GLU A O 1
ATOM 3908 N N . LEU A 1 479 ? -14.066 -23.458 29.767 1.00 76.25 479 LEU A N 1
ATOM 3909 C CA . LEU A 1 479 ? -15.188 -23.666 28.850 1.00 76.25 479 LEU A CA 1
ATOM 3910 C C . LEU A 1 479 ? -15.005 -22.895 27.551 1.00 76.25 479 LEU A C 1
ATOM 3912 O O . LEU A 1 479 ? -15.217 -23.462 26.486 1.00 76.25 479 LEU A O 1
ATOM 3916 N N . GLN A 1 480 ? -14.558 -21.645 27.622 1.00 70.31 480 GLN A N 1
ATOM 3917 C CA . GLN A 1 480 ? -14.306 -20.816 26.451 1.00 70.31 480 GLN A CA 1
ATOM 3918 C C . GLN A 1 480 ? -13.205 -21.424 25.576 1.00 70.31 480 GLN A C 1
ATOM 3920 O O . GLN A 1 480 ? -13.385 -21.547 24.369 1.00 70.31 480 GLN A O 1
ATOM 3925 N N . LYS A 1 481 ? -12.125 -21.937 26.177 1.00 70.81 481 LYS A N 1
ATOM 3926 C CA . LYS A 1 481 ? -11.069 -22.660 25.451 1.00 70.81 481 LYS A CA 1
ATOM 3927 C C . LYS A 1 481 ? -11.584 -23.937 24.768 1.00 70.81 481 LYS A C 1
ATOM 3929 O O . LYS A 1 481 ? -11.169 -24.235 23.649 1.00 70.81 481 LYS A O 1
ATOM 3934 N N . LYS A 1 482 ? -12.480 -24.696 25.414 1.00 75.12 482 LYS A N 1
ATOM 3935 C CA . LYS A 1 482 ? -13.126 -25.878 24.805 1.00 75.12 482 LYS A CA 1
ATOM 3936 C C . LYS A 1 482 ? -14.108 -25.468 23.702 1.00 75.12 482 LYS A C 1
ATOM 3938 O O . LYS A 1 482 ? -14.083 -26.052 22.625 1.00 75.12 482 LYS A O 1
ATOM 3943 N N . MET A 1 483 ? -14.919 -24.435 23.916 1.00 70.06 483 MET A N 1
ATOM 3944 C CA . MET A 1 483 ? -15.845 -23.902 22.913 1.00 70.06 483 MET A CA 1
ATOM 3945 C C . MET A 1 483 ? -15.122 -23.362 21.682 1.00 70.06 483 MET A C 1
ATOM 3947 O O . MET A 1 483 ? -15.594 -23.596 20.581 1.00 70.06 483 MET A O 1
ATOM 3951 N N . GLU A 1 484 ? -13.961 -22.724 21.827 1.00 66.50 484 GLU A N 1
ATOM 3952 C CA . GLU A 1 484 ? -13.131 -22.305 20.688 1.00 66.50 484 GLU A CA 1
ATOM 3953 C C . GLU A 1 484 ? -12.623 -23.497 19.854 1.00 66.50 484 GLU A C 1
ATOM 3955 O O . GLU A 1 484 ? -12.396 -23.365 18.652 1.00 66.50 484 GLU A O 1
ATOM 3960 N N . ALA A 1 485 ? -12.453 -24.681 20.450 1.00 69.00 485 ALA A N 1
ATOM 3961 C CA . ALA A 1 485 ? -12.068 -25.882 19.708 1.00 69.00 485 ALA A CA 1
ATOM 3962 C C . ALA A 1 485 ? -13.239 -26.478 18.901 1.00 69.00 485 ALA A C 1
ATOM 3964 O O . ALA A 1 485 ? -13.025 -26.983 17.798 1.00 69.00 485 ALA A O 1
ATOM 3965 N N . TYR A 1 486 ? -14.467 -26.388 19.425 1.00 73.62 486 TYR A N 1
ATOM 3966 C CA . TYR A 1 486 ? -15.675 -26.983 18.831 1.00 73.62 486 TYR A CA 1
ATOM 3967 C C . TYR A 1 486 ? -16.598 -25.977 18.117 1.00 73.62 486 TYR A C 1
ATOM 3969 O O . TYR A 1 486 ? -17.489 -26.382 17.378 1.00 73.62 486 TYR A O 1
ATOM 3977 N N . GLY A 1 487 ? -16.350 -24.669 18.221 1.00 68.19 487 GLY A N 1
ATOM 3978 C CA . GLY A 1 487 ? -17.084 -23.598 17.524 1.00 68.19 487 GLY A CA 1
ATOM 3979 C C . GLY A 1 487 ? -16.924 -23.609 15.998 1.00 68.19 487 GLY A C 1
ATOM 3980 O O . GLY A 1 487 ? -17.450 -22.751 15.294 1.00 68.19 487 GLY A O 1
ATOM 3981 N N . ILE A 1 488 ? -16.206 -24.601 15.468 1.00 74.62 488 ILE A N 1
ATOM 3982 C CA . ILE A 1 488 ? -16.016 -24.848 14.041 1.00 74.62 488 ILE A CA 1
ATOM 3983 C C . ILE A 1 488 ? -17.152 -25.675 13.407 1.00 74.62 488 ILE A C 1
ATOM 3985 O O . ILE A 1 488 ? -17.194 -25.785 12.184 1.00 74.62 488 ILE A O 1
ATOM 3989 N N . VAL A 1 489 ? -18.071 -26.241 14.202 1.00 80.44 489 VAL A N 1
ATOM 3990 C CA . VAL A 1 489 ? -19.156 -27.121 13.720 1.00 80.44 489 VAL A CA 1
ATOM 3991 C C . VAL A 1 489 ? -20.128 -26.380 12.795 1.00 80.44 489 VAL A C 1
ATOM 3993 O O . VAL A 1 489 ? -20.351 -26.812 11.665 1.00 80.44 489 VAL A O 1
ATOM 3996 N N . GLU A 1 490 ? -20.631 -25.212 13.206 1.00 76.62 490 GLU A N 1
ATOM 3997 C CA . GLU A 1 490 ? -21.576 -24.412 12.409 1.00 76.62 490 GLU A CA 1
ATOM 3998 C C . GLU A 1 490 ? -21.051 -24.071 10.991 1.00 76.62 490 GLU A C 1
ATOM 4000 O O . GLU A 1 490 ? -21.767 -24.300 10.003 1.00 76.62 490 GLU A O 1
ATOM 4005 N N . PRO A 1 491 ? -19.809 -23.562 10.811 1.00 76.12 491 PRO A N 1
ATOM 4006 C CA . PRO A 1 491 ? -19.287 -23.298 9.473 1.00 76.12 491 PRO A CA 1
ATOM 4007 C C . PRO A 1 491 ? -19.047 -24.572 8.645 1.00 76.12 491 PRO A C 1
ATOM 4009 O O . PRO A 1 491 ? -19.145 -24.498 7.415 1.00 76.12 491 PRO A O 1
ATOM 4012 N N . ILE A 1 492 ? -18.762 -25.722 9.272 1.00 83.31 492 ILE A N 1
ATOM 4013 C CA . ILE A 1 492 ? -18.632 -27.014 8.577 1.00 83.31 492 ILE A CA 1
ATOM 4014 C C . ILE A 1 492 ? -20.005 -27.494 8.097 1.00 83.31 492 ILE A C 1
ATOM 4016 O O . ILE A 1 492 ? -20.168 -27.747 6.904 1.00 83.31 492 ILE A O 1
ATOM 4020 N N . GLU A 1 493 ? -21.019 -27.527 8.962 1.00 82.50 493 GLU A N 1
ATOM 4021 C CA . GLU A 1 493 ? -22.378 -27.955 8.603 1.00 82.50 493 GLU A CA 1
ATOM 4022 C C . GLU A 1 493 ? -22.968 -27.139 7.454 1.00 82.50 493 GLU A C 1
ATOM 4024 O O . GLU A 1 493 ? -23.527 -27.679 6.496 1.00 82.50 493 GLU A O 1
ATOM 4029 N N . LYS A 1 494 ? -22.837 -25.809 7.525 1.00 81.50 494 LYS A N 1
ATOM 4030 C CA . LYS A 1 494 ? -23.339 -24.908 6.481 1.00 81.50 494 LYS A CA 1
ATOM 4031 C C . LYS A 1 494 ? -22.730 -25.235 5.118 1.00 81.50 494 LYS A C 1
ATOM 4033 O O . LYS A 1 494 ? -23.369 -25.039 4.080 1.00 81.50 494 LYS A O 1
ATOM 4038 N N . LYS A 1 495 ? -21.490 -25.719 5.115 1.00 82.50 495 LYS A N 1
ATOM 4039 C CA . LYS A 1 495 ? -20.778 -26.135 3.915 1.00 82.50 495 LYS A CA 1
ATOM 4040 C C . LYS A 1 495 ? -21.187 -27.530 3.458 1.00 82.50 495 LYS A C 1
ATOM 4042 O O . LYS A 1 495 ? -21.437 -27.686 2.268 1.00 82.50 495 LYS A O 1
ATOM 4047 N N . VAL A 1 496 ? -21.329 -28.492 4.366 1.00 84.38 496 VAL A N 1
ATOM 4048 C CA . VAL A 1 496 ? -21.824 -29.847 4.061 1.00 84.38 496 VAL A CA 1
ATOM 4049 C C . VAL A 1 496 ? -23.203 -29.772 3.402 1.00 84.38 496 VAL A C 1
ATOM 4051 O O . VAL A 1 496 ? -23.347 -30.195 2.257 1.00 84.38 496 VAL A O 1
ATOM 4054 N N . LYS A 1 497 ? -24.155 -29.045 4.006 1.00 83.62 497 LYS A N 1
ATOM 4055 C CA . LYS A 1 497 ? -25.503 -28.799 3.446 1.00 83.62 497 LYS A CA 1
ATOM 4056 C C . LYS A 1 497 ? -25.473 -28.209 2.034 1.00 83.62 497 LYS A C 1
ATOM 4058 O O . LYS A 1 497 ? -26.375 -28.420 1.224 1.00 83.62 497 LYS A O 1
ATOM 4063 N N . ARG A 1 498 ? -24.456 -27.404 1.720 1.00 82.31 498 ARG A N 1
ATOM 4064 C CA . ARG A 1 498 ? -24.269 -26.837 0.380 1.00 82.31 498 ARG A CA 1
ATOM 4065 C C . ARG A 1 498 ? -23.703 -27.871 -0.597 1.00 82.31 498 ARG A C 1
ATOM 4067 O O . ARG A 1 498 ? -24.129 -27.883 -1.750 1.00 82.31 498 ARG A O 1
ATOM 4074 N N . LEU A 1 499 ? -22.718 -28.661 -0.178 1.00 82.44 499 LEU A N 1
ATOM 4075 C CA . LEU A 1 499 ? -22.103 -29.690 -1.015 1.00 82.44 499 LEU A CA 1
ATOM 4076 C C . LEU A 1 499 ? -23.115 -30.794 -1.343 1.00 82.44 499 LEU A C 1
ATOM 4078 O O . LEU A 1 499 ? -23.234 -31.152 -2.508 1.00 82.44 499 LEU A O 1
ATOM 4082 N N . GLU A 1 500 ? -23.932 -31.214 -0.378 1.00 82.62 500 GLU A N 1
ATOM 4083 C CA . GLU A 1 500 ? -25.020 -32.183 -0.577 1.00 82.62 500 GLU A CA 1
ATOM 4084 C C . GLU A 1 500 ? -26.028 -31.711 -1.633 1.00 82.62 500 GLU A C 1
ATOM 4086 O O . GLU A 1 500 ? -26.350 -32.451 -2.561 1.00 82.62 500 GLU A O 1
ATOM 4091 N N . LYS A 1 501 ? -26.446 -30.437 -1.586 1.00 80.81 501 LYS A N 1
ATOM 4092 C CA . LYS A 1 501 ? -27.303 -29.845 -2.632 1.00 80.81 501 LYS A CA 1
ATOM 4093 C C . LYS A 1 501 ? -26.663 -29.898 -4.021 1.00 80.81 501 LYS A C 1
ATOM 4095 O O . LYS A 1 501 ? -27.356 -30.086 -5.013 1.00 80.81 501 LYS A O 1
ATOM 4100 N N . LEU A 1 502 ? -25.346 -29.713 -4.117 1.00 78.19 502 LEU A N 1
ATOM 4101 C CA . LEU A 1 502 ? -24.626 -29.781 -5.394 1.00 78.19 502 LEU A CA 1
ATOM 4102 C C . LEU A 1 502 ? -24.453 -31.225 -5.887 1.00 78.19 502 LEU A C 1
ATOM 4104 O O . LEU A 1 502 ? -24.476 -31.451 -7.097 1.00 78.19 502 LEU A O 1
ATOM 4108 N N . GLN A 1 503 ? -24.324 -32.179 -4.965 1.00 79.12 503 GLN A N 1
ATOM 4109 C CA . GLN A 1 503 ? -24.273 -33.609 -5.255 1.00 79.12 503 GLN A CA 1
ATOM 4110 C C . GLN A 1 503 ? -25.623 -34.121 -5.771 1.00 79.12 503 GLN A C 1
ATOM 4112 O O . GLN A 1 503 ? -25.655 -34.838 -6.768 1.00 79.12 503 GLN A O 1
ATOM 4117 N N . GLN A 1 504 ? -26.736 -33.662 -5.184 1.00 78.25 504 GLN A N 1
ATOM 4118 C CA . GLN A 1 504 ? -28.097 -33.922 -5.678 1.00 78.25 504 GLN A CA 1
ATOM 4119 C C . GLN A 1 504 ? -28.323 -33.380 -7.102 1.00 78.25 504 GLN A C 1
ATOM 4121 O O . GLN A 1 504 ? -29.066 -33.970 -7.877 1.00 78.25 504 GLN A O 1
ATOM 4126 N N . CYS A 1 505 ? -27.632 -32.302 -7.493 1.00 72.69 505 CYS A N 1
ATOM 4127 C CA . CYS A 1 505 ? -27.624 -31.797 -8.872 1.00 72.69 505 CYS A CA 1
ATOM 4128 C C . CYS A 1 505 ? -26.662 -32.552 -9.820 1.00 72.69 505 CYS A C 1
ATOM 4130 O O . CYS A 1 505 ? -26.347 -32.040 -10.896 1.00 72.69 505 CYS A O 1
ATOM 4132 N N . GLY A 1 506 ? -26.140 -33.719 -9.427 1.00 70.12 506 GLY A N 1
ATOM 4133 C CA . GLY A 1 506 ? -25.278 -34.568 -10.257 1.00 70.12 506 GLY A CA 1
ATOM 4134 C C . GLY A 1 506 ? -23.820 -34.106 -10.386 1.00 70.12 506 GLY A C 1
ATOM 4135 O O . GLY A 1 506 ? -23.088 -34.622 -11.233 1.00 70.12 506 GLY A O 1
ATOM 4136 N N . LYS A 1 507 ? -23.355 -33.135 -9.583 1.00 73.94 507 LYS A N 1
ATOM 4137 C CA . LYS A 1 507 ? -21.955 -32.671 -9.623 1.00 73.94 507 LYS A CA 1
ATOM 4138 C C . LYS A 1 507 ? -21.087 -33.445 -8.633 1.00 73.94 507 LYS A C 1
ATOM 4140 O O . LYS A 1 507 ? -21.413 -33.530 -7.454 1.00 73.94 507 LYS A O 1
ATOM 4145 N N . LYS A 1 508 ? -19.924 -33.931 -9.087 1.00 74.69 508 LYS A N 1
ATOM 4146 C CA . LYS A 1 508 ? -18.885 -34.470 -8.192 1.00 74.69 508 LYS A CA 1
ATOM 4147 C C . LYS A 1 508 ? -18.344 -33.337 -7.317 1.00 74.69 508 LYS A C 1
ATOM 4149 O O . LYS A 1 508 ? -17.872 -32.326 -7.841 1.00 74.69 508 LYS A O 1
ATOM 4154 N N . VAL A 1 509 ? -18.415 -33.507 -6.002 1.00 78.50 509 VAL A N 1
ATOM 4155 C CA . VAL A 1 509 ? -17.976 -32.521 -5.010 1.00 78.50 509 VAL A CA 1
ATOM 4156 C C . VAL A 1 509 ? -17.111 -33.182 -3.944 1.00 78.50 509 VAL A C 1
ATOM 4158 O O . VAL A 1 509 ? -17.229 -34.375 -3.683 1.00 78.50 509 VAL A O 1
ATOM 4161 N N . SER A 1 510 ? -16.217 -32.405 -3.347 1.00 81.50 510 SER A N 1
ATOM 4162 C CA . SER A 1 510 ? -15.340 -32.844 -2.262 1.00 81.50 510 SER A CA 1
ATOM 4163 C C . SER A 1 510 ? -15.291 -31.779 -1.172 1.00 81.50 510 SER A C 1
ATOM 4165 O O . SER A 1 510 ? -15.459 -30.586 -1.433 1.00 81.50 510 SER A O 1
ATOM 4167 N N . PHE A 1 511 ? -15.038 -32.188 0.062 1.00 84.12 511 PHE A N 1
ATOM 4168 C CA . PHE A 1 511 ? -14.859 -31.283 1.182 1.00 84.12 511 PHE A CA 1
ATOM 4169 C C . PHE A 1 511 ? -13.444 -30.686 1.162 1.00 84.12 511 PHE A C 1
ATOM 4171 O O . PHE A 1 511 ? -12.471 -31.348 1.515 1.00 84.12 511 PHE A O 1
ATOM 4178 N N . VAL A 1 512 ? -13.327 -29.432 0.710 1.00 84.06 512 VAL A N 1
ATOM 4179 C CA . VAL A 1 512 ? -12.036 -28.765 0.439 1.00 84.06 512 VAL A CA 1
ATOM 4180 C C . VAL A 1 512 ? -11.954 -27.403 1.117 1.00 84.06 512 VAL A C 1
ATOM 4182 O O . VAL A 1 512 ? -12.888 -26.622 0.973 1.00 84.06 512 VAL A O 1
ATOM 4185 N N . GLU A 1 513 ? -10.861 -27.050 1.803 1.00 81.88 513 GLU A N 1
ATOM 4186 C CA . GLU A 1 513 ? -10.684 -25.721 2.431 1.00 81.88 513 GLU A CA 1
ATOM 4187 C C . GLU A 1 513 ? -10.752 -24.590 1.387 1.00 81.88 513 GLU A C 1
ATOM 4189 O O . GLU A 1 513 ? -9.935 -24.516 0.475 1.00 81.88 513 GLU A O 1
ATOM 4194 N N . GLU A 1 514 ? -11.725 -23.682 1.515 1.00 78.12 514 GLU A N 1
ATOM 4195 C CA . GLU A 1 514 ? -12.009 -22.671 0.485 1.00 78.12 514 GLU A CA 1
ATOM 4196 C C . GLU A 1 514 ? -11.102 -21.442 0.596 1.00 78.12 514 GLU A C 1
ATOM 4198 O O . GLU A 1 514 ? -10.726 -20.857 -0.423 1.00 78.12 514 GLU A O 1
ATOM 4203 N N . ARG A 1 515 ? -10.717 -21.045 1.817 1.00 75.00 515 ARG A N 1
ATOM 4204 C CA . ARG A 1 515 ? -10.024 -19.769 2.057 1.00 75.00 515 ARG A CA 1
ATOM 4205 C C . ARG A 1 515 ? -8.655 -19.715 1.405 1.00 75.00 515 ARG A C 1
ATOM 4207 O O . ARG A 1 515 ? -8.289 -18.671 0.869 1.00 75.00 515 ARG A O 1
ATOM 4214 N N . GLY A 1 516 ? -7.918 -20.826 1.411 1.00 76.88 516 GLY A N 1
ATOM 4215 C CA . GLY A 1 516 ? -6.613 -20.905 0.757 1.00 76.88 516 GLY A CA 1
ATOM 4216 C C . GLY A 1 516 ? -6.708 -20.573 -0.737 1.00 76.88 516 GLY A C 1
ATOM 4217 O O . GLY A 1 516 ? -5.981 -19.712 -1.234 1.00 76.88 516 GLY A O 1
ATOM 4218 N N . TYR A 1 517 ? -7.685 -21.153 -1.440 1.00 79.06 517 TYR A N 1
ATOM 4219 C CA . TYR A 1 517 ? -7.927 -20.870 -2.859 1.00 79.06 517 TYR A CA 1
ATOM 4220 C C . TYR A 1 517 ? -8.525 -19.473 -3.101 1.00 79.06 517 TYR A C 1
ATOM 4222 O O . TYR A 1 517 ? -8.197 -18.818 -4.094 1.00 79.06 517 TYR A O 1
ATOM 4230 N N . GLU A 1 518 ? -9.364 -18.959 -2.197 1.00 76.06 518 GLU A N 1
ATOM 4231 C CA . GLU A 1 518 ? -9.853 -17.572 -2.274 1.00 76.06 518 GLU A CA 1
ATOM 4232 C C . GLU A 1 518 ? -8.733 -16.542 -2.091 1.00 76.06 518 GLU A C 1
ATOM 4234 O O . GLU A 1 518 ? -8.760 -15.483 -2.732 1.00 76.06 518 GLU A O 1
ATOM 4239 N N . HIS A 1 519 ? -7.725 -16.867 -1.278 1.00 73.75 519 HIS A N 1
ATOM 4240 C CA . HIS A 1 519 ? -6.504 -16.082 -1.151 1.00 73.75 519 HIS A CA 1
ATOM 4241 C C . HIS A 1 519 ? -5.656 -16.124 -2.426 1.00 73.75 519 HIS A C 1
ATOM 4243 O O . HIS A 1 519 ? -5.269 -15.053 -2.891 1.00 73.75 519 HIS A O 1
ATOM 4249 N N . LEU A 1 520 ? -5.471 -17.294 -3.054 1.00 75.38 520 LEU A N 1
ATOM 4250 C CA . LEU A 1 520 ? -4.755 -17.429 -4.337 1.00 75.38 520 LEU A CA 1
ATOM 4251 C C . LEU A 1 520 ? -5.400 -16.623 -5.477 1.00 75.38 520 LEU A C 1
ATOM 4253 O O . LEU A 1 520 ? -4.715 -16.055 -6.328 1.00 75.38 520 LEU A O 1
ATOM 4257 N N . LYS A 1 521 ? -6.735 -16.542 -5.502 1.00 72.19 521 LYS A N 1
ATOM 4258 C CA . LYS A 1 521 ? -7.476 -15.754 -6.502 1.00 72.19 521 LYS A CA 1
ATOM 4259 C C . LYS A 1 521 ? -7.577 -14.259 -6.144 1.00 72.19 521 LYS A C 1
ATOM 4261 O O . LYS A 1 521 ? -8.070 -13.481 -6.954 1.00 72.19 521 LYS A O 1
ATOM 4266 N N . ASN A 1 522 ? -7.096 -13.847 -4.965 1.00 63.94 522 ASN A N 1
ATOM 4267 C CA . ASN A 1 522 ? -7.201 -12.489 -4.410 1.00 63.94 522 ASN A CA 1
ATOM 4268 C C . ASN A 1 522 ? -8.653 -11.979 -4.246 1.00 63.94 522 ASN A C 1
ATOM 4270 O O . ASN A 1 522 ? -8.903 -10.778 -4.225 1.00 63.94 522 ASN A O 1
ATOM 4274 N N . LYS A 1 523 ? -9.636 -12.872 -4.061 1.00 52.00 523 LYS A N 1
ATOM 4275 C CA . LYS A 1 523 ? -11.055 -12.485 -3.886 1.00 52.00 523 LYS A CA 1
ATOM 4276 C C . LYS A 1 523 ? -11.301 -11.688 -2.595 1.00 52.00 523 LYS A C 1
ATOM 4278 O O . LYS A 1 523 ? -12.280 -10.961 -2.480 1.00 52.00 523 LYS A O 1
ATOM 4283 N N . THR A 1 524 ? -10.403 -11.808 -1.617 1.00 47.78 524 THR A N 1
ATOM 4284 C CA . THR A 1 524 ? -10.474 -11.066 -0.351 1.00 47.78 524 THR A CA 1
ATOM 4285 C C . THR A 1 524 ? -9.964 -9.624 -0.457 1.00 47.78 524 THR A C 1
ATOM 4287 O O . THR A 1 524 ? -10.059 -8.890 0.525 1.00 47.78 524 THR A O 1
ATOM 4290 N N . GLY A 1 525 ? -9.403 -9.205 -1.602 1.00 48.59 525 GLY A N 1
ATOM 4291 C CA . GLY A 1 525 ? -8.889 -7.846 -1.814 1.00 48.59 525 GLY A CA 1
ATOM 4292 C C . GLY A 1 525 ? -7.728 -7.458 -0.887 1.00 48.59 525 GLY A C 1
ATOM 4293 O O . GLY A 1 525 ? -7.348 -6.290 -0.824 1.00 48.59 525 GLY A O 1
ATOM 4294 N N . LYS A 1 526 ? -7.157 -8.413 -0.140 1.00 49.44 526 LYS A N 1
ATOM 4295 C CA . LYS A 1 526 ? -6.049 -8.182 0.803 1.00 49.44 526 LYS A CA 1
ATOM 4296 C C . LYS A 1 526 ? -4.679 -8.188 0.112 1.00 49.44 526 LYS A C 1
ATOM 4298 O O . LYS A 1 526 ? -3.712 -7.698 0.688 1.00 49.44 526 LYS A O 1
ATOM 4303 N N . ARG A 1 527 ? -4.592 -8.688 -1.127 1.00 54.16 527 ARG A N 1
ATOM 4304 C CA . ARG A 1 527 ? -3.344 -8.877 -1.891 1.00 54.16 527 ARG A CA 1
ATOM 4305 C C . ARG A 1 527 ? -3.226 -7.953 -3.106 1.00 54.16 527 ARG A C 1
ATOM 4307 O O . ARG A 1 527 ? -2.631 -8.280 -4.126 1.00 54.16 527 ARG A O 1
ATOM 4314 N N . LYS A 1 528 ? -3.719 -6.719 -2.980 1.00 52.44 528 LYS A N 1
ATOM 4315 C CA . LYS A 1 528 ? -3.631 -5.692 -4.035 1.00 52.44 528 LYS A CA 1
ATOM 4316 C C . LYS A 1 528 ? -2.199 -5.168 -4.311 1.00 52.44 528 LYS A C 1
ATOM 4318 O O . LYS A 1 528 ? -2.020 -4.260 -5.121 1.00 52.44 528 LYS A O 1
ATOM 4323 N N . TRP A 1 529 ? -1.187 -5.698 -3.622 1.00 51.38 529 TRP A N 1
ATOM 4324 C CA . TRP A 1 529 ? 0.231 -5.322 -3.734 1.00 51.38 529 TRP A CA 1
ATOM 4325 C C . TRP A 1 529 ? 0.998 -6.215 -4.716 1.00 51.38 529 TRP A C 1
ATOM 4327 O O . TRP A 1 529 ? 2.040 -5.810 -5.214 1.00 51.38 529 TRP A O 1
ATOM 4337 N N . GLU A 1 530 ? 0.476 -7.403 -5.031 1.00 54.69 530 GLU A N 1
ATOM 4338 C CA . GLU A 1 530 ? 1.155 -8.379 -5.888 1.00 54.69 530 GLU A CA 1
ATOM 4339 C C . GLU A 1 530 ? 1.278 -7.848 -7.319 1.00 54.69 530 GLU A C 1
ATOM 4341 O O . GLU A 1 530 ? 2.383 -7.631 -7.807 1.00 54.69 530 GLU A O 1
ATOM 4346 N N . THR A 1 531 ? 0.158 -7.546 -7.978 1.00 54.69 531 THR A N 1
ATOM 4347 C CA . THR A 1 531 ? 0.107 -7.044 -9.364 1.00 54.69 531 THR A CA 1
ATOM 4348 C C . THR A 1 531 ? 1.064 -5.869 -9.648 1.00 54.69 531 THR A C 1
ATOM 4350 O O . THR A 1 531 ? 1.817 -5.957 -10.619 1.00 54.69 531 THR A O 1
ATOM 4353 N N . PRO A 1 532 ? 1.114 -4.781 -8.845 1.00 52.69 532 PRO A N 1
ATOM 4354 C CA . PRO A 1 532 ? 2.048 -3.683 -9.097 1.00 52.69 532 PRO A CA 1
ATOM 4355 C C . PRO A 1 532 ? 3.511 -4.065 -8.843 1.00 52.69 532 PRO A C 1
ATOM 4357 O O . PRO A 1 532 ? 4.374 -3.580 -9.566 1.00 52.69 532 PRO A O 1
ATOM 4360 N N . ILE A 1 533 ? 3.815 -4.946 -7.883 1.00 58.41 533 ILE A N 1
ATOM 4361 C CA . ILE A 1 533 ? 5.185 -5.436 -7.647 1.00 58.41 533 ILE A CA 1
ATOM 4362 C C . ILE A 1 533 ? 5.646 -6.312 -8.816 1.00 58.41 533 ILE A C 1
ATOM 4364 O O . ILE A 1 533 ? 6.742 -6.113 -9.337 1.00 58.41 533 ILE A O 1
ATOM 4368 N N . PHE A 1 534 ? 4.790 -7.219 -9.289 1.00 57.25 534 PHE A N 1
ATOM 4369 C CA . PHE A 1 534 ? 5.034 -8.024 -10.486 1.00 57.25 534 PHE A CA 1
ATOM 4370 C C . PHE A 1 534 ? 5.300 -7.143 -11.710 1.00 57.25 534 PHE A C 1
ATOM 4372 O O . PHE A 1 534 ? 6.292 -7.340 -12.410 1.00 57.25 534 PHE A O 1
ATOM 4379 N N . LEU A 1 535 ? 4.467 -6.125 -11.931 1.00 56.97 535 LEU A N 1
ATOM 4380 C CA . LEU A 1 535 ? 4.652 -5.160 -13.014 1.00 56.97 535 LEU A CA 1
ATOM 4381 C C . LEU A 1 535 ? 5.946 -4.347 -12.854 1.00 56.97 535 LEU A C 1
ATOM 4383 O O . LEU A 1 535 ? 6.661 -4.166 -13.836 1.00 56.97 535 LEU A O 1
ATOM 4387 N N . LEU A 1 536 ? 6.286 -3.900 -11.641 1.00 58.19 536 LEU A N 1
ATOM 4388 C CA . LEU A 1 536 ? 7.524 -3.170 -11.338 1.00 58.19 536 LEU A CA 1
ATOM 4389 C C . LEU A 1 536 ? 8.777 -4.011 -11.599 1.00 58.19 536 LEU A C 1
ATOM 4391 O O . LEU A 1 536 ? 9.745 -3.508 -12.166 1.00 58.19 536 LEU A O 1
ATOM 4395 N N . LEU A 1 537 ? 8.760 -5.288 -11.220 1.00 60.09 537 LEU A N 1
ATOM 4396 C CA . LEU A 1 537 ? 9.871 -6.220 -11.422 1.00 60.09 537 LEU A CA 1
ATOM 4397 C C . LEU A 1 537 ? 10.059 -6.563 -12.900 1.00 60.09 537 LEU A C 1
ATOM 4399 O O . LEU A 1 537 ? 11.172 -6.480 -13.425 1.00 60.09 537 LEU A O 1
ATOM 4403 N N . VAL A 1 538 ? 8.960 -6.870 -13.591 1.00 61.06 538 VAL A N 1
ATOM 4404 C CA . VAL A 1 538 ? 8.939 -7.104 -15.040 1.00 61.06 538 VAL A CA 1
ATOM 4405 C C . VAL A 1 538 ? 9.420 -5.852 -15.788 1.00 61.06 538 VAL A C 1
ATOM 4407 O O . VAL A 1 538 ? 10.236 -5.947 -16.707 1.00 61.06 538 VAL A O 1
ATOM 4410 N N . PHE A 1 539 ? 9.025 -4.658 -15.342 1.00 63.06 539 PHE A N 1
ATOM 4411 C CA . PHE A 1 539 ? 9.501 -3.387 -15.888 1.00 63.06 539 PHE A CA 1
ATOM 4412 C C . PHE A 1 539 ? 10.987 -3.116 -15.586 1.00 63.06 539 PHE A C 1
ATOM 4414 O O . PHE A 1 539 ? 11.720 -2.643 -16.457 1.00 63.06 539 PHE A O 1
ATOM 4421 N N . ALA A 1 540 ? 11.481 -3.452 -14.391 1.00 60.06 540 ALA A N 1
ATOM 4422 C CA . ALA A 1 540 ? 12.890 -3.299 -14.023 1.00 60.06 540 ALA A CA 1
ATOM 4423 C C . ALA A 1 540 ? 13.810 -4.194 -14.877 1.00 60.06 540 ALA A C 1
ATOM 4425 O O . ALA A 1 540 ? 14.840 -3.728 -15.379 1.00 60.06 540 ALA A O 1
ATOM 4426 N N . LEU A 1 541 ? 13.401 -5.444 -15.124 1.00 61.09 541 LEU A N 1
ATOM 4427 C CA . LEU A 1 541 ? 14.078 -6.365 -16.048 1.00 61.09 541 LEU A CA 1
ATOM 4428 C C . LEU A 1 541 ? 14.114 -5.801 -17.478 1.00 61.09 541 LEU A C 1
ATOM 4430 O O . LEU A 1 541 ? 15.153 -5.823 -18.146 1.00 61.09 541 LEU A O 1
ATOM 4434 N N . GLN A 1 542 ? 13.006 -5.203 -17.926 1.00 63.12 542 GLN A N 1
ATOM 4435 C CA . GLN A 1 542 ? 12.893 -4.577 -19.247 1.00 63.12 542 GLN A CA 1
ATOM 4436 C C . GLN A 1 542 ? 13.780 -3.348 -19.417 1.00 63.12 542 GLN A C 1
ATOM 4438 O O . GLN A 1 542 ? 14.404 -3.181 -20.467 1.00 63.12 542 GLN A O 1
ATOM 4443 N N . LEU A 1 543 ? 13.874 -2.484 -18.405 1.00 57.19 543 LEU A N 1
ATOM 4444 C CA . LEU A 1 543 ? 14.754 -1.314 -18.447 1.00 57.19 543 LEU A CA 1
ATOM 4445 C C . LEU A 1 543 ? 16.229 -1.715 -18.581 1.00 57.19 543 LEU A C 1
ATOM 4447 O O . LEU A 1 543 ? 16.986 -1.014 -19.262 1.00 57.19 543 LEU A O 1
ATOM 4451 N N . GLY A 1 544 ? 16.616 -2.856 -17.998 1.00 59.97 544 GLY A N 1
ATOM 4452 C CA . GLY A 1 544 ? 17.911 -3.494 -18.233 1.00 59.97 544 GLY A CA 1
ATOM 4453 C C . GLY A 1 544 ? 18.127 -3.789 -19.719 1.00 59.97 544 GLY A C 1
ATOM 4454 O O . GLY A 1 544 ? 19.029 -3.217 -20.331 1.00 59.97 544 GLY A O 1
ATOM 4455 N N . MET A 1 545 ? 17.239 -4.576 -20.330 1.00 59.44 545 MET A N 1
ATOM 4456 C CA . MET A 1 545 ? 17.333 -5.003 -21.740 1.00 59.44 545 MET A CA 1
ATOM 4457 C C . MET A 1 545 ? 17.225 -3.853 -22.755 1.00 59.44 545 MET A C 1
ATOM 4459 O O . MET A 1 545 ? 17.928 -3.823 -23.766 1.00 59.44 545 MET A O 1
ATOM 4463 N N . ILE A 1 546 ? 16.395 -2.843 -22.485 1.00 56.91 546 ILE A N 1
ATOM 4464 C CA . ILE A 1 546 ? 16.253 -1.653 -23.342 1.00 56.91 546 ILE A CA 1
ATOM 4465 C C . ILE A 1 546 ? 17.499 -0.754 -23.266 1.00 56.91 546 ILE A C 1
ATOM 4467 O O . ILE A 1 546 ? 17.753 0.041 -24.178 1.00 56.91 546 ILE A O 1
ATOM 4471 N N . SER A 1 547 ? 18.302 -0.851 -22.204 1.00 52.00 547 SER A N 1
ATOM 4472 C CA . SER A 1 547 ? 19.532 -0.067 -22.091 1.00 52.00 547 SER A CA 1
ATOM 4473 C C . SER A 1 547 ? 20.638 -0.532 -23.047 1.00 52.00 547 SER A C 1
ATOM 4475 O O . SER A 1 547 ? 21.325 0.325 -23.603 1.00 52.00 547 SER A O 1
ATOM 4477 N N . ASP A 1 548 ? 20.703 -1.827 -23.390 1.00 53.81 548 ASP A N 1
ATOM 4478 C CA . ASP A 1 548 ? 21.522 -2.309 -24.522 1.00 53.81 548 ASP A CA 1
ATOM 4479 C C . ASP A 1 548 ? 21.094 -1.682 -25.821 1.00 53.81 548 ASP A C 1
ATOM 4481 O O . ASP A 1 548 ? 21.906 -1.313 -26.670 1.00 53.81 548 ASP A O 1
ATOM 4485 N N . LEU A 1 549 ? 19.785 -1.480 -25.959 1.00 51.41 549 LEU A N 1
ATOM 4486 C CA . LEU A 1 549 ? 19.256 -0.812 -27.118 1.00 51.41 549 LEU A CA 1
ATOM 4487 C C . LEU A 1 549 ? 19.625 0.695 -27.183 1.00 51.41 549 LEU A C 1
ATOM 4489 O O . LEU A 1 549 ? 19.034 1.454 -27.959 1.00 51.41 549 LEU A O 1
ATOM 4493 N N . LYS A 1 550 ? 20.568 1.194 -26.383 1.00 47.09 550 LYS A N 1
ATOM 4494 C CA . LYS A 1 550 ? 21.056 2.578 -26.447 1.00 47.09 550 LYS A CA 1
ATOM 4495 C C . LYS A 1 550 ? 22.546 2.707 -26.769 1.00 47.09 550 LYS A C 1
ATOM 4497 O O . LYS A 1 550 ? 22.903 3.767 -27.276 1.00 47.09 550 LYS A O 1
ATOM 4502 N N . ASN A 1 551 ? 23.370 1.676 -26.580 1.00 54.31 551 ASN A N 1
ATOM 4503 C CA . ASN A 1 551 ? 24.802 1.755 -26.888 1.00 54.31 551 ASN A CA 1
ATOM 4504 C C . ASN A 1 551 ? 25.031 1.769 -28.405 1.00 54.31 551 ASN A C 1
ATOM 4506 O O . ASN A 1 551 ? 24.875 0.755 -29.077 1.00 54.31 551 ASN A O 1
ATOM 4510 N N . LYS A 1 552 ? 25.331 2.953 -28.956 1.00 49.12 552 LYS A N 1
ATOM 4511 C CA . LYS A 1 552 ? 25.415 3.201 -30.407 1.00 49.12 552 LYS A CA 1
ATOM 4512 C C . LYS A 1 552 ? 26.565 2.457 -31.102 1.00 49.12 552 LYS A C 1
ATOM 4514 O O . LYS A 1 552 ? 26.371 2.072 -32.248 1.00 49.12 552 LYS A O 1
ATOM 4519 N N . SER A 1 553 ? 27.692 2.240 -30.422 1.00 49.38 553 SER A N 1
ATOM 4520 C CA . SER A 1 553 ? 28.944 1.751 -31.021 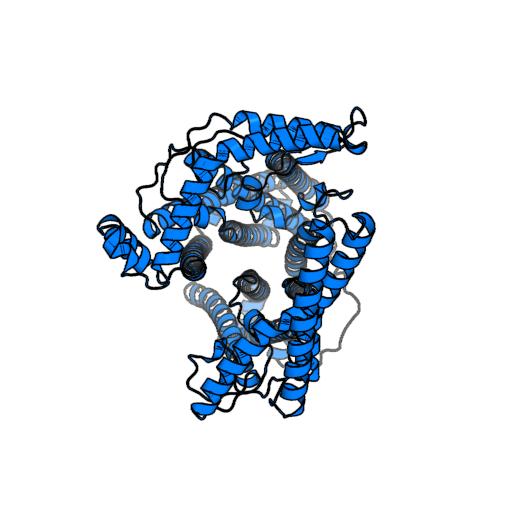1.00 49.38 553 SER A CA 1
ATOM 4521 C C . SER A 1 553 ? 28.826 0.347 -31.622 1.00 49.38 553 SER A C 1
ATOM 4523 O O . SER A 1 553 ? 28.981 0.179 -32.823 1.00 49.38 553 SER A O 1
ATOM 4525 N N . TRP A 1 554 ? 28.448 -0.660 -30.835 1.00 55.72 554 TRP A N 1
ATOM 4526 C CA . TRP A 1 554 ? 28.369 -2.047 -31.323 1.00 55.72 554 TRP A CA 1
ATOM 4527 C C . TRP A 1 554 ? 27.199 -2.297 -32.284 1.00 55.72 554 TRP A C 1
ATOM 4529 O O . TRP A 1 554 ? 27.215 -3.233 -33.077 1.00 55.72 554 TRP A O 1
ATOM 4539 N N . ARG A 1 555 ? 26.161 -1.457 -32.237 1.00 58.00 555 ARG A N 1
ATOM 4540 C CA . ARG A 1 555 ? 24.955 -1.608 -33.064 1.00 58.00 555 ARG A CA 1
ATOM 4541 C C . ARG A 1 555 ? 25.173 -1.300 -34.530 1.00 58.00 555 ARG A C 1
ATOM 4543 O O . ARG A 1 555 ? 24.434 -1.831 -35.349 1.00 58.00 555 ARG A O 1
ATOM 4550 N N . GLN A 1 556 ? 26.081 -0.383 -34.848 1.00 60.62 556 GLN A N 1
ATOM 4551 C CA . GLN A 1 556 ? 26.394 -0.064 -36.238 1.00 60.62 556 GLN A CA 1
ATOM 4552 C C . GLN A 1 556 ? 27.063 -1.276 -36.894 1.00 60.62 556 GLN A C 1
ATOM 4554 O O . GLN A 1 556 ? 26.588 -1.729 -37.930 1.00 60.62 556 GLN A O 1
ATOM 4559 N N . SER A 1 557 ? 28.012 -1.907 -36.198 1.00 60.75 557 SER A N 1
ATOM 4560 C CA . SER A 1 557 ? 28.644 -3.164 -36.616 1.00 60.75 557 SER A CA 1
ATOM 4561 C C . SER A 1 557 ? 27.647 -4.327 -36.718 1.00 60.75 557 SER A C 1
ATOM 4563 O O . SER A 1 557 ? 27.644 -5.061 -37.700 1.00 60.75 557 SER A O 1
ATOM 4565 N N . LEU A 1 558 ? 26.727 -4.461 -35.753 1.00 62.22 558 LEU A N 1
ATOM 4566 C CA . LEU A 1 558 ? 25.697 -5.512 -35.763 1.00 62.22 558 LEU A CA 1
ATOM 4567 C C . LEU A 1 558 ? 24.590 -5.286 -36.804 1.00 62.22 558 LEU A C 1
ATOM 4569 O O . LEU A 1 558 ? 23.891 -6.220 -37.173 1.00 62.22 558 LEU A O 1
ATOM 4573 N N . ARG A 1 559 ? 24.382 -4.049 -37.266 1.00 61.12 559 ARG A N 1
ATOM 4574 C CA . ARG A 1 559 ? 23.439 -3.737 -38.355 1.00 61.12 559 ARG A CA 1
ATOM 4575 C C . ARG A 1 559 ? 24.053 -3.937 -39.735 1.00 61.12 559 ARG A C 1
ATOM 4577 O O . ARG A 1 559 ? 23.289 -4.135 -40.671 1.00 61.12 559 ARG A O 1
ATOM 4584 N N . ALA A 1 560 ? 25.379 -3.882 -39.840 1.00 65.44 560 ALA A N 1
ATOM 4585 C CA . ALA A 1 560 ? 26.114 -4.135 -41.075 1.00 65.44 560 ALA A CA 1
ATOM 4586 C C . ALA A 1 560 ? 26.157 -5.630 -41.450 1.00 65.44 560 ALA A C 1
ATOM 4588 O O . ALA A 1 560 ? 26.533 -5.980 -42.560 1.00 65.44 560 ALA A O 1
ATOM 4589 N N . THR A 1 561 ? 25.758 -6.527 -40.544 1.00 67.12 561 THR A N 1
ATOM 4590 C CA . THR A 1 561 ? 25.746 -7.977 -40.770 1.00 67.12 561 THR A CA 1
ATOM 4591 C C . THR A 1 561 ? 24.424 -8.448 -41.393 1.00 67.12 561 THR A C 1
ATOM 4593 O O . THR A 1 561 ? 23.349 -8.044 -40.946 1.00 67.12 561 THR A O 1
ATOM 4596 N N . TYR A 1 562 ? 24.492 -9.378 -42.356 1.00 54.91 562 TYR A N 1
ATOM 4597 C CA . TYR A 1 562 ? 23.370 -9.868 -43.185 1.00 54.91 562 TYR A CA 1
ATOM 4598 C C . TYR A 1 562 ? 22.099 -10.269 -42.404 1.00 54.91 562 TYR A C 1
ATOM 4600 O O . TYR A 1 562 ? 20.987 -9.942 -42.807 1.00 54.91 562 TYR A O 1
ATOM 4608 N N . LYS A 1 563 ? 22.236 -10.910 -41.232 1.00 61.91 563 LYS A N 1
ATOM 4609 C CA . LYS A 1 563 ? 21.091 -11.279 -40.370 1.00 61.91 563 LYS A CA 1
ATOM 4610 C C . LYS A 1 563 ? 20.813 -10.271 -39.244 1.00 61.91 563 LYS A C 1
ATOM 4612 O O . LYS A 1 563 ? 19.801 -10.373 -38.567 1.00 61.91 563 LYS A O 1
ATOM 4617 N N . GLY A 1 564 ? 21.667 -9.285 -38.993 1.00 60.00 564 GLY A N 1
ATOM 4618 C CA . GLY A 1 564 ? 21.766 -8.653 -37.675 1.00 60.00 564 GLY A CA 1
ATOM 4619 C C . GLY A 1 564 ? 20.631 -7.703 -37.259 1.00 60.00 564 GLY A C 1
ATOM 4620 O O . GLY A 1 564 ? 20.342 -7.587 -36.068 1.00 60.00 564 GLY A O 1
ATOM 4621 N N . ARG A 1 565 ? 19.927 -7.040 -38.191 1.00 64.25 565 ARG A N 1
ATOM 4622 C CA . ARG A 1 565 ? 18.959 -5.974 -37.836 1.00 64.25 565 ARG A CA 1
ATOM 4623 C C . ARG A 1 565 ? 17.628 -6.492 -37.274 1.00 64.25 565 ARG A C 1
ATOM 4625 O O . ARG A 1 565 ? 17.228 -6.068 -36.188 1.00 64.25 565 ARG A O 1
ATOM 4632 N N . ASN A 1 566 ? 16.941 -7.373 -38.002 1.00 67.75 566 ASN A N 1
ATOM 4633 C CA . ASN A 1 566 ? 15.614 -7.876 -37.617 1.00 67.75 566 ASN A CA 1
ATOM 4634 C C . ASN A 1 566 ? 15.700 -9.173 -36.805 1.00 67.75 566 ASN A C 1
ATOM 4636 O O . ASN A 1 566 ? 14.940 -9.347 -35.855 1.00 67.75 566 ASN A O 1
ATOM 4640 N N . TYR A 1 567 ? 16.664 -10.044 -37.109 1.00 72.88 567 TYR A N 1
ATOM 4641 C CA . TYR A 1 567 ? 16.830 -11.318 -36.409 1.00 72.88 567 TYR A CA 1
ATOM 4642 C C . TYR A 1 567 ? 17.180 -11.121 -34.928 1.00 72.88 567 TYR A C 1
ATOM 4644 O O . TYR A 1 567 ? 16.523 -11.682 -34.056 1.00 72.88 567 TYR A O 1
ATOM 4652 N N . VAL A 1 568 ? 18.166 -10.268 -34.617 1.00 72.00 568 VAL A N 1
ATOM 4653 C CA . VAL A 1 568 ? 18.592 -10.002 -33.227 1.00 72.00 568 VAL A CA 1
ATOM 4654 C C . VAL A 1 568 ? 17.500 -9.277 -32.446 1.00 72.00 568 VAL A C 1
ATOM 4656 O O . VAL A 1 568 ? 17.318 -9.524 -31.256 1.00 72.00 568 VAL A O 1
ATOM 4659 N N . PHE A 1 569 ? 16.735 -8.412 -33.115 1.00 72.94 569 PHE A N 1
ATOM 4660 C CA . PHE A 1 569 ? 15.588 -7.742 -32.516 1.00 72.94 569 PHE A CA 1
ATOM 4661 C C . PHE A 1 569 ? 14.508 -8.737 -32.078 1.00 72.94 569 PHE A C 1
ATOM 4663 O O . PHE A 1 569 ? 14.127 -8.754 -30.907 1.00 72.94 569 PHE A O 1
ATOM 4670 N N . TRP A 1 570 ? 14.058 -9.602 -32.989 1.00 76.00 570 TRP A N 1
ATOM 4671 C CA . TRP A 1 570 ? 13.050 -10.611 -32.674 1.00 76.00 570 TRP A CA 1
ATOM 4672 C C . TRP A 1 570 ? 13.554 -11.624 -31.649 1.00 76.00 570 TRP A C 1
ATOM 4674 O O . TRP A 1 570 ? 12.828 -11.935 -30.710 1.00 76.00 570 TRP A O 1
ATOM 4684 N N . LYS A 1 571 ? 14.816 -12.065 -31.735 1.00 78.38 571 LYS A N 1
ATOM 4685 C CA . LYS A 1 571 ? 15.410 -12.963 -30.731 1.00 78.38 571 LYS A CA 1
ATOM 4686 C C . LYS A 1 571 ? 15.471 -12.326 -29.339 1.00 78.38 571 LYS A C 1
ATOM 4688 O O . LYS A 1 571 ? 15.134 -12.998 -28.371 1.00 78.38 571 LYS A O 1
ATOM 4693 N N . LYS A 1 572 ? 15.801 -11.033 -29.222 1.00 76.19 572 LYS A N 1
ATOM 4694 C CA . LYS A 1 572 ? 15.738 -10.300 -27.941 1.00 76.19 572 LYS A CA 1
ATOM 4695 C C . LYS A 1 572 ? 14.303 -10.123 -27.434 1.00 76.19 572 LYS A C 1
ATOM 4697 O O . LYS A 1 572 ? 14.080 -10.221 -26.232 1.00 76.19 572 LYS A O 1
ATOM 4702 N N . GLY A 1 573 ? 13.337 -9.879 -28.322 1.00 76.44 573 GLY A N 1
ATOM 4703 C CA . GLY A 1 573 ? 11.916 -9.801 -27.967 1.00 76.44 573 GLY A CA 1
ATOM 4704 C C . GLY A 1 573 ? 11.365 -11.133 -27.446 1.00 76.44 573 GLY A C 1
ATOM 4705 O O . GLY A 1 573 ? 10.748 -11.170 -26.385 1.00 76.44 573 GLY A O 1
ATOM 4706 N N . ILE A 1 574 ? 11.663 -12.233 -28.142 1.00 82.38 574 ILE A N 1
ATOM 4707 C CA . ILE A 1 574 ? 11.300 -13.598 -27.732 1.00 82.38 574 ILE A CA 1
ATOM 4708 C C . ILE A 1 574 ? 11.964 -13.949 -26.399 1.00 82.38 574 ILE A C 1
ATOM 4710 O O . ILE A 1 574 ? 11.307 -14.467 -25.501 1.00 82.38 574 ILE A O 1
ATOM 4714 N N . LEU A 1 575 ? 13.247 -13.617 -26.229 1.00 79.31 575 LEU A N 1
ATOM 4715 C CA . LEU A 1 575 ? 13.944 -13.832 -24.966 1.00 79.31 575 LEU A CA 1
ATOM 4716 C C . LEU A 1 575 ? 13.288 -13.062 -23.816 1.00 79.31 575 LEU A C 1
ATOM 4718 O O . LEU A 1 575 ? 13.088 -13.618 -22.740 1.00 79.31 575 LEU A O 1
ATOM 4722 N N . LEU A 1 576 ? 12.938 -11.794 -24.040 1.00 77.25 576 LEU A N 1
ATOM 4723 C CA . LEU A 1 576 ? 12.265 -10.974 -23.040 1.00 77.25 576 LEU A CA 1
ATOM 4724 C C . LEU A 1 576 ? 10.929 -11.593 -22.624 1.00 77.25 576 LEU A C 1
ATOM 4726 O O . LEU A 1 576 ? 10.624 -11.632 -21.431 1.00 77.25 576 LEU A O 1
ATOM 4730 N N . PHE A 1 577 ? 10.159 -12.084 -23.595 1.00 83.06 577 PHE A N 1
ATOM 4731 C CA . PHE A 1 577 ? 8.911 -12.789 -23.341 1.00 83.06 577 PHE A CA 1
ATOM 4732 C C . PHE A 1 577 ? 9.152 -14.043 -22.492 1.00 83.06 577 PHE A C 1
ATOM 4734 O O . PHE A 1 577 ? 8.553 -14.166 -21.427 1.00 83.06 577 PHE A O 1
ATOM 4741 N N . MET A 1 578 ? 10.083 -14.917 -22.899 1.00 84.50 578 MET A N 1
ATOM 4742 C CA . MET A 1 578 ? 10.381 -16.163 -22.180 1.00 84.50 578 MET A CA 1
ATOM 4743 C C . MET A 1 578 ? 10.873 -1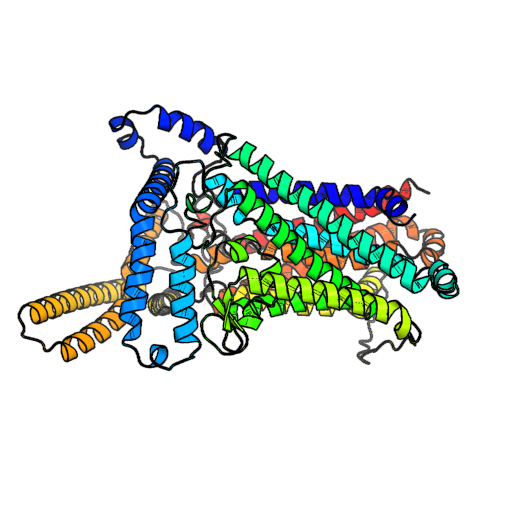5.913 -20.752 1.00 84.50 578 MET A C 1
ATOM 4745 O O . MET A 1 578 ? 10.358 -16.512 -19.813 1.00 84.50 578 MET A O 1
ATOM 4749 N N . VAL A 1 579 ? 11.827 -14.997 -20.560 1.00 79.44 579 VAL A N 1
ATOM 4750 C CA . VAL A 1 579 ? 12.369 -14.698 -19.225 1.00 79.44 579 VAL A CA 1
ATOM 4751 C C . VAL A 1 579 ? 11.300 -14.080 -18.327 1.00 79.44 579 VAL A C 1
ATOM 4753 O O . VAL A 1 579 ? 11.178 -14.485 -17.175 1.00 79.44 579 VAL A O 1
ATOM 4756 N N . SER A 1 580 ? 10.489 -13.150 -18.844 1.00 79.06 580 SER A N 1
ATOM 4757 C CA . SER A 1 580 ? 9.395 -12.546 -18.066 1.00 79.06 580 SER A CA 1
ATOM 4758 C C . SER A 1 580 ? 8.338 -13.584 -17.685 1.00 79.06 580 SER A C 1
ATOM 4760 O O . SER A 1 580 ? 7.874 -13.596 -16.548 1.00 79.06 580 SER A O 1
ATOM 4762 N N . PHE A 1 581 ? 7.996 -14.480 -18.613 1.00 84.81 581 PHE A N 1
ATOM 4763 C CA . PHE A 1 581 ? 7.046 -15.564 -18.384 1.00 84.81 581 PHE A CA 1
ATOM 4764 C C . PHE A 1 581 ? 7.528 -16.517 -17.280 1.00 84.81 581 PHE A C 1
ATOM 4766 O O . PHE A 1 581 ? 6.802 -16.754 -16.315 1.00 84.81 581 PHE A O 1
ATOM 4773 N N . VAL A 1 582 ? 8.779 -16.989 -17.365 1.00 85.94 582 VAL A N 1
ATOM 4774 C CA . VAL A 1 582 ? 9.381 -17.876 -16.354 1.00 85.94 582 VAL A CA 1
ATOM 4775 C C . VAL A 1 582 ? 9.492 -17.179 -14.995 1.00 85.94 582 VAL A C 1
ATOM 4777 O O . VAL A 1 582 ? 9.139 -17.773 -13.978 1.00 85.94 582 VAL A O 1
ATOM 4780 N N . PHE A 1 583 ? 9.910 -15.909 -14.956 1.00 81.12 583 PHE A N 1
ATOM 4781 C CA . PHE A 1 583 ? 9.956 -15.126 -13.715 1.00 81.12 583 PHE A CA 1
ATOM 4782 C C . PHE A 1 583 ? 8.579 -15.027 -13.050 1.00 81.12 583 PHE A C 1
ATOM 4784 O O . PHE A 1 583 ? 8.467 -15.239 -11.844 1.00 81.12 583 PHE A O 1
ATOM 4791 N N . CYS A 1 584 ? 7.525 -14.736 -13.818 1.00 79.31 584 CYS A N 1
ATOM 4792 C CA . CYS A 1 584 ? 6.163 -14.682 -13.289 1.00 79.31 584 CYS A CA 1
ATOM 4793 C C . CYS A 1 584 ? 5.723 -16.028 -12.700 1.00 79.31 584 CYS A C 1
ATOM 4795 O O . CYS A 1 584 ? 5.183 -16.047 -11.596 1.00 79.31 584 CYS A O 1
ATOM 4797 N N . LEU A 1 585 ? 5.981 -17.141 -13.394 1.00 84.88 585 LEU A N 1
ATOM 4798 C CA . LEU A 1 585 ? 5.633 -18.476 -12.897 1.00 84.88 585 LEU A CA 1
ATOM 4799 C C . LEU A 1 585 ? 6.372 -18.828 -11.603 1.00 84.88 585 LEU A C 1
ATOM 4801 O O . LEU A 1 585 ? 5.753 -19.323 -10.666 1.00 84.88 585 LEU A O 1
ATOM 4805 N N . LEU A 1 586 ? 7.670 -18.530 -11.521 1.00 84.50 586 LEU A N 1
ATOM 4806 C CA . LEU A 1 586 ? 8.470 -18.784 -10.324 1.00 84.50 586 LEU A CA 1
ATOM 4807 C C . LEU A 1 586 ? 7.959 -18.009 -9.103 1.00 84.50 586 LEU A C 1
ATOM 4809 O O . LEU A 1 586 ? 7.871 -18.549 -8.004 1.00 84.50 586 LEU A O 1
ATOM 4813 N N . LEU A 1 587 ? 7.579 -16.749 -9.291 1.00 78.44 587 LEU A N 1
ATOM 4814 C CA . LEU A 1 587 ? 7.006 -15.934 -8.222 1.00 78.44 587 LEU A CA 1
ATOM 4815 C C . LEU A 1 587 ? 5.599 -16.415 -7.819 1.00 78.44 587 LEU A C 1
ATOM 4817 O O . LEU A 1 587 ? 5.281 -16.401 -6.632 1.00 78.44 587 LEU A O 1
ATOM 4821 N N . TYR A 1 588 ? 4.780 -16.894 -8.765 1.00 80.56 588 TYR A N 1
ATOM 4822 C CA . TYR A 1 588 ? 3.513 -17.563 -8.437 1.00 80.56 588 TYR A CA 1
ATOM 4823 C C . TYR A 1 588 ? 3.725 -18.876 -7.682 1.00 80.56 588 TYR A C 1
ATOM 4825 O O . TYR A 1 588 ? 2.968 -19.172 -6.762 1.00 80.56 588 TYR A O 1
ATOM 4833 N N . ALA A 1 589 ? 4.773 -19.635 -8.001 1.00 84.31 589 ALA A N 1
ATOM 4834 C CA . ALA A 1 589 ? 5.119 -20.842 -7.257 1.00 84.31 589 ALA A CA 1
ATOM 4835 C C . ALA A 1 589 ? 5.488 -20.523 -5.798 1.00 84.31 589 ALA A C 1
ATOM 4837 O O . ALA A 1 589 ? 5.012 -21.196 -4.886 1.00 84.31 589 ALA A O 1
ATOM 4838 N N . VAL A 1 590 ? 6.266 -19.457 -5.558 1.00 80.88 590 VAL A N 1
ATOM 4839 C CA . VAL A 1 590 ? 6.571 -18.973 -4.196 1.00 80.88 590 VAL A CA 1
ATOM 4840 C C . VAL A 1 590 ? 5.303 -18.566 -3.445 1.00 80.88 590 VAL A C 1
ATOM 4842 O O . VAL A 1 590 ? 5.193 -18.803 -2.238 1.00 80.88 590 VAL A O 1
ATOM 4845 N N . ASP A 1 591 ? 4.343 -17.967 -4.142 1.00 76.69 591 ASP A N 1
ATOM 4846 C CA . ASP A 1 591 ? 3.070 -17.565 -3.557 1.00 76.69 591 ASP A CA 1
ATOM 4847 C C . ASP A 1 591 ? 2.201 -18.774 -3.162 1.00 76.69 591 ASP A C 1
ATOM 4849 O O . ASP A 1 591 ? 1.796 -18.900 -2.003 1.00 76.69 591 ASP A O 1
ATOM 4853 N N . VAL A 1 592 ? 2.013 -19.729 -4.081 1.00 82.06 592 VAL A N 1
ATOM 4854 C CA . VAL A 1 592 ? 1.312 -20.998 -3.814 1.00 82.06 592 VAL A CA 1
ATOM 4855 C C . VAL A 1 592 ? 1.962 -21.737 -2.645 1.00 82.06 592 VAL A C 1
ATOM 4857 O O . VAL A 1 592 ? 1.269 -22.146 -1.712 1.00 82.06 592 VAL A O 1
ATOM 4860 N N . TYR A 1 593 ? 3.294 -21.847 -2.650 1.00 83.50 593 TYR A N 1
ATOM 4861 C CA . TYR A 1 593 ? 4.050 -22.451 -1.555 1.00 83.50 593 TYR A CA 1
ATOM 4862 C C . TYR A 1 593 ? 3.782 -21.742 -0.227 1.00 83.50 593 TYR A C 1
ATOM 4864 O O . TYR A 1 593 ? 3.574 -22.380 0.803 1.00 83.50 593 TYR A O 1
ATOM 4872 N N . SER A 1 594 ? 3.744 -20.412 -0.241 1.00 76.38 594 SER A N 1
ATOM 4873 C CA . SER A 1 594 ? 3.544 -19.635 0.975 1.00 76.38 594 SER A CA 1
ATOM 4874 C C . SER A 1 594 ? 2.146 -19.773 1.557 1.00 76.38 594 SER A C 1
ATOM 4876 O O . SER A 1 594 ? 2.019 -19.831 2.778 1.00 76.38 594 SER A O 1
ATOM 4878 N N . ILE A 1 595 ? 1.122 -19.871 0.709 1.00 77.56 595 ILE A N 1
ATOM 4879 C CA . ILE A 1 595 ? -0.253 -20.122 1.150 1.00 77.56 595 ILE A CA 1
ATOM 4880 C C . ILE A 1 595 ? -0.399 -21.552 1.663 1.00 77.56 595 ILE A C 1
ATOM 4882 O O . ILE A 1 595 ? -1.040 -21.738 2.693 1.00 77.56 595 ILE A O 1
ATOM 4886 N N . ASN A 1 596 ? 0.232 -22.536 1.016 1.00 81.31 596 ASN A N 1
ATOM 4887 C CA . ASN A 1 596 ? 0.173 -23.934 1.448 1.00 81.31 596 ASN A CA 1
ATOM 4888 C C . ASN A 1 596 ? 0.745 -24.155 2.864 1.00 81.31 596 ASN A C 1
ATOM 4890 O O . ASN A 1 596 ? 0.325 -25.055 3.583 1.00 81.31 596 ASN A O 1
ATOM 4894 N N . GLN A 1 597 ? 1.686 -23.309 3.297 1.00 76.81 597 GLN A N 1
ATOM 4895 C CA . GLN A 1 597 ? 2.213 -23.347 4.667 1.00 76.81 597 GLN A CA 1
ATOM 4896 C C . GLN A 1 597 ? 1.189 -22.882 5.719 1.00 76.81 597 GLN A C 1
ATOM 4898 O O . GLN A 1 597 ? 1.294 -23.254 6.885 1.00 76.81 597 GLN A O 1
ATOM 4903 N N . VAL A 1 598 ? 0.200 -22.072 5.325 1.00 73.44 598 VAL A N 1
ATOM 4904 C CA . VAL A 1 598 ? -0.806 -21.487 6.230 1.00 73.44 598 VAL A CA 1
ATOM 4905 C C . VAL A 1 598 ? -2.142 -22.226 6.142 1.00 73.44 598 VAL A C 1
ATOM 4907 O O . VAL A 1 598 ? -2.762 -22.506 7.166 1.00 73.44 598 VAL A O 1
ATOM 4910 N N . TYR A 1 599 ? -2.577 -22.561 4.930 1.00 77.62 599 TYR A N 1
ATOM 4911 C CA . TYR A 1 599 ? -3.816 -23.277 4.645 1.00 77.62 599 TYR A CA 1
ATOM 4912 C C . TYR A 1 599 ? -3.483 -24.636 4.022 1.00 77.62 599 TYR A C 1
ATOM 4914 O O . TYR A 1 599 ? -2.673 -24.674 3.098 1.00 77.62 599 TYR A O 1
ATOM 4922 N N . PRO A 1 600 ? -4.099 -25.743 4.469 1.00 76.88 600 PRO A N 1
ATOM 4923 C CA . PRO A 1 600 ? -3.841 -27.060 3.894 1.00 76.88 600 PRO A CA 1
ATOM 4924 C C . PRO A 1 600 ? -4.403 -27.155 2.465 1.00 76.88 600 PRO A C 1
ATOM 4926 O O . PRO A 1 600 ? -5.583 -27.436 2.265 1.00 76.88 600 PRO A O 1
ATOM 4929 N N . LEU A 1 601 ? -3.561 -26.928 1.452 1.00 80.69 601 LEU A N 1
ATOM 4930 C CA . LEU A 1 601 ? -3.922 -27.061 0.035 1.00 80.69 601 LEU A CA 1
ATOM 4931 C C . LEU A 1 601 ? -3.588 -28.473 -0.463 1.00 80.69 601 LEU A C 1
ATOM 4933 O O . LEU A 1 601 ? -2.699 -28.655 -1.291 1.00 80.69 601 LEU A O 1
ATOM 4937 N N . GLN A 1 602 ? -4.256 -29.493 0.077 1.00 78.62 602 GLN A N 1
ATOM 4938 C CA . GLN A 1 602 ? -3.952 -30.892 -0.256 1.00 78.62 602 GLN A CA 1
ATOM 4939 C C . GLN A 1 602 ? -4.772 -31.409 -1.453 1.00 78.62 602 GLN A C 1
ATOM 4941 O O . GLN A 1 602 ? -4.245 -32.137 -2.292 1.00 78.62 602 GLN A O 1
ATOM 4946 N N . GLN A 1 603 ? -6.037 -30.992 -1.606 1.00 82.62 603 GLN A N 1
ATOM 4947 C CA . GLN A 1 603 ? -6.926 -31.519 -2.657 1.00 82.62 603 GLN A CA 1
ATOM 4948 C C . GLN A 1 603 ? -6.888 -30.726 -3.978 1.00 82.62 603 GLN A C 1
ATOM 4950 O O . GLN A 1 603 ? -7.905 -30.196 -4.426 1.00 82.62 603 GLN A O 1
ATOM 4955 N N . TRP A 1 604 ? -5.743 -30.674 -4.662 1.00 83.19 604 TRP A N 1
ATOM 4956 C CA . TRP A 1 604 ? -5.657 -30.035 -5.990 1.00 83.19 604 TRP A CA 1
ATOM 4957 C C . TRP A 1 604 ? -6.448 -30.771 -7.082 1.00 83.19 604 TRP A C 1
ATOM 4959 O O . TRP A 1 604 ? -6.909 -30.149 -8.041 1.00 83.19 604 TRP A O 1
ATOM 4969 N N . ASN A 1 605 ? -6.642 -32.082 -6.920 1.00 85.25 605 ASN A N 1
ATOM 4970 C CA . ASN A 1 605 ? -7.386 -32.924 -7.861 1.00 85.25 605 ASN A CA 1
ATOM 4971 C C . ASN A 1 605 ? -8.909 -32.828 -7.690 1.00 85.25 605 ASN A C 1
ATOM 4973 O O . ASN A 1 605 ? -9.643 -33.306 -8.554 1.00 85.25 605 ASN A O 1
ATOM 4977 N N . ALA A 1 606 ? -9.397 -32.202 -6.613 1.00 83.44 606 ALA A N 1
ATOM 4978 C CA . ALA A 1 606 ? -10.830 -32.071 -6.389 1.00 83.44 606 ALA A CA 1
ATOM 4979 C C . ALA A 1 606 ? -11.494 -31.181 -7.463 1.00 83.44 606 ALA A C 1
ATOM 4981 O O . ALA A 1 606 ? -10.850 -30.270 -8.000 1.00 83.44 606 ALA A O 1
ATOM 4982 N N . PRO A 1 607 ? -12.783 -31.403 -7.783 1.00 83.25 607 PRO A N 1
ATOM 4983 C CA . PRO A 1 607 ? -13.508 -30.588 -8.754 1.00 83.25 607 PRO A CA 1
ATOM 4984 C C . PRO A 1 607 ? -13.679 -29.146 -8.269 1.00 83.25 607 PRO A C 1
ATOM 4986 O O . PRO A 1 607 ? -14.038 -28.918 -7.111 1.00 83.25 607 PRO A O 1
ATOM 4989 N N . ILE A 1 608 ? -13.520 -28.162 -9.161 1.00 81.81 608 ILE A N 1
ATOM 4990 C CA . ILE A 1 608 ? -13.677 -26.738 -8.813 1.00 81.81 608 ILE A CA 1
ATOM 4991 C C . ILE A 1 608 ? -15.086 -26.374 -8.323 1.00 81.81 608 ILE A C 1
ATOM 4993 O O . ILE A 1 608 ? -15.248 -25.405 -7.581 1.00 81.81 608 ILE A O 1
ATOM 4997 N N . ALA A 1 609 ? -16.097 -27.172 -8.685 1.00 77.38 609 ALA A N 1
ATOM 4998 C CA . ALA A 1 609 ? -17.471 -27.040 -8.199 1.00 77.38 609 ALA A CA 1
ATOM 4999 C C . ALA A 1 609 ? -17.577 -27.119 -6.662 1.00 77.38 609 ALA A C 1
ATOM 5001 O O . ALA A 1 609 ? -18.497 -26.541 -6.081 1.00 77.38 609 ALA A O 1
ATOM 5002 N N . SER A 1 610 ? -16.605 -27.772 -6.016 1.00 79.50 610 SER A N 1
ATOM 5003 C CA . SER A 1 610 ? -16.474 -27.871 -4.559 1.00 79.50 610 SER A CA 1
ATOM 5004 C C . SER A 1 610 ? -16.187 -26.526 -3.883 1.00 79.50 610 SER A C 1
ATOM 5006 O O . SER A 1 610 ? -16.449 -26.368 -2.696 1.00 79.50 610 SER A O 1
ATOM 5008 N N . LEU A 1 611 ? -15.658 -25.545 -4.627 1.00 79.69 611 LEU A N 1
ATOM 5009 C CA . LEU A 1 611 ? -15.326 -24.213 -4.121 1.00 79.69 611 LEU A CA 1
ATOM 5010 C C . LEU A 1 611 ? -16.424 -23.196 -4.460 1.00 79.69 611 LEU A C 1
ATOM 5012 O O . LEU A 1 611 ? -16.963 -23.177 -5.570 1.00 79.69 611 LEU A O 1
ATOM 5016 N N . GLN A 1 612 ? -16.658 -22.210 -3.585 1.00 73.50 612 GLN A N 1
ATOM 5017 C CA . GLN A 1 612 ? -17.487 -21.037 -3.934 1.00 73.50 612 GLN A CA 1
ATOM 5018 C C . GLN A 1 612 ? -17.026 -20.317 -5.198 1.00 73.50 612 GLN A C 1
ATOM 5020 O O . GLN A 1 612 ? -17.848 -19.790 -5.947 1.00 73.50 612 GLN A O 1
ATOM 5025 N N . LEU A 1 613 ? -15.716 -20.311 -5.438 1.00 69.69 613 LEU A N 1
ATOM 5026 C CA . LEU A 1 613 ? -15.093 -19.724 -6.620 1.00 69.69 613 LEU A CA 1
ATOM 5027 C C . LEU A 1 613 ? -15.563 -20.361 -7.931 1.00 69.69 613 LEU A C 1
ATOM 5029 O O . LEU A 1 613 ? -15.568 -19.675 -8.953 1.00 69.69 613 LEU A O 1
ATOM 5033 N N . GLY A 1 614 ? -15.941 -21.640 -7.890 1.00 66.75 614 GLY A N 1
ATOM 5034 C CA . GLY A 1 614 ? -16.378 -22.430 -9.034 1.00 66.75 614 GLY A CA 1
ATOM 5035 C C . GLY A 1 614 ? -17.870 -22.350 -9.333 1.00 66.75 614 GLY A C 1
ATOM 5036 O O . GLY A 1 614 ? -18.305 -22.960 -10.302 1.00 66.75 614 GLY A O 1
ATOM 5037 N N . LYS A 1 615 ? -18.666 -21.593 -8.557 1.00 68.38 615 LYS A N 1
ATOM 5038 C CA . LYS A 1 615 ? -20.134 -21.536 -8.726 1.00 68.38 615 LYS A CA 1
ATOM 5039 C C . LYS A 1 615 ? -20.561 -21.178 -10.159 1.00 68.38 615 LYS A C 1
ATOM 5041 O O . LYS A 1 615 ? -21.549 -21.715 -10.646 1.00 68.38 615 LYS A O 1
ATOM 5046 N N . ASN A 1 616 ? -19.799 -20.306 -10.822 1.00 65.69 616 ASN A N 1
ATOM 5047 C CA . ASN A 1 616 ? -20.082 -19.824 -12.177 1.00 65.69 616 ASN A CA 1
ATOM 5048 C C . ASN A 1 616 ? -19.244 -20.526 -13.261 1.00 65.69 616 ASN A C 1
ATOM 5050 O O . ASN A 1 616 ? -19.299 -20.124 -14.418 1.00 65.69 616 ASN A O 1
ATOM 5054 N N . VAL A 1 617 ? -18.438 -21.531 -12.907 1.00 68.25 617 VAL A N 1
ATOM 5055 C CA . VAL A 1 617 ? -17.625 -22.276 -13.875 1.00 68.25 617 VAL A CA 1
ATOM 5056 C C . VAL A 1 617 ? -18.452 -23.456 -14.374 1.00 68.25 617 VAL A C 1
ATOM 5058 O O . VAL A 1 617 ? -18.859 -24.310 -13.591 1.00 68.25 617 VAL A O 1
ATOM 5061 N N . TRP A 1 618 ? -18.745 -23.477 -15.674 1.00 63.59 618 TRP A N 1
ATOM 5062 C CA . TRP A 1 618 ? -19.607 -24.498 -16.286 1.00 63.59 618 TRP A CA 1
ATOM 5063 C C . TRP A 1 618 ? -18.842 -25.768 -16.680 1.00 63.59 618 TRP A C 1
ATOM 5065 O O . TRP A 1 618 ? -19.451 -26.791 -16.968 1.00 63.59 618 TRP A O 1
ATOM 5075 N N . ILE A 1 619 ? -17.507 -25.714 -16.660 1.00 72.31 619 ILE A N 1
ATOM 5076 C CA . ILE A 1 619 ? -16.623 -26.812 -17.054 1.00 72.31 619 ILE A CA 1
ATOM 5077 C C . ILE A 1 619 ? -16.198 -27.600 -15.806 1.00 72.31 619 ILE A C 1
ATOM 5079 O O . ILE A 1 619 ? -15.730 -27.015 -14.824 1.00 72.31 619 ILE A O 1
ATOM 5083 N N . ASN A 1 620 ? -16.314 -28.930 -15.857 1.00 73.81 620 ASN A N 1
ATOM 5084 C CA . ASN A 1 620 ? -15.800 -29.832 -14.824 1.00 73.81 620 ASN A CA 1
ATOM 5085 C C . ASN A 1 620 ? -14.271 -29.935 -14.927 1.00 73.81 620 ASN A C 1
ATOM 5087 O O . ASN A 1 620 ? -13.736 -30.801 -15.611 1.00 73.81 620 ASN A O 1
ATOM 5091 N N . VAL A 1 621 ? -13.573 -29.026 -14.248 1.00 83.62 621 VAL A N 1
ATOM 5092 C CA . VAL A 1 621 ? -12.104 -28.972 -14.188 1.00 83.62 621 VAL A CA 1
ATOM 5093 C C . VAL A 1 621 ? -11.646 -29.157 -12.740 1.00 83.62 621 VAL A C 1
ATOM 5095 O O . VAL A 1 621 ? -12.332 -28.730 -11.805 1.00 83.62 621 VAL A O 1
ATOM 5098 N N . SER A 1 622 ? -10.486 -29.786 -12.538 1.00 86.75 622 SER A N 1
ATOM 5099 C CA . SER A 1 622 ? -9.853 -29.850 -11.218 1.00 86.75 622 SER A CA 1
ATOM 5100 C C . SER A 1 622 ? -9.398 -28.464 -10.755 1.00 86.75 622 SER A C 1
ATOM 5102 O O . SER A 1 622 ? -9.103 -27.574 -11.560 1.00 86.75 622 SER A O 1
ATOM 5104 N N . ILE A 1 623 ? -9.311 -28.265 -9.441 1.00 85.12 623 ILE A N 1
ATOM 5105 C CA . ILE A 1 623 ? -8.828 -27.005 -8.864 1.00 85.12 623 ILE A CA 1
ATOM 5106 C C . ILE A 1 623 ? -7.410 -26.685 -9.371 1.00 85.12 623 ILE A C 1
ATOM 5108 O O . ILE A 1 623 ? -7.136 -25.548 -9.760 1.00 85.12 623 ILE A O 1
ATOM 5112 N N . GLY A 1 624 ? -6.531 -27.689 -9.443 1.00 85.31 624 GLY A N 1
ATOM 5113 C CA . GLY A 1 624 ? -5.165 -27.548 -9.952 1.00 85.31 624 GLY A CA 1
ATOM 5114 C C . GLY A 1 624 ? -5.102 -27.064 -11.395 1.00 85.31 624 GLY A C 1
ATOM 5115 O O . GLY A 1 624 ? -4.406 -26.090 -11.679 1.00 85.31 624 GLY A O 1
ATOM 5116 N N . CYS A 1 625 ? -5.870 -27.677 -12.299 1.00 86.19 625 CYS A N 1
ATOM 5117 C CA . CYS A 1 625 ? -5.879 -27.270 -13.702 1.00 86.19 625 CYS A CA 1
ATOM 5118 C C . CYS A 1 625 ? -6.420 -25.838 -13.866 1.00 86.19 625 CYS A C 1
ATOM 5120 O O . CYS A 1 625 ? -5.811 -25.034 -14.568 1.00 86.19 625 CYS A O 1
ATOM 5122 N N . TYR A 1 626 ? -7.467 -25.458 -13.123 1.00 86.19 626 TYR A N 1
ATOM 5123 C CA . TYR A 1 626 ? -7.980 -24.084 -13.141 1.00 86.19 626 TYR A CA 1
ATOM 5124 C C . TYR A 1 626 ? -6.932 -23.042 -12.722 1.00 86.19 626 TYR A C 1
ATOM 5126 O O . TYR A 1 626 ? -6.742 -22.041 -13.418 1.00 86.19 626 TYR A O 1
ATOM 5134 N N . PHE A 1 627 ? -6.245 -23.255 -11.593 1.00 84.62 627 PHE A N 1
ATOM 5135 C CA . PHE A 1 627 ? -5.224 -22.315 -11.120 1.00 84.62 627 PHE A CA 1
ATOM 5136 C C . PHE A 1 627 ? -3.993 -22.297 -12.029 1.00 84.62 627 PHE A C 1
ATOM 5138 O O . PHE A 1 627 ? -3.445 -21.222 -12.273 1.00 84.62 627 PHE A O 1
ATOM 5145 N N . LEU A 1 628 ? -3.602 -23.440 -12.600 1.00 86.75 628 LEU A N 1
ATOM 5146 C CA . LEU A 1 628 ? -2.529 -23.508 -13.589 1.00 86.75 628 LEU A CA 1
ATOM 5147 C C . LEU A 1 628 ? -2.854 -22.646 -14.816 1.00 86.75 628 LEU A C 1
ATOM 5149 O O . LEU A 1 628 ? -2.061 -21.778 -15.181 1.00 86.75 628 LEU A O 1
ATOM 5153 N N . THR A 1 629 ? -4.042 -22.813 -15.408 1.00 84.44 629 THR A N 1
ATOM 5154 C CA . THR A 1 629 ? -4.487 -21.998 -16.547 1.00 84.44 629 THR A CA 1
ATOM 5155 C C . THR A 1 629 ? -4.568 -20.519 -16.171 1.00 84.44 629 THR A C 1
ATOM 5157 O O . THR A 1 629 ? -4.100 -19.661 -16.917 1.00 84.44 629 THR A O 1
ATOM 5160 N N . TYR A 1 630 ? -5.100 -20.204 -14.989 1.00 83.75 630 TYR A N 1
ATOM 5161 C CA . TYR A 1 630 ? -5.184 -18.835 -14.486 1.00 83.75 630 TYR A CA 1
ATOM 5162 C C . TYR A 1 630 ? -3.807 -18.157 -14.376 1.00 83.75 630 TYR A C 1
ATOM 5164 O O . TYR A 1 630 ? -3.637 -17.026 -14.844 1.00 83.75 630 TYR A O 1
ATOM 5172 N N . TYR A 1 631 ? -2.810 -18.840 -13.806 1.00 84.81 631 TYR A N 1
ATOM 5173 C CA . TYR A 1 631 ? -1.451 -18.309 -13.693 1.00 84.81 631 TYR A CA 1
ATOM 5174 C C . TYR A 1 631 ? -0.739 -18.227 -15.043 1.00 84.81 631 TYR A C 1
ATOM 5176 O O . TYR A 1 631 ? -0.065 -17.228 -15.298 1.00 84.81 631 TYR A O 1
ATOM 5184 N N . MET A 1 632 ? -0.936 -19.204 -15.935 1.00 84.25 632 MET A N 1
ATOM 5185 C CA . MET A 1 632 ? -0.387 -19.164 -17.294 1.00 84.25 632 MET A CA 1
ATOM 5186 C C . MET A 1 632 ? -0.914 -17.965 -18.086 1.00 84.25 632 MET A C 1
ATOM 5188 O O . MET A 1 632 ? -0.122 -17.213 -18.652 1.00 84.25 632 MET A O 1
ATOM 5192 N N . VAL A 1 633 ? -2.230 -17.727 -18.075 1.00 83.25 633 VAL A N 1
ATOM 5193 C CA . VAL A 1 633 ? -2.839 -16.579 -18.769 1.00 83.25 633 VAL A CA 1
ATOM 5194 C C . VAL A 1 633 ? -2.289 -15.263 -18.220 1.00 83.25 633 VAL A C 1
ATOM 5196 O O . VAL A 1 633 ? -1.905 -14.384 -18.990 1.00 83.25 633 VAL A O 1
ATOM 5199 N N . ARG A 1 634 ? -2.178 -15.126 -16.894 1.00 81.38 634 ARG A N 1
ATOM 5200 C CA . ARG A 1 634 ? -1.611 -13.919 -16.272 1.00 81.38 634 ARG A CA 1
ATOM 5201 C C . ARG A 1 634 ? -0.139 -13.707 -16.615 1.00 81.38 634 ARG A C 1
ATOM 5203 O O . ARG A 1 634 ? 0.238 -12.593 -16.974 1.00 81.38 634 ARG A O 1
ATOM 5210 N N . ALA A 1 635 ? 0.681 -14.754 -16.547 1.00 81.94 635 ALA A N 1
ATOM 5211 C CA . ALA A 1 635 ? 2.089 -14.683 -16.929 1.00 81.94 635 ALA A CA 1
ATOM 5212 C C . ALA A 1 635 ? 2.246 -14.272 -18.404 1.00 81.94 635 ALA A C 1
ATOM 5214 O O . ALA A 1 635 ? 3.057 -13.396 -18.714 1.00 81.94 635 ALA A O 1
ATOM 5215 N N . CYS A 1 636 ? 1.413 -14.819 -19.297 1.00 81.31 636 CYS A N 1
ATOM 5216 C CA . CYS A 1 636 ? 1.352 -14.408 -20.699 1.00 81.31 636 CYS A CA 1
ATOM 5217 C C . CYS A 1 636 ? 0.984 -12.928 -20.850 1.00 81.31 636 CYS A C 1
ATOM 5219 O O . CYS A 1 636 ? 1.669 -12.212 -21.575 1.00 81.31 636 CYS A O 1
ATOM 5221 N N . LEU A 1 637 ? -0.043 -12.436 -20.148 1.00 78.50 637 LEU A N 1
ATOM 5222 C CA . LEU A 1 637 ? -0.445 -11.026 -20.211 1.00 78.50 637 LEU A CA 1
ATOM 5223 C C . LEU A 1 637 ? 0.684 -10.082 -19.773 1.00 78.50 637 LEU A C 1
ATOM 5225 O O . LEU A 1 637 ? 0.955 -9.096 -20.458 1.00 78.50 637 LEU A O 1
ATOM 5229 N N . TYR A 1 638 ? 1.395 -10.390 -18.685 1.00 76.81 638 TYR A N 1
ATOM 5230 C CA . TYR A 1 638 ? 2.533 -9.574 -18.246 1.00 76.81 638 TYR A CA 1
ATOM 5231 C C . TYR A 1 638 ? 3.709 -9.620 -19.223 1.00 76.81 638 TYR A C 1
ATOM 5233 O O . TYR A 1 638 ? 4.323 -8.586 -19.503 1.00 76.81 638 TYR A O 1
ATOM 5241 N N . ALA A 1 639 ? 4.004 -10.791 -19.786 1.00 79.69 639 ALA A N 1
ATOM 5242 C CA . ALA A 1 639 ? 5.046 -10.939 -20.791 1.00 79.69 639 ALA A CA 1
ATOM 5243 C C . ALA A 1 639 ? 4.694 -10.191 -22.094 1.00 79.69 639 ALA A C 1
ATOM 5245 O O . ALA A 1 639 ? 5.557 -9.524 -22.669 1.00 79.69 639 ALA A O 1
ATOM 5246 N N . LEU A 1 640 ? 3.425 -10.217 -22.522 1.00 77.81 640 LEU A N 1
ATOM 5247 C CA . LEU A 1 640 ? 2.917 -9.463 -23.676 1.00 77.81 640 LEU A CA 1
ATOM 5248 C C . LEU A 1 640 ? 2.953 -7.951 -23.444 1.00 77.81 640 LEU A C 1
ATOM 5250 O O . LEU A 1 640 ? 3.383 -7.210 -24.330 1.00 77.81 640 LEU A O 1
ATOM 5254 N N . LEU A 1 641 ? 2.574 -7.480 -22.251 1.00 72.62 641 LEU A N 1
ATOM 5255 C CA . LEU A 1 641 ? 2.744 -6.077 -21.865 1.00 72.62 641 LEU A CA 1
ATOM 5256 C C . LEU A 1 641 ? 4.214 -5.665 -21.995 1.00 72.62 641 LEU A C 1
ATOM 5258 O O . LEU A 1 641 ? 4.520 -4.632 -22.593 1.00 72.62 641 LEU A O 1
ATOM 5262 N N . GLY A 1 642 ? 5.134 -6.513 -21.542 1.00 71.06 642 GLY A N 1
ATOM 5263 C CA . GLY A 1 642 ? 6.563 -6.286 -21.712 1.00 71.06 642 GLY A CA 1
ATOM 5264 C C . GLY A 1 642 ? 7.044 -6.230 -23.154 1.00 71.06 642 GLY A C 1
ATOM 5265 O O . GLY A 1 642 ? 7.787 -5.321 -23.539 1.00 71.06 642 GLY A O 1
ATOM 5266 N N . LEU A 1 643 ? 6.579 -7.171 -23.972 1.00 75.06 643 LEU A N 1
ATOM 5267 C CA . LEU A 1 643 ? 6.860 -7.202 -25.400 1.00 75.06 643 LEU A CA 1
ATOM 5268 C C . LEU A 1 643 ? 6.334 -5.933 -26.090 1.00 75.06 643 LEU A C 1
ATOM 5270 O O . LEU A 1 643 ? 7.042 -5.335 -26.896 1.00 75.06 643 LEU A O 1
ATOM 5274 N N . SER A 1 644 ? 5.134 -5.464 -25.741 1.00 69.31 644 SER A N 1
ATOM 5275 C CA . SER A 1 644 ? 4.546 -4.253 -26.326 1.00 69.31 644 SER A CA 1
ATOM 5276 C C . SER A 1 644 ? 5.393 -3.004 -26.044 1.00 69.31 644 SER A C 1
ATOM 5278 O O . SER A 1 644 ? 5.678 -2.224 -26.956 1.00 69.31 644 SER A O 1
ATOM 5280 N N . ILE A 1 645 ? 5.908 -2.856 -24.816 1.00 69.88 645 ILE A N 1
ATOM 5281 C CA . ILE A 1 645 ? 6.814 -1.763 -24.432 1.00 69.88 645 ILE A CA 1
ATOM 5282 C C . ILE A 1 645 ? 8.108 -1.835 -25.254 1.00 69.88 645 ILE A C 1
ATOM 5284 O O . ILE A 1 645 ? 8.593 -0.814 -25.756 1.00 69.88 645 ILE A O 1
ATOM 5288 N N . TYR A 1 646 ? 8.652 -3.040 -25.435 1.00 73.06 646 TYR A N 1
ATOM 5289 C CA . TYR A 1 646 ? 9.837 -3.287 -26.253 1.00 73.06 646 TYR A CA 1
ATOM 5290 C C . TYR A 1 646 ? 9.616 -2.918 -27.733 1.00 73.06 646 TYR A C 1
ATOM 5292 O O . TYR A 1 646 ? 10.415 -2.170 -28.311 1.00 73.06 646 TYR A O 1
ATOM 5300 N N . LEU A 1 647 ? 8.497 -3.349 -28.326 1.00 70.31 647 LEU A N 1
ATOM 5301 C CA . LEU A 1 647 ? 8.104 -3.041 -29.706 1.00 70.31 647 LEU A CA 1
ATOM 5302 C C . LEU A 1 647 ? 7.910 -1.530 -29.924 1.00 70.31 647 LEU A C 1
ATOM 5304 O O . LEU A 1 647 ? 8.427 -0.971 -30.895 1.00 70.31 647 LEU A O 1
ATOM 5308 N N . VAL A 1 648 ? 7.242 -0.833 -28.998 1.00 66.38 648 VAL A N 1
ATOM 5309 C CA . VAL A 1 648 ? 7.036 0.629 -29.059 1.00 66.38 648 VAL A CA 1
ATOM 5310 C C . VAL A 1 648 ? 8.367 1.385 -29.034 1.00 66.38 648 VAL A C 1
ATOM 5312 O O . VAL A 1 648 ? 8.540 2.382 -29.746 1.00 66.38 648 VAL A O 1
ATOM 5315 N N . GLN A 1 649 ? 9.343 0.918 -28.249 1.00 64.19 649 GLN A N 1
ATOM 5316 C CA . GLN A 1 649 ? 10.681 1.518 -28.219 1.00 64.19 649 GLN A CA 1
ATOM 5317 C C . GLN A 1 649 ? 11.471 1.285 -29.514 1.00 64.19 649 GLN A C 1
ATOM 5319 O O . GLN A 1 649 ? 12.340 2.104 -29.837 1.00 64.19 649 GLN A O 1
ATOM 5324 N N . TYR A 1 650 ? 11.179 0.207 -30.245 1.00 63.94 650 TYR A N 1
ATOM 5325 C CA . TYR A 1 650 ? 11.823 -0.130 -31.513 1.00 63.94 650 TYR A CA 1
ATOM 5326 C C . TYR A 1 650 ? 11.213 0.600 -32.712 1.00 63.94 650 TYR A C 1
ATOM 5328 O O . TYR A 1 650 ? 11.948 1.285 -33.426 1.00 63.94 650 TYR A O 1
ATOM 5336 N N . LYS A 1 651 ? 9.882 0.541 -32.892 1.00 56.19 651 LYS A N 1
ATOM 5337 C CA . LYS A 1 651 ? 9.168 1.148 -34.036 1.00 56.19 651 LYS A CA 1
ATOM 5338 C C . LYS A 1 651 ? 9.458 2.649 -34.158 1.00 56.19 651 LYS A C 1
ATOM 5340 O O . LYS A 1 651 ? 9.785 3.138 -35.233 1.00 56.19 651 LYS A O 1
ATOM 5345 N N . LYS A 1 652 ? 9.507 3.363 -33.028 1.00 50.34 652 LYS A N 1
ATOM 5346 C CA . LYS A 1 652 ? 9.860 4.797 -32.972 1.00 50.34 652 LYS A CA 1
ATOM 5347 C C . LYS A 1 652 ? 11.308 5.136 -33.364 1.00 50.34 652 LYS A C 1
ATOM 5349 O O . LYS A 1 652 ? 11.634 6.317 -33.460 1.00 50.34 652 LYS A O 1
ATOM 5354 N N . ARG A 1 653 ? 12.202 4.154 -33.526 1.00 52.81 653 ARG A N 1
ATOM 5355 C CA . ARG A 1 653 ? 13.592 4.376 -33.973 1.00 52.81 653 ARG A CA 1
ATOM 5356 C C . ARG A 1 653 ? 13.876 3.878 -35.383 1.00 52.81 653 ARG A C 1
ATOM 5358 O O . ARG A 1 653 ? 14.884 4.293 -35.938 1.00 52.81 653 ARG A O 1
ATOM 5365 N N . VAL A 1 654 ? 13.021 3.023 -35.942 1.00 48.91 654 VAL A N 1
ATOM 5366 C CA . VAL A 1 654 ? 13.061 2.690 -37.374 1.00 48.91 654 VAL A CA 1
ATOM 5367 C C . VAL A 1 654 ? 12.597 3.880 -38.220 1.00 48.91 654 VAL A C 1
ATOM 5369 O O . VAL A 1 654 ? 13.053 4.003 -39.334 1.00 48.91 654 VAL A O 1
ATOM 5372 N N . GLN A 1 655 ? 11.785 4.790 -37.665 1.00 37.47 655 GLN A N 1
ATOM 5373 C CA . GLN A 1 655 ? 11.356 6.039 -38.320 1.00 37.47 655 GLN A CA 1
ATOM 5374 C C . GLN A 1 655 ? 12.301 7.243 -38.102 1.00 37.47 655 GLN A C 1
ATOM 5376 O O . GLN A 1 655 ? 11.979 8.352 -38.509 1.00 37.47 655 GLN A O 1
ATOM 5381 N N . LYS A 1 656 ? 13.413 7.079 -37.367 1.00 38.19 656 LYS A N 1
ATOM 5382 C CA . LYS A 1 656 ? 14.383 8.165 -37.070 1.00 38.19 656 LYS A CA 1
ATOM 5383 C C . LYS A 1 656 ? 15.763 7.958 -37.705 1.00 38.19 656 LYS A C 1
ATOM 5385 O O . LYS A 1 656 ? 16.659 8.764 -37.475 1.00 38.19 656 LYS A O 1
ATOM 5390 N N . ASN A 1 657 ? 15.902 6.871 -38.444 1.00 36.53 657 ASN A N 1
ATOM 5391 C CA . ASN A 1 657 ? 16.966 6.561 -39.384 1.00 36.53 657 ASN A CA 1
ATOM 5392 C C . ASN A 1 657 ? 16.280 6.223 -40.703 1.00 36.53 657 ASN A C 1
ATOM 5394 O O . ASN A 1 657 ? 17.002 6.221 -41.713 1.00 36.53 657 ASN A O 1
#

Sequence (657 aa):
MECKRIISEKKIWLLVLVLFVINLLLFASLQMEHSKIGNIWSYKSAKYKLEKMTDAEKEKTKKQQFLQIALYQQKAKDYRKDYTKKIERIRADADSMQGISIFQKRHSFAQKNMEKTVRDFQNVKTIALEEGEDLGIEGVTQYWYWTVAVLIFGFVLVSKLNLREQTSLSYVIRSSYAGREKLCWKQLRLLFGSTVMFGSLLWISLLIFSCVLYGFDVNWNRSLQSIPLFANVTFHCRIWQGLLLQGAIGILGALVGILVMYVLVLVLNHRQIIYASMAFLYGVGYFFSKAFVNGKKGEVLGLCNFYTFLKPGQILTEYHNYNWFGIPLGTLKVFLMVAIGMILFSSIVSILLSKFCYLSQKKSSFVLPISLEWQGKSILGLEVKQLLWDRKGIWLLMFSMLVMRFLSVQAPVSYNGEQRALNAFYREYGGVMDDRFYARLDEMQTTYVQLQNQSKQNEEGNKAGKIGKEKYQAKVYELQKKMEAYGIVEPIEKKVKRLEKLQQCGKKVSFVEERGYEHLKNKTGKRKWETPIFLLLVFALQLGMISDLKNKSWRQSLRATYKGRNYVFWKKGILLFMVSFVFCLLLYAVDVYSINQVYPLQQWNAPIASLQLGKNVWINVSIGCYFLTYYMVRACLYALLGLSIYLVQYKKRVQKN

pLDDT: mean 73.47, std 14.13, range [32.03, 95.88]

Foldseek 3Di:
DVVVVVVPPPVLVVLLVVLLVVLLVVLVVVLCQVLPQHDLVVLVVVVVVVVVDDPVVLVVPPPVRNVVVVVVLVVLVVCLVCLLVVLVVLVVVLVVCCPPPQLVPPLFLNVQQSVVLNVLQVQVNPARADDDQQSLLVSLLFRLCLLVSLLVSLLVLLVVLLVVCPDPVVVVLVPDPPSLLVSLVVSLVCSLVSLLVSLCVSLVVSSVSSCVSRHVGGPQQGWPCSHVLQSSASHTDGNVVLSVQLSVLSSLLSSLLSLVLSLCSLVDDALVVSVLVSVVQLLVLVVLLPVLPPDDPPVLSNLLGSVVSSNSSCLRRDWDFDQDPSHTDTSVVSSVVSSVVSNVVSSVSSSVSSVPVPPDPPPPPPDPPPPPPQPDPDPLSVVVCCLCPVNVLVVLLVSLLVSLLVLLLPPDPPVQLLLVLVLVLCVPCWWACDPVNVVVLVVLVVVLVVLVVVLVVLVVCVVVVVDDPVRSVVVVVVSVSVNSNSVNSVVQVVLVVVQVVVVVVVDAAIRHDAVLLCVLVCSVVPPPPPVVSLLVSLVSSLVSLCVVVPPPVVVVVQVPDPCRPVNSLVSSLVSSLVVLLVSLVSSSVSSNVSSCVSHVPPQQQGWPVNYPVCVPPPDRDGNVVVSVVVSNVVSNVSSVVSSVVSVVSVVVVVVVD

Radius of gyration: 29.79 Å; chains: 1; bounding box: 82×67×88 Å

Secondary structure (DSSP, 8-state):
-HHHHHHH-HHHHHHHHHHHHHHHHHHHHHHHHH-SSS-HHHHHHHHHHHTTS-HHHHHH---HHHHHHHHHHHHHHHHHHHHHHHHHHHHHHHHHHTTSHHHHSTT-HHHHHHHHHHHHHHTTTTPPPPP---HHHHHHHH--HHHHHHHHHHHHHHHHHHHHHTSHHHHHHHHSTTHHHHHHHHHHHHHHHHHHHHHHHHHHHHHHHHHHHH-S---TTSBGGGSGGGTT--S--BHHHHHHHHHHHHHHHHHHHHHHHHHHHHH-S-HHHHHHHHHHHHHHHHHHHHHT-SS-TTHHHHHSSTTGGG-HHHHHH---EEEETTEEEEHHHHHHHHHHHHHHHHHHHHHHHHHHGGG---------S--------SHHHHHHHIIIIIS-HHHHHHHHHHHHHHHHTTS-----HHHHHHHHHHHHH-BS--HHHHHHHHHHHHHHHHHHHHHHHHHHHHHTT-S-HHHHHHHHHHHHHHHHHHTTHHHHHHHHHHHHHHHHTT----B--HHHHHHHTTTTS--TTHHHHHHHHHHHHHHHHHHHTT-HHHHHHHHSSTTHHHHHHHHHHHHHHHHHHHHHHHHHHHHHHHHHTTS----TTSBGGGSGGGTT--S--BHHHHHHHHHHHHHHHHHHHHHHHHHHHHHHHHT--